Protein 3HHF (pdb70)

Nearest PDB structures (foldseek):
  3hhf-assembly1_B  TM=1.005E+00  e=2.236E-46  Neisseria meningitidis serogroup B
  3hhf-assembly1_A  TM=9.970E-01  e=1.229E-44  Neisseria meningitidis serogroup B
  3hhg-assembly1_D  TM=9.795E-01  e=3.801E-40  Neisseria meningitidis serogroup B
  5x0n-assembly2_C  TM=8.157E-01  e=1.587E-17  Vibrio vulnificus
  5x0n-assembly3_E  TM=8.221E-01  e=2.193E-17  Vibrio vulnificus

B-factor: mean 30.7, std 4.94, range [9.76, 59.21]

Sequence (402 aa):
PQGVLSVDSAPVLHLLAPLAAKFNERYPHIRLSLVSSEGYINLIERKVDIALRAGDDSGLRARHLFDSRFRVIASPEYLAKHGTPQSTEELAGHQCLGFTEPGSLNTWAVLDAQGNPYKISPHFTASSGEILRSLCLSGCGIVCLSDFLVDNDIAEGKLIPLLAEQTSDKTHPFNAVYYSDKAVNLRLRVFLDFLVEELGPQGVLSVDSAPVLHLLAPLAAKFNERYPHIRLSLVSSEGYINLIERKVDIALRAGELDDSGLRARHLFDSRFRVIASPEYLAKHGTPQSTEELAGHQCLGFTEPGSLNTWAVLDAQGNPYKISPHFTASSGEILRSLCLSGCGIVCLSDFLVDNDIAEGKLIPLLAEQTSDKTHPFNAVYYSDKAVNLRLRVFLDFLVEELG

Secondary structure (P-SEA, 3-state):
cccbbbbbccccccccccaaaaaaaaccccbbbbbbbccccccccccccccccccccccccbbbbbcbbbbbbbcccaaaaaacccccccccccccbbbbbcccccccccccccccbbbbbbccccccccaaaaaaaaaaccbbbbbcccccaaaaaacccccccccccccbbbbbbbcccccccccaaaaaaaaaaaaaac/cccbbbbbccccccccccaaaaaaaacccbbbbbbbbccccccccccccccccccccccbbbbbcbbbbbbbbbcaaaaaaccccccccccccbbbbbccccccccccccccccccccccccccccccaaaaaaaaaaccbbbbbcccccaaaaaacccccccccccccbbbbbbbcccccccccaaaaaaaaaaaaccc

InterPro domains:
  IPR000847 LysR, HTH, N-terminal domain [PF00126] (7-63)
  IPR000847 LysR, HTH, N-terminal domain [PR00039] (20-31)
  IPR000847 LysR, HTH, N-terminal domain [PR00039] (31-41)
  IPR000847 LysR, HTH, N-terminal domain [PR00039] (41-52)
  IPR000847 LysR, HTH, N-terminal domain [PS50931] (1-60)
  IPR005119 LysR, substrate-binding [PF03466] (91-293)
  IPR036388 Winged helix-like DNA-binding domain superfamily [G3DSA:1.10.10.10] (1-88)
  IPR036390 Winged helix DNA-binding domain superfamily [SSF46785] (6-85)
  IPR048071 Transcriptional regulator CrgA-like, substrate binding domain [cd08478] (91-289)
  IPR049755 DNA-binding transcriptional regulators YafC/CrgA [NF040888] (1-292)
  IPR058163 LysR-type transcriptional regulator, proteobacterial-type [PTHR30537] (5-294)

Organism: Neisseria meningitidis serogroup B (strain ATCC BAA-335 / MC58) (NCBI:txid122586)

Solvent-accessible surface area: 18351 Å² total

Foldseek 3Di:
DADEAEEEEALCVLAVVVCVVVVCVVPVRYHYHYYYDPPCPCQVVVVGAKYKFLDPPDLKDWAFQDKWFKFKKAFPVLCVVQNADPFPVCCQVWAEAEAPPDQVPQQAQFAHPVGGGDRDDHPHHDHGVLVVLVCRLVNNTMYIGICSSCVVVCVVRSMPTGNVVRGDPDIGTIIMMGGPVSCVDPVVVVVRVSSNVPRD/DADEAEEEEALCVLAVVVCVVVVCVVPVRYHYHYYYDDDCPCFVVVVGAKYKFQDDDPPPQKDKDFQDKWFKFKKAFPVLCVVQNADPFPVCCQSWAEAEAPPDQVPQQAQFAHPVGGGRRDDHPHHYHGPLVVLVCRLVNVTMYMDICSSCVVCVVVRSMPTGNVVRGHPDITTIIMIGHPVSCPDPVVVVVRVSSNVVRD

Structure (mmCIF, N/CA/C/O backbone):
data_3HHF
#
_entry.id   3HHF
#
_cell.length_a   51.600
_cell.length_b   65.600
_cell.length_c   63.500
_cell.angle_alpha   90.00
_cell.angle_beta   105.00
_cell.angle_gamma   90.00
#
_symmetry.space_group_name_H-M   'P 1 21 1'
#
loop_
_entity.id
_entity.type
_entity.pdbx_description
1 polymer 'Transcriptional regulator, LysR family'
2 non-polymer 'CHLORIDE ION'
3 water water
#
loop_
_atom_site.group_PDB
_atom_site.id
_atom_site.type_symbol
_atom_site.label_atom_id
_atom_site.label_alt_id
_atom_site.label_comp_id
_atom_site.label_asym_id
_atom_site.label_entity_id
_atom_site.label_seq_id
_atom_site.pdbx_PDB_ins_code
_atom_site.Cartn_x
_atom_site.Cartn_y
_atom_site.Cartn_z
_atom_site.occupancy
_atom_site.B_iso_or_equiv
_atom_site.auth_seq_id
_atom_site.auth_comp_id
_atom_site.auth_asym_id
_atom_site.auth_atom_id
_atom_site.pdbx_PDB_model_num
ATOM 1 N N . PRO A 1 5 ? -7.469 40.921 15.464 1.00 37.91 91 PRO B N 1
ATOM 2 C CA . PRO A 1 5 ? -6.768 41.408 16.657 1.00 37.73 91 PRO B CA 1
ATOM 3 C C . PRO A 1 5 ? -5.248 41.453 16.461 1.00 37.61 91 PRO B C 1
ATOM 4 O O . PRO A 1 5 ? -4.651 40.459 16.030 1.00 37.63 91 PRO B O 1
ATOM 8 N N . GLN A 1 6 ? -4.642 42.599 16.775 1.00 37.25 92 GLN B N 1
ATOM 9 C CA . GLN A 1 6 ? -3.243 42.866 16.416 1.00 36.80 92 GLN B CA 1
ATOM 10 C C . GLN A 1 6 ? -2.599 43.902 17.332 1.00 36.27 92 GLN B C 1
ATOM 11 O O . GLN A 1 6 ? -3.260 44.847 17.770 1.00 36.73 92 GLN B O 1
ATOM 17 N N . GLY A 1 7 ? -1.306 43.723 17.603 1.00 35.09 93 GLY B N 1
ATOM 18 C CA . GLY A 1 7 ? -0.557 44.618 18.486 1.00 33.97 93 GLY B CA 1
ATOM 19 C C . GLY A 1 7 ? -0.154 43.946 19.784 1.00 33.04 93 GLY B C 1
ATOM 20 O O . GLY A 1 7 ? -0.444 42.772 19.997 1.00 32.98 93 GLY B O 1
ATOM 21 N N . VAL A 1 8 ? 0.508 44.707 20.653 1.00 31.89 94 VAL B N 1
ATOM 22 C CA . VAL A 1 8 ? 1.026 44.199 21.924 1.00 30.89 94 VAL B CA 1
ATOM 23 C C . VAL A 1 8 ? -0.042 44.202 23.016 1.00 29.97 94 VAL B C 1
ATOM 24 O O . VAL A 1 8 ? -0.817 45.146 23.128 1.00 30.29 94 VAL B O 1
ATOM 28 N N . LEU A 1 9 ? -0.076 43.138 23.813 1.00 28.57 95 LEU B N 1
ATOM 29 C CA . LEU A 1 9 ? -0.918 43.074 25.004 1.00 27.86 95 LEU B CA 1
ATOM 30 C C . LEU A 1 9 ? -0.020 42.695 26.175 1.00 27.28 95 LEU B C 1
ATOM 31 O O . LEU A 1 9 ? 0.647 41.664 26.125 1.00 26.72 95 LEU B O 1
ATOM 36 N N . SER A 1 10 ? 0.008 43.537 27.210 1.00 26.65 96 SER B N 1
ATOM 37 C CA . SER A 1 10 ? 0.862 43.311 28.371 1.00 26.54 96 SER B CA 1
ATOM 38 C C . SER A 1 10 ? 0.059 42.756 29.544 1.00 26.14 96 SER B C 1
ATOM 39 O O . SER A 1 10 ? -0.925 43.359 29.975 1.00 25.19 96 SER B O 1
ATOM 42 N N . VAL A 1 11 ? 0.499 41.603 30.050 1.00 26.16 97 VAL B N 1
ATOM 43 C CA . VAL A 1 11 ? -0.172 40.898 31.135 1.00 26.38 97 VAL B CA 1
ATOM 44 C C . VAL A 1 11 ? 0.777 40.742 32.321 1.00 26.63 97 VAL B C 1
ATOM 45 O O . VAL A 1 11 ? 1.830 40.123 32.200 1.00 26.84 97 VAL B O 1
ATOM 49 N N . ASP A 1 12 ? 0.389 41.297 33.464 1.00 27.05 98 ASP B N 1
ATOM 50 C CA . ASP A 1 12 ? 1.187 41.221 34.683 1.00 26.93 98 ASP B CA 1
ATOM 51 C C . ASP A 1 12 ? 0.536 40.234 35.649 1.00 26.76 98 ASP B C 1
ATOM 52 O O . ASP A 1 12 ? -0.682 40.221 35.803 1.00 26.26 98 ASP B O 1
ATOM 57 N N . SER A 1 13 ? 1.348 39.397 36.284 1.00 26.75 99 SER B N 1
ATOM 58 C CA . SER A 1 13 ? 0.858 38.505 37.324 1.00 26.90 99 SER B CA 1
ATOM 59 C C . SER A 1 13 ? 2.004 37.998 38.165 1.00 26.90 99 SER B C 1
ATOM 60 O O . SER A 1 13 ? 3.161 38.142 37.792 1.00 26.84 99 SER B O 1
ATOM 63 N N . ALA A 1 14 ? 1.679 37.408 39.312 1.00 27.09 100 ALA B N 1
ATOM 64 C CA . ALA A 1 14 ? 2.689 36.754 40.142 1.00 26.93 100 ALA B CA 1
ATOM 65 C C . ALA A 1 14 ? 3.319 35.592 39.374 1.00 26.58 100 ALA B C 1
ATOM 66 O O . ALA A 1 14 ? 2.688 34.993 38.507 1.00 25.99 100 ALA B O 1
ATOM 76 N N . PRO A 1 16 ? 4.101 32.326 39.860 1.00 27.94 102 PRO B N 1
ATOM 77 C CA . PRO A 1 16 ? 3.446 31.031 39.652 1.00 28.86 102 PRO B CA 1
ATOM 78 C C . PRO A 1 16 ? 2.259 31.039 38.667 1.00 29.83 102 PRO B C 1
ATOM 79 O O . PRO A 1 16 ? 2.036 30.044 37.971 1.00 30.05 102 PRO B O 1
ATOM 91 N N . VAL A 1 18 ? 2.072 33.017 35.970 1.00 28.16 104 VAL B N 1
ATOM 92 C CA . VAL A 1 18 ? 2.665 33.164 34.633 1.00 27.59 104 VAL B CA 1
ATOM 93 C C . VAL A 1 18 ? 3.240 31.840 34.127 1.00 26.97 104 VAL B C 1
ATOM 94 O O . VAL A 1 18 ? 3.049 31.479 32.971 1.00 26.91 104 VAL B O 1
ATOM 98 N N . LEU A 1 19 ? 3.947 31.127 35.000 1.00 26.43 105 LEU B N 1
ATOM 99 C CA . LEU A 1 19 ? 4.665 29.910 34.610 1.00 26.34 105 LEU B CA 1
ATOM 100 C C . LEU A 1 19 ? 3.779 28.675 34.517 1.00 26.15 105 LEU B C 1
ATOM 101 O O . LEU A 1 19 ? 4.016 27.821 33.671 1.00 26.02 105 LEU B O 1
ATOM 106 N N . HIS A 1 20 ? 2.782 28.569 35.395 1.00 26.33 106 HIS B N 1
ATOM 107 C CA . HIS A 1 20 ? 1.954 27.368 35.478 1.00 26.67 106 HIS B CA 1
ATOM 108 C C . HIS A 1 20 ? 0.629 27.473 34.738 1.00 26.80 106 HIS B C 1
ATOM 109 O O . HIS A 1 20 ? 0.036 26.448 34.404 1.00 27.07 106 HIS B O 1
ATOM 116 N N . LEU A 1 21 ? 0.168 28.695 34.478 1.00 27.25 107 LEU B N 1
ATOM 117 C CA . LEU A 1 21 ? -1.124 28.912 33.821 1.00 27.57 107 LEU B CA 1
ATOM 118 C C . LEU A 1 21 ? -1.000 29.652 32.486 1.00 27.70 107 LEU B C 1
ATOM 119 O O . LEU A 1 21 ? -1.468 29.151 31.475 1.00 27.98 107 LEU B O 1
ATOM 124 N N . LEU A 1 22 ? -0.371 30.825 32.469 1.00 27.92 108 LEU B N 1
ATOM 125 C CA . LEU A 1 22 ? -0.322 31.634 31.242 1.00 28.34 108 LEU B CA 1
ATOM 126 C C . LEU A 1 22 ? 0.593 31.044 30.164 1.00 28.48 108 LEU B C 1
ATOM 127 O O . LEU A 1 22 ? 0.166 30.852 29.025 1.00 28.93 108 LEU B O 1
ATOM 132 N N . ALA A 1 23 ? 1.844 30.768 30.524 1.00 28.41 109 ALA B N 1
ATOM 133 C CA . ALA A 1 23 ? 2.828 30.254 29.577 1.00 28.34 109 ALA B CA 1
ATOM 134 C C . ALA A 1 23 ? 2.356 28.996 28.834 1.00 28.39 109 ALA B C 1
ATOM 135 O O . ALA A 1 23 ? 2.484 28.930 27.612 1.00 28.63 109 ALA B O 1
ATOM 137 N N . PRO A 1 24 ? 1.832 27.988 29.559 1.00 28.14 110 PRO B N 1
ATOM 138 C CA . PRO A 1 24 ? 1.269 26.804 28.891 1.00 28.16 110 PRO B CA 1
ATOM 139 C C . PRO A 1 24 ? 0.116 27.075 27.915 1.00 28.12 110 PRO B C 1
ATOM 140 O O . PRO A 1 24 ? -0.076 26.302 26.978 1.00 28.01 110 PRO B O 1
ATOM 144 N N . LEU A 1 25 ? -0.650 28.142 28.138 1.00 28.08 111 LEU B N 1
ATOM 145 C CA . LEU A 1 25 ? -1.754 28.498 27.237 1.00 27.77 111 LEU B CA 1
ATOM 146 C C . LEU A 1 25 ? -1.328 29.439 26.110 1.00 27.69 111 LEU B C 1
ATOM 147 O O . LEU A 1 25 ? -2.075 29.628 25.152 1.00 27.61 111 LEU B O 1
ATOM 152 N N . ALA A 1 26 ? -0.133 30.018 26.223 1.00 27.64 112 ALA B N 1
ATOM 153 C CA . ALA A 1 26 ? 0.320 31.059 25.308 1.00 27.43 112 ALA B CA 1
ATOM 154 C C . ALA A 1 26 ? 0.489 30.573 23.866 1.00 27.44 112 ALA B C 1
ATOM 155 O O . ALA A 1 26 ? 0.315 31.350 22.926 1.00 27.62 112 ALA B O 1
ATOM 157 N N . ALA A 1 27 ? 0.819 29.295 23.690 1.00 27.68 113 ALA B N 1
ATOM 158 C CA . ALA A 1 27 ? 0.992 28.715 22.354 1.00 27.50 113 ALA B CA 1
ATOM 159 C C . ALA A 1 27 ? -0.348 28.491 21.661 1.00 27.42 113 ALA B C 1
ATOM 160 O O . ALA A 1 27 ? -0.451 28.644 20.448 1.00 27.64 113 ALA B O 1
ATOM 162 N N . LYS A 1 28 ? -1.368 28.127 22.431 1.00 27.67 114 LYS B N 1
ATOM 163 C CA . LYS A 1 28 ? -2.716 27.925 21.892 1.00 27.84 114 LYS B CA 1
ATOM 164 C C . LYS A 1 28 ? -3.334 29.256 21.468 1.00 27.46 114 LYS B C 1
ATOM 165 O O . LYS A 1 28 ? -3.921 29.359 20.397 1.00 27.27 114 LYS B O 1
ATOM 171 N N . PHE A 1 29 ? -3.197 30.263 22.323 1.00 27.42 115 PHE B N 1
ATOM 172 C CA . PHE A 1 29 ? -3.596 31.631 22.001 1.00 27.84 115 PHE B CA 1
ATOM 173 C C . PHE A 1 29 ? -2.881 32.143 20.750 1.00 27.85 115 PHE B C 1
ATOM 174 O O . PHE A 1 29 ? -3.494 32.791 19.909 1.00 26.97 115 PHE B O 1
ATOM 182 N N . ASN A 1 30 ? -1.587 31.841 20.650 1.00 28.80 116 ASN B N 1
ATOM 183 C CA . ASN A 1 30 ? -0.757 32.213 19.501 1.00 29.58 116 ASN B CA 1
ATOM 184 C C . ASN A 1 30 ? -1.271 31.632 18.177 1.00 30.28 116 ASN B C 1
ATOM 185 O O . ASN A 1 30 ? -1.282 32.320 17.158 1.00 30.10 116 ASN B O 1
ATOM 190 N N . GLU A 1 31 ? -1.689 30.368 18.199 1.00 31.31 117 GLU B N 1
ATOM 191 C CA . GLU A 1 31 ? -2.282 29.717 17.024 1.00 32.15 117 GLU B CA 1
ATOM 192 C C . GLU A 1 31 ? -3.618 30.342 16.615 1.00 32.43 117 GLU B C 1
ATOM 193 O O . GLU A 1 31 ? -3.927 30.423 15.430 1.00 32.92 117 GLU B O 1
ATOM 199 N N . ARG A 1 32 ? -4.407 30.778 17.590 1.00 32.70 118 ARG B N 1
ATOM 200 C CA . ARG A 1 32 ? -5.702 31.398 17.311 1.00 32.73 118 ARG B CA 1
ATOM 201 C C . ARG A 1 32 ? -5.559 32.864 16.881 1.00 32.47 118 ARG B C 1
ATOM 202 O O . ARG A 1 32 ? -6.237 33.313 15.960 1.00 32.48 118 ARG B O 1
ATOM 210 N N . TYR A 1 33 ? -4.685 33.601 17.564 1.00 32.50 119 TYR B N 1
ATOM 211 C CA . TYR A 1 33 ? -4.446 35.016 17.281 1.00 32.04 119 TYR B CA 1
ATOM 212 C C . TYR A 1 33 ? -2.945 35.260 17.113 1.00 31.62 119 TYR B C 1
ATOM 213 O O . TYR A 1 33 ? -2.296 35.792 18.009 1.00 31.37 119 TYR B O 1
ATOM 222 N N . PRO A 1 34 ? -2.383 34.856 15.961 1.00 31.59 120 PRO B N 1
ATOM 223 C CA . PRO A 1 34 ? -0.937 35.013 15.720 1.00 31.63 120 PRO B CA 1
ATOM 224 C C . PRO A 1 34 ? -0.411 36.454 15.602 1.00 31.24 120 PRO B C 1
ATOM 225 O O . PRO A 1 34 ? 0.799 36.653 15.647 1.00 31.18 120 PRO B O 1
ATOM 229 N N . HIS A 1 35 ? -1.294 37.437 15.458 1.00 31.27 121 HIS B N 1
ATOM 230 C CA . HIS A 1 35 ? -0.870 38.830 15.285 1.00 31.27 121 HIS B CA 1
ATOM 231 C C . HIS A 1 35 ? -0.877 39.629 16.588 1.00 31.19 121 HIS B C 1
ATOM 232 O O . HIS A 1 35 ? -0.576 40.824 16.579 1.00 31.30 121 HIS B O 1
ATOM 239 N N . ILE A 1 36 ? -1.227 38.977 17.700 1.00 30.86 122 ILE B N 1
ATOM 240 C CA . ILE A 1 36 ? -1.164 39.606 19.017 1.00 30.35 122 ILE B CA 1
ATOM 241 C C . ILE A 1 36 ? 0.156 39.218 19.677 1.00 29.99 122 ILE B C 1
ATOM 242 O O . ILE A 1 36 ? 0.447 38.037 19.861 1.00 30.20 122 ILE B O 1
ATOM 247 N N . ARG A 1 37 ? 0.943 40.225 20.033 1.00 29.55 123 ARG B N 1
ATOM 248 C CA . ARG A 1 37 ? 2.270 40.027 20.594 1.00 29.27 123 ARG B CA 1
ATOM 249 C C . ARG A 1 37 ? 2.227 40.153 22.115 1.00 28.51 123 ARG B C 1
ATOM 250 O O . ARG A 1 37 ? 2.338 41.247 22.667 1.00 28.32 123 ARG B O 1
ATOM 258 N N . LEU A 1 38 ? 2.061 39.020 22.789 1.00 27.97 124 LEU B N 1
ATOM 259 C CA . LEU A 1 38 ? 1.964 39.006 24.243 1.00 27.14 124 LEU B CA 1
ATOM 260 C C . LEU A 1 38 ? 3.250 39.502 24.891 1.00 25.78 124 LEU B C 1
ATOM 261 O O . LEU A 1 38 ? 4.351 39.214 24.420 1.00 25.33 124 LEU B O 1
ATOM 266 N N . SER A 1 39 ? 3.085 40.270 25.960 1.00 24.73 125 SER B N 1
ATOM 267 C CA . SER A 1 39 ? 4.174 40.645 26.844 1.00 23.76 125 SER B CA 1
ATOM 268 C C . SER A 1 39 ? 3.743 40.228 28.242 1.00 23.60 125 SER B C 1
ATOM 269 O O . SER A 1 39 ? 2.808 40.794 28.798 1.00 23.18 125 SER B O 1
ATOM 272 N N . LEU A 1 40 ? 4.399 39.205 28.784 1.00 23.30 126 LEU B N 1
ATOM 273 C CA . LEU A 1 40 ? 4.056 38.660 30.093 1.00 23.43 126 LEU B CA 1
ATOM 274 C C . LEU A 1 40 ? 5.117 39.102 31.096 1.00 23.62 126 LEU B C 1
ATOM 275 O O . LEU A 1 40 ? 6.274 38.704 30.994 1.00 23.91 126 LEU B O 1
ATOM 280 N N . VAL A 1 41 ? 4.724 39.936 32.053 1.00 23.69 127 VAL B N 1
ATOM 281 C CA . VAL A 1 41 ? 5.644 40.418 33.066 1.00 24.33 127 VAL B CA 1
ATOM 282 C C . VAL A 1 41 ? 5.188 39.945 34.449 1.00 24.83 127 VAL B C 1
ATOM 283 O O . VAL A 1 41 ? 4.015 39.662 34.662 1.00 24.38 127 VAL B O 1
ATOM 287 N N . SER A 1 42 ? 6.132 39.818 35.371 1.00 26.12 128 SER B N 1
ATOM 288 C CA . SER A 1 42 ? 5.808 39.456 36.747 1.00 26.76 128 SER B CA 1
ATOM 289 C C . SER A 1 42 ? 6.369 40.482 37.709 1.00 28.59 128 SER B C 1
ATOM 290 O O . SER A 1 42 ? 7.536 40.854 37.619 1.00 27.96 128 SER B O 1
ATOM 293 N N . SER A 1 43 ? 5.520 40.925 38.633 1.00 31.50 129 SER B N 1
ATOM 294 C CA . SER A 1 43 ? 5.871 41.961 39.602 1.00 33.52 129 SER B CA 1
ATOM 295 C C . SER A 1 43 ? 5.204 41.672 40.941 1.00 35.37 129 SER B C 1
ATOM 296 O O . SER A 1 43 ? 4.592 40.613 41.128 1.00 35.66 129 SER B O 1
ATOM 299 N N . GLU A 1 44 ? 5.358 42.619 41.865 1.00 37.65 130 GLU B N 1
ATOM 300 C CA . GLU A 1 44 ? 4.648 42.629 43.136 1.00 38.88 130 GLU B CA 1
ATOM 301 C C . GLU A 1 44 ? 3.352 43.424 42.993 1.00 39.69 130 GLU B C 1
ATOM 302 O O . GLU A 1 44 ? 3.347 44.529 42.432 1.00 40.23 130 GLU B O 1
ATOM 308 N N . GLY A 1 45 ? 2.259 42.857 43.503 1.00 40.27 131 GLY B N 1
ATOM 309 C CA . GLY A 1 45 ? 0.996 43.577 43.651 1.00 40.28 131 GLY B CA 1
ATOM 310 C C . GLY A 1 45 ? 0.478 44.275 42.406 1.00 40.88 131 GLY B C 1
ATOM 311 O O . GLY A 1 45 ? 0.754 43.855 41.278 1.00 40.85 131 GLY B O 1
ATOM 312 N N . TYR A 1 46 ? -0.257 45.364 42.627 1.00 41.47 132 TYR B N 1
ATOM 313 C CA . TYR A 1 46 ? -1.044 46.019 41.578 1.00 41.66 132 TYR B CA 1
ATOM 314 C C . TYR A 1 46 ? -0.419 47.317 41.052 1.00 41.36 132 TYR B C 1
ATOM 315 O O . TYR A 1 46 ? -1.100 48.114 40.413 1.00 41.55 132 TYR B O 1
ATOM 324 N N . ILE A 1 47 ? 0.876 47.514 41.286 1.00 40.92 133 ILE B N 1
ATOM 325 C CA . ILE A 1 47 ? 1.526 48.802 40.990 1.00 40.58 133 ILE B CA 1
ATOM 326 C C . ILE A 1 47 ? 1.653 49.076 39.481 1.00 40.02 133 ILE B C 1
ATOM 327 O O . ILE A 1 47 ? 1.406 50.196 39.031 1.00 39.97 133 ILE B O 1
ATOM 332 N N . ASN A 1 48 ? 2.038 48.061 38.710 1.00 39.42 134 ASN B N 1
ATOM 333 C CA . ASN A 1 48 ? 2.107 48.180 37.248 1.00 39.00 134 ASN B CA 1
ATOM 334 C C . ASN A 1 48 ? 0.747 48.497 36.634 1.00 38.61 134 ASN B C 1
ATOM 335 O O . ASN A 1 48 ? 0.632 49.400 35.802 1.00 38.53 134 ASN B O 1
ATOM 340 N N . LEU A 1 49 ? -0.273 47.743 37.044 1.00 37.85 135 LEU B N 1
ATOM 341 C CA . LEU A 1 49 ? -1.642 47.952 36.566 1.00 37.52 135 LEU B CA 1
ATOM 342 C C . LEU A 1 49 ? -2.136 49.350 36.927 1.00 37.08 135 LEU B C 1
ATOM 343 O O . LEU A 1 49 ? -2.574 50.096 36.052 1.00 37.29 135 LEU B O 1
ATOM 348 N N . ILE A 1 50 ? -2.052 49.691 38.213 1.00 36.48 136 ILE B N 1
ATOM 349 C CA . ILE A 1 50 ? -2.496 50.991 38.723 1.00 36.33 136 ILE B CA 1
ATOM 350 C C . ILE A 1 50 ? -1.839 52.147 37.968 1.00 36.15 136 ILE B C 1
ATOM 351 O O . ILE A 1 50 ? -2.519 53.075 37.519 1.00 36.23 136 ILE B O 1
ATOM 356 N N . GLU A 1 51 ? -0.518 52.076 37.818 1.00 35.93 137 GLU B N 1
ATOM 357 C CA . GLU A 1 51 ? 0.245 53.106 37.105 1.00 35.58 137 GLU B CA 1
ATOM 358 C C . GLU A 1 51 ? 0.231 52.908 35.581 1.00 35.09 137 GLU B C 1
ATOM 359 O O . GLU A 1 51 ? 1.016 53.533 34.862 1.00 35.12 137 GLU B O 1
ATOM 365 N N . ARG A 1 52 ? -0.661 52.036 35.106 1.00 34.48 138 ARG B N 1
ATOM 366 C CA . ARG A 1 52 ? -0.947 51.854 33.679 1.00 34.12 138 ARG B CA 1
ATOM 367 C C . ARG A 1 52 ? 0.249 51.356 32.852 1.00 33.51 138 ARG B C 1
ATOM 368 O O . ARG A 1 52 ? 0.320 51.586 31.640 1.00 33.33 138 ARG B O 1
ATOM 376 N N . LYS A 1 53 ? 1.167 50.650 33.510 1.00 32.77 139 LYS B N 1
ATOM 377 C CA . LYS A 1 53 ? 2.320 50.046 32.842 1.00 32.15 139 LYS B CA 1
ATOM 378 C C . LYS A 1 53 ? 1.953 48.752 32.102 1.00 31.31 139 LYS B C 1
ATOM 379 O O . LYS A 1 53 ? 2.653 48.352 31.169 1.00 31.47 139 LYS B O 1
ATOM 385 N N . VAL A 1 54 ? 0.866 48.105 32.523 1.00 30.04 140 VAL B N 1
ATOM 386 C CA . VAL A 1 54 ? 0.339 46.927 31.839 1.00 29.16 140 VAL B CA 1
ATOM 387 C C . VAL A 1 54 ? -1.151 47.096 31.531 1.00 28.35 140 VAL B C 1
ATOM 388 O O . VAL A 1 54 ? -1.817 47.959 32.099 1.00 27.74 140 VAL B O 1
ATOM 392 N N . ASP A 1 55 ? -1.660 46.275 30.618 1.00 27.99 141 ASP B N 1
ATOM 393 C CA . ASP A 1 55 ? -3.067 46.328 30.214 1.00 28.26 141 ASP B CA 1
ATOM 394 C C . ASP A 1 55 ? -3.967 45.522 31.139 1.00 28.10 141 ASP B C 1
ATOM 395 O O . ASP A 1 55 ? -5.116 45.898 31.362 1.00 28.07 141 ASP B O 1
ATOM 400 N N . ILE A 1 56 ? -3.452 44.405 31.654 1.00 28.43 142 ILE B N 1
ATOM 401 C CA . ILE A 1 56 ? -4.241 43.500 32.480 1.00 29.04 142 ILE B CA 1
ATOM 402 C C . ILE A 1 56 ? -3.384 42.821 33.540 1.00 29.07 142 ILE B C 1
ATOM 403 O O . ILE A 1 56 ? -2.218 42.524 33.313 1.00 29.20 142 ILE B O 1
ATOM 408 N N . ALA A 1 57 ? -3.980 42.607 34.711 1.00 29.55 143 ALA B N 1
ATOM 409 C CA . ALA A 1 57 ? -3.337 41.913 35.819 1.00 30.04 143 ALA B CA 1
ATOM 410 C C . ALA A 1 57 ? -4.150 40.672 36.192 1.00 30.37 143 ALA B C 1
ATOM 411 O O . ALA A 1 57 ? -5.365 40.758 36.357 1.00 29.78 143 ALA B O 1
ATOM 413 N N . LEU A 1 58 ? -3.480 39.526 36.307 1.00 31.22 144 LEU B N 1
ATOM 414 C CA . LEU A 1 58 ? -4.103 38.295 36.809 1.00 32.08 144 LEU B CA 1
ATOM 415 C C . LEU A 1 58 ? -3.698 38.100 38.261 1.00 32.74 144 LEU B C 1
ATOM 416 O O . LEU A 1 58 ? -2.568 37.700 38.546 1.00 32.74 144 LEU B O 1
ATOM 421 N N . ARG A 1 59 ? -4.616 38.393 39.179 1.00 33.38 145 ARG B N 1
ATOM 422 C CA . ARG A 1 59 ? -4.302 38.358 40.603 1.00 34.18 145 ARG B CA 1
ATOM 423 C C . ARG A 1 59 ? -5.503 37.940 41.457 1.00 34.35 145 ARG B C 1
ATOM 424 O O . ARG A 1 59 ? -6.660 38.169 41.088 1.00 34.01 145 ARG B O 1
ATOM 432 N N . ALA A 1 60 ? -5.202 37.324 42.599 1.00 34.87 146 ALA B N 1
ATOM 433 C CA . ALA A 1 60 ? -6.215 36.818 43.527 1.00 35.46 146 ALA B CA 1
ATOM 434 C C . ALA A 1 60 ? -6.723 37.873 44.503 1.00 35.99 146 ALA B C 1
ATOM 435 O O . ALA A 1 60 ? -7.726 37.649 45.188 1.00 36.82 146 ALA B O 1
ATOM 437 N N . GLY A 1 61 ? -6.037 39.012 44.576 1.00 36.41 147 GLY B N 1
ATOM 438 C CA . GLY A 1 61 ? -6.363 40.058 45.551 1.00 36.55 147 GLY B CA 1
ATOM 439 C C . GLY A 1 61 ? -7.638 40.809 45.212 1.00 36.90 147 GLY B C 1
ATOM 440 O O . GLY A 1 61 ? -8.725 40.445 45.678 1.00 37.10 147 GLY B O 1
ATOM 441 N N . ASP A 1 64 ? -8.311 48.127 44.150 1.00 47.09 150 ASP B N 1
ATOM 442 C CA . ASP A 1 64 ? -9.619 48.760 43.995 1.00 47.03 150 ASP B CA 1
ATOM 443 C C . ASP A 1 64 ? -9.540 50.286 43.831 1.00 46.68 150 ASP B C 1
ATOM 444 O O . ASP A 1 64 ? -10.459 50.999 44.224 1.00 46.68 150 ASP B O 1
ATOM 449 N N . ASP A 1 65 ? -8.451 50.779 43.239 1.00 46.48 151 ASP B N 1
ATOM 450 C CA . ASP A 1 65 ? -8.326 52.205 42.899 1.00 46.17 151 ASP B CA 1
ATOM 451 C C . ASP A 1 65 ? -9.244 52.474 41.706 1.00 45.08 151 ASP B C 1
ATOM 452 O O . ASP A 1 65 ? -8.845 52.300 40.551 1.00 45.35 151 ASP B O 1
ATOM 457 N N . SER A 1 66 ? -10.467 52.910 42.000 1.00 43.48 152 SER B N 1
ATOM 458 C CA . SER A 1 66 ? -11.589 52.706 41.083 1.00 42.23 152 SER B CA 1
ATOM 459 C C . SER A 1 66 ? -11.683 53.086 39.597 1.00 40.84 152 SER B C 1
ATOM 460 O O . SER A 1 66 ? -11.022 54.025 39.140 1.00 41.06 152 SER B O 1
ATOM 463 N N . GLY A 1 67 ? -12.525 52.359 38.862 1.00 38.76 153 GLY B N 1
ATOM 464 C CA . GLY A 1 67 ? -12.436 52.267 37.406 1.00 36.54 153 GLY B CA 1
ATOM 465 C C . GLY A 1 67 ? -12.000 50.857 37.031 1.00 35.53 153 GLY B C 1
ATOM 466 O O . GLY A 1 67 ? -12.066 50.464 35.866 1.00 35.19 153 GLY B O 1
ATOM 467 N N . LEU A 1 68 ? -11.549 50.099 38.030 1.00 34.23 154 LEU B N 1
ATOM 468 C CA . LEU A 1 68 ? -11.150 48.709 37.848 1.00 33.59 154 LEU B CA 1
ATOM 469 C C . LEU A 1 68 ? -12.346 47.803 37.586 1.00 31.99 154 LEU B C 1
ATOM 470 O O . LEU A 1 68 ? -13.406 47.962 38.192 1.00 32.03 154 LEU B O 1
ATOM 475 N N . ARG A 1 69 ? -12.154 46.859 36.670 1.00 30.71 155 ARG B N 1
ATOM 476 C CA . ARG A 1 69 ? -13.073 45.750 36.455 1.00 29.44 155 ARG B CA 1
ATOM 477 C C . ARG A 1 69 ? -12.352 44.472 36.869 1.00 28.73 155 ARG B C 1
ATOM 478 O O . ARG A 1 69 ? -11.128 44.407 36.816 1.00 28.47 155 ARG B O 1
ATOM 486 N N . ALA A 1 70 ? -13.111 43.469 37.296 1.00 27.84 156 ALA B N 1
ATOM 487 C CA . ALA A 1 70 ? -12.554 42.179 37.671 1.00 27.14 156 ALA B CA 1
ATOM 488 C C . ALA A 1 70 ? -13.375 41.071 37.029 1.00 26.46 156 ALA B C 1
ATOM 489 O O . ALA A 1 70 ? -14.571 40.964 37.282 1.00 26.27 156 ALA B O 1
ATOM 491 N N . ARG A 1 71 ? -12.739 40.272 36.176 1.00 25.72 157 ARG B N 1
ATOM 492 C CA . ARG A 1 71 ? -13.396 39.129 35.561 1.00 25.44 157 ARG B CA 1
ATOM 493 C C . ARG A 1 71 ? -12.862 37.846 36.177 1.00 24.59 157 ARG B C 1
ATOM 494 O O . ARG A 1 71 ? -11.660 37.597 36.161 1.00 24.53 157 ARG B O 1
ATOM 502 N N . HIS A 1 72 ? -13.769 37.035 36.704 1.00 23.57 158 HIS B N 1
ATOM 503 C CA . HIS A 1 72 ? -13.429 35.764 37.309 1.00 23.17 158 HIS B CA 1
ATOM 504 C C . HIS A 1 72 ? -12.778 34.829 36.301 1.00 23.10 158 HIS B C 1
ATOM 505 O O . HIS A 1 72 ? -13.246 34.699 35.172 1.00 22.78 158 HIS B O 1
ATOM 512 N N . LEU A 1 73 ? -11.690 34.190 36.714 1.00 23.36 159 LEU B N 1
ATOM 513 C CA . LEU A 1 73 ? -11.016 33.190 35.885 1.00 23.73 159 LEU B CA 1
ATOM 514 C C . LEU A 1 73 ? -11.198 31.782 36.462 1.00 23.64 159 LEU B C 1
ATOM 515 O O . LEU A 1 73 ? -11.624 30.877 35.755 1.00 23.92 159 LEU B O 1
ATOM 520 N N . PHE A 1 74 ? -10.874 31.605 37.740 1.00 23.96 160 PHE B N 1
ATOM 521 C CA . PHE A 1 74 ? -10.990 30.296 38.392 1.00 24.39 160 PHE B CA 1
ATOM 522 C C . PHE A 1 74 ? -10.977 30.413 39.914 1.00 24.70 160 PHE B C 1
ATOM 523 O O . PHE A 1 74 ? -10.631 31.460 40.457 1.00 24.98 160 PHE B O 1
ATOM 531 N N . ASP A 1 75 ? -11.368 29.329 40.583 1.00 25.18 161 ASP B N 1
ATOM 532 C CA . ASP A 1 75 ? -11.273 29.202 42.044 1.00 25.46 161 ASP B CA 1
ATOM 533 C C . ASP A 1 75 ? -10.207 28.182 42.402 1.00 25.53 161 ASP B C 1
ATOM 534 O O . ASP A 1 75 ? -10.090 27.158 41.734 1.00 25.69 161 ASP B O 1
ATOM 539 N N . SER A 1 76 ? -9.447 28.435 43.464 1.00 25.74 162 SER B N 1
ATOM 540 C CA . SER A 1 76 ? -8.405 27.495 43.867 1.00 26.09 162 SER B CA 1
ATOM 541 C C . SER A 1 76 ? -8.330 27.245 45.372 1.00 26.53 162 SER B C 1
ATOM 542 O O . SER A 1 76 ? -8.500 28.157 46.184 1.00 26.01 162 SER B O 1
ATOM 545 N N . ARG A 1 77 ? -8.076 25.982 45.712 1.00 27.20 163 ARG B N 1
ATOM 546 C CA . ARG A 1 77 ? -7.831 25.547 47.081 1.00 28.03 163 ARG B CA 1
ATOM 547 C C . ARG A 1 77 ? -6.336 25.539 47.354 1.00 27.45 163 ARG B C 1
ATOM 548 O O . ARG A 1 77 ? -5.529 25.390 46.437 1.00 27.37 163 ARG B O 1
ATOM 556 N N . PHE A 1 78 ? -5.972 25.689 48.620 1.00 27.35 164 PHE B N 1
ATOM 557 C CA . PHE A 1 78 ? -4.589 25.497 49.048 1.00 27.39 164 PHE B CA 1
ATOM 558 C C . PHE A 1 78 ? -4.342 24.038 49.401 1.00 27.25 164 PHE B C 1
ATOM 559 O O . PHE A 1 78 ? -5.276 23.294 49.697 1.00 26.46 164 PHE B O 1
ATOM 567 N N . ARG A 1 79 ? -3.075 23.640 49.348 1.00 27.52 165 ARG B N 1
ATOM 568 C CA . ARG A 1 79 ? -2.651 22.292 49.718 1.00 27.77 165 A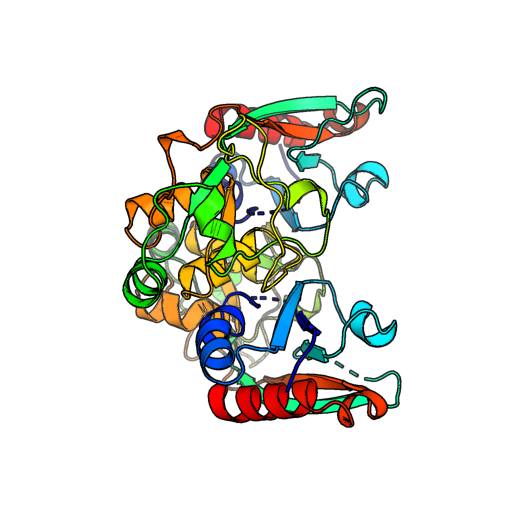RG B CA 1
ATOM 569 C C . ARG A 1 79 ? -1.383 22.406 50.539 1.00 27.25 165 ARG B C 1
ATOM 570 O O . ARG A 1 79 ? -0.548 23.263 50.259 1.00 27.17 165 ARG B O 1
ATOM 578 N N . VAL A 1 80 ? -1.256 21.564 51.562 1.00 27.12 166 VAL B N 1
ATOM 579 C CA . VAL A 1 80 ? -0.012 21.450 52.326 1.00 27.13 166 VAL B CA 1
ATOM 580 C C . VAL A 1 80 ? 0.764 20.271 51.745 1.00 27.34 166 VAL B C 1
ATOM 581 O O . VAL A 1 80 ? 0.191 19.202 51.515 1.00 27.20 166 VAL B O 1
ATOM 585 N N . ILE A 1 81 ? 2.053 20.481 51.469 1.00 27.33 167 ILE B N 1
ATOM 586 C CA . ILE A 1 81 ? 2.867 19.468 50.797 1.00 27.11 167 ILE B CA 1
ATOM 587 C C . ILE A 1 81 ? 4.300 19.409 51.309 1.00 27.01 167 ILE B C 1
ATOM 588 O O . ILE A 1 81 ? 4.803 20.360 51.903 1.00 26.95 167 ILE B O 1
ATOM 593 N N . ALA A 1 82 ? 4.930 18.260 51.080 1.00 26.86 168 ALA B N 1
ATOM 594 C CA . ALA A 1 82 ? 6.364 18.078 51.272 1.00 26.87 168 ALA B CA 1
ATOM 595 C C . ALA A 1 82 ? 6.854 17.087 50.214 1.00 26.83 168 ALA B C 1
ATOM 596 O O . ALA A 1 82 ? 6.045 16.365 49.626 1.00 26.77 168 ALA B O 1
ATOM 598 N N . SER A 1 83 ? 8.162 17.063 49.955 1.00 26.83 169 SER B N 1
ATOM 599 C CA . SER A 1 83 ? 8.733 16.079 49.026 1.00 26.76 169 SER B CA 1
ATOM 600 C C . SER A 1 83 ? 8.814 14.717 49.720 1.00 26.72 169 SER B C 1
ATOM 601 O O . SER A 1 83 ? 8.913 14.657 50.948 1.00 26.37 169 SER B O 1
ATOM 604 N N . PRO A 1 84 ? 8.749 13.621 48.942 1.00 26.98 170 PRO B N 1
ATOM 605 C CA . PRO A 1 84 ? 8.969 12.272 49.478 1.00 27.35 170 PRO B CA 1
ATOM 606 C C . PRO A 1 84 ? 10.289 12.129 50.247 1.00 27.53 170 PRO B C 1
ATOM 607 O O . PRO A 1 84 ? 10.348 11.413 51.249 1.00 27.66 170 PRO B O 1
ATOM 611 N N . GLU A 1 85 ? 11.325 12.821 49.777 1.00 27.58 171 GLU B N 1
ATOM 612 C CA . GLU A 1 85 ? 12.638 12.818 50.425 1.00 27.63 171 GLU B CA 1
ATOM 613 C C . GLU A 1 85 ? 12.631 13.465 51.810 1.00 27.27 171 GLU B C 1
ATOM 614 O O . GLU A 1 85 ? 13.357 13.025 52.694 1.00 27.51 171 GLU B O 1
ATOM 620 N N . TYR A 1 86 ? 11.830 14.512 51.995 1.00 26.84 172 TYR B N 1
ATOM 621 C CA . TYR A 1 86 ? 11.718 15.171 53.296 1.00 27.14 172 TYR B CA 1
ATOM 622 C C . TYR A 1 86 ? 10.983 14.277 54.286 1.00 27.75 172 TYR B C 1
ATOM 623 O O . TYR A 1 86 ? 11.397 14.131 55.438 1.00 27.62 172 TYR B O 1
ATOM 632 N N . LEU A 1 87 ? 9.882 13.697 53.824 1.00 28.60 173 LEU B N 1
ATOM 633 C CA . LEU A 1 87 ? 9.017 12.884 54.671 1.00 29.66 173 LEU B CA 1
ATOM 634 C C . LEU A 1 87 ? 9.721 11.604 55.152 1.00 30.39 173 LEU B C 1
ATOM 635 O O . LEU A 1 87 ? 9.473 11.134 56.266 1.00 30.59 173 LEU B O 1
ATOM 640 N N . ALA A 1 88 ? 10.603 11.057 54.316 1.00 30.82 174 ALA B N 1
ATOM 641 C CA . ALA A 1 88 ? 11.390 9.884 54.684 1.00 31.01 174 ALA B CA 1
ATOM 642 C C . ALA A 1 88 ? 12.422 10.219 55.758 1.00 31.47 174 ALA B C 1
ATOM 643 O O . ALA A 1 88 ? 12.738 9.372 56.595 1.00 31.88 174 ALA B O 1
ATOM 645 N N . LYS A 1 89 ? 12.941 11.447 55.738 1.00 32.07 175 LYS B N 1
ATOM 646 C CA . LYS A 1 89 ? 13.942 11.885 56.726 1.00 32.47 175 LYS B CA 1
ATOM 647 C C . LYS A 1 89 ? 13.347 12.453 58.013 1.00 32.58 175 LYS B C 1
ATOM 648 O O . LYS A 1 89 ? 13.995 12.390 59.058 1.00 32.84 175 LYS B O 1
ATOM 654 N N . HIS A 1 90 ? 12.140 13.014 57.940 1.00 32.63 176 HIS B N 1
ATOM 655 C CA . HIS A 1 90 ? 11.522 13.678 59.097 1.00 33.05 176 HIS B CA 1
ATOM 656 C C . HIS A 1 90 ? 10.161 13.112 59.512 1.00 33.03 176 HIS B C 1
ATOM 657 O O . HIS A 1 90 ? 9.534 13.635 60.436 1.00 33.05 176 HIS B O 1
ATOM 664 N N . GLY A 1 91 ? 9.700 12.059 58.838 1.00 32.98 177 GLY B N 1
ATOM 665 C CA . GLY A 1 91 ? 8.364 11.519 59.070 1.00 33.07 177 GLY B CA 1
ATOM 666 C C . GLY A 1 91 ? 7.286 12.434 58.502 1.00 33.39 177 GLY B C 1
ATOM 667 O O . GLY A 1 91 ? 7.561 13.583 58.131 1.00 33.92 177 GLY B O 1
ATOM 668 N N . THR A 1 92 ? 6.057 11.922 58.443 1.00 33.13 178 THR B N 1
ATOM 669 C CA . THR A 1 92 ? 4.915 12.676 57.932 1.00 33.13 178 THR B CA 1
ATOM 670 C C . THR A 1 92 ? 4.010 13.099 59.103 1.00 33.09 178 THR B C 1
ATOM 671 O O . THR A 1 92 ? 3.698 12.279 59.969 1.00 32.83 178 THR B O 1
ATOM 675 N N . PRO A 1 93 ? 3.598 14.385 59.145 1.00 33.43 179 PRO B N 1
ATOM 676 C CA . PRO A 1 93 ? 2.733 14.831 60.247 1.00 33.44 179 PRO B CA 1
ATOM 677 C C . PRO A 1 93 ? 1.336 14.220 60.165 1.00 33.47 179 PRO B C 1
ATOM 678 O O . PRO A 1 93 ? 0.761 14.141 59.079 1.00 33.46 179 PRO B O 1
ATOM 682 N N . GLN A 1 94 ? 0.819 13.782 61.309 1.00 33.66 180 GLN B N 1
ATOM 683 C CA . GLN A 1 94 ? -0.480 13.110 61.398 1.00 33.87 180 GLN B CA 1
ATOM 684 C C . GLN A 1 94 ? -1.582 14.042 61.906 1.00 33.83 180 GLN B C 1
ATOM 685 O O . GLN A 1 94 ? -2.766 13.702 61.853 1.00 33.81 180 GLN B O 1
ATOM 691 N N . SER A 1 95 ? -1.182 15.196 62.430 1.00 33.67 181 SER B N 1
ATOM 692 C CA . SER A 1 95 ? -2.119 16.223 62.855 1.00 33.72 181 SER B CA 1
ATOM 693 C C . SER A 1 95 ? -1.509 17.575 62.537 1.00 33.55 181 SER B C 1
ATOM 694 O O . SER A 1 95 ? -0.306 17.678 62.297 1.00 33.68 181 SER B O 1
ATOM 697 N N . THR A 1 96 ? -2.344 18.607 62.534 1.00 33.48 182 THR B N 1
ATOM 698 C CA . THR A 1 96 ? -1.887 19.974 62.306 1.00 33.62 182 THR B CA 1
ATOM 699 C C . THR A 1 96 ? -0.903 20.423 63.385 1.00 33.83 182 THR B C 1
ATOM 700 O O . THR A 1 96 ? 0.047 21.145 63.100 1.00 34.43 182 THR B O 1
ATOM 704 N N . GLU A 1 97 ? -1.117 19.965 64.613 1.00 34.04 183 GLU B N 1
ATOM 705 C CA . GLU A 1 97 ? -0.312 20.390 65.757 1.00 34.10 183 GLU B CA 1
ATOM 706 C C . GLU A 1 97 ? 1.144 19.923 65.659 1.00 34.19 183 GLU B C 1
ATOM 707 O O . GLU A 1 97 ? 2.042 20.576 66.201 1.00 34.44 183 GLU B O 1
ATOM 713 N N . GLU A 1 98 ? 1.369 18.802 64.968 1.00 34.07 184 GLU B N 1
ATOM 714 C CA . GLU A 1 98 ? 2.719 18.259 64.755 1.00 34.02 184 GLU B CA 1
ATOM 715 C C . GLU A 1 98 ? 3.589 19.107 63.818 1.00 33.65 184 GLU B C 1
ATOM 716 O O . GLU A 1 98 ? 4.806 18.925 63.771 1.00 33.70 184 GLU B O 1
ATOM 722 N N . LEU A 1 99 ? 2.971 20.016 63.067 1.00 33.43 185 LEU B N 1
ATOM 723 C CA . LEU A 1 99 ? 3.715 20.941 62.208 1.00 33.26 185 LEU B CA 1
ATOM 724 C C . LEU A 1 99 ? 4.730 21.784 62.995 1.00 33.15 185 LEU B C 1
ATOM 725 O O . LEU A 1 99 ? 5.724 22.244 62.431 1.00 32.97 185 LEU B O 1
ATOM 730 N N . ALA A 1 100 ? 4.480 21.977 64.292 1.00 33.09 186 ALA B N 1
ATOM 731 C CA . ALA A 1 100 ? 5.432 22.645 65.190 1.00 32.70 186 ALA B CA 1
ATOM 732 C C . ALA A 1 100 ? 6.799 21.935 65.258 1.00 32.34 186 ALA B C 1
ATOM 733 O O . ALA A 1 100 ? 7.837 22.583 65.430 1.00 32.36 186 ALA B O 1
ATOM 735 N N . GLY A 1 101 ? 6.795 20.613 65.126 1.00 31.72 187 GLY B N 1
ATOM 736 C CA . GLY A 1 101 ? 8.033 19.833 65.114 1.00 31.66 187 GLY B CA 1
ATOM 737 C C . GLY A 1 101 ? 8.746 19.769 63.768 1.00 31.44 187 GLY B C 1
ATOM 738 O O . GLY A 1 101 ? 9.903 19.352 63.703 1.00 31.37 187 GLY B O 1
ATOM 739 N N . HIS A 1 102 ? 8.061 20.181 62.700 1.00 31.14 188 HIS B N 1
ATOM 740 C CA . HIS A 1 102 ? 8.594 20.109 61.336 1.00 30.85 188 HIS B CA 1
ATOM 741 C C . HIS A 1 102 ? 9.112 21.463 60.845 1.00 30.61 188 HIS B C 1
ATOM 742 O O . HIS A 1 102 ? 8.918 22.484 61.504 1.00 30.79 188 HIS B O 1
ATOM 749 N N . GLN A 1 103 ? 9.784 21.454 59.692 1.00 30.24 189 GLN B N 1
ATOM 750 C CA . GLN A 1 103 ? 10.272 22.683 59.051 1.00 30.31 189 GLN B CA 1
ATOM 751 C C . GLN A 1 103 ? 9.229 23.218 58.068 1.00 29.40 189 GLN B C 1
ATOM 752 O O . GLN A 1 103 ? 8.960 22.595 57.039 1.00 29.04 189 GLN B O 1
ATOM 758 N N . CYS A 1 104 ? 8.647 24.369 58.398 1.00 28.62 190 CYS B N 1
ATOM 759 C CA . CYS A 1 104 ? 7.632 25.004 57.564 1.00 28.18 190 CYS B CA 1
ATOM 760 C C . CYS A 1 104 ? 8.206 26.259 56.934 1.00 27.85 190 CYS B C 1
ATOM 761 O O . CYS A 1 104 ? 8.721 27.125 57.637 1.00 27.82 190 CYS B O 1
ATOM 764 N N . LEU A 1 105 ? 8.128 26.345 55.609 1.00 27.37 191 LEU B N 1
ATOM 765 C CA . LEU A 1 105 ? 8.677 27.480 54.871 1.00 27.14 191 LEU B CA 1
ATOM 766 C C . LEU A 1 105 ? 7.545 28.449 54.575 1.00 26.81 191 LEU B C 1
ATOM 767 O O . LEU A 1 105 ? 6.423 28.024 54.308 1.00 26.77 191 LEU B O 1
ATOM 772 N N . GLY A 1 106 ? 7.831 29.746 54.629 1.00 26.71 192 GLY B N 1
ATOM 773 C CA . GLY A 1 106 ? 6.798 30.763 54.417 1.00 26.97 192 GLY B CA 1
ATOM 774 C C . GLY A 1 106 ? 7.203 31.933 53.540 1.00 26.70 192 GLY B C 1
ATOM 775 O O . GLY A 1 106 ? 8.281 31.952 52.969 1.00 25.72 192 GLY B O 1
ATOM 776 N N . PHE A 1 107 ? 6.305 32.906 53.434 1.00 27.70 193 PHE B N 1
ATOM 777 C CA . PHE A 1 107 ? 6.558 34.142 52.702 1.00 28.35 193 PHE B CA 1
ATOM 778 C C . PHE A 1 107 ? 7.219 35.165 53.614 1.00 29.34 193 PHE B C 1
ATOM 779 O O . PHE A 1 107 ? 6.897 35.247 54.802 1.00 28.72 193 PHE B O 1
ATOM 787 N N . THR A 1 108 ? 8.150 35.932 53.050 1.00 30.86 194 THR B N 1
ATOM 788 C CA . THR A 1 108 ? 8.684 37.125 53.703 1.00 32.42 194 THR B CA 1
ATOM 789 C C . THR A 1 108 ? 7.541 38.116 53.924 1.00 33.16 194 THR B C 1
ATOM 790 O O . THR A 1 108 ? 7.406 38.713 54.990 1.00 32.75 194 THR B O 1
ATOM 794 N N . GLU A 1 109 ? 6.725 38.269 52.886 1.00 34.73 195 GLU B N 1
ATOM 795 C CA . GLU A 1 109 ? 5.545 39.121 52.910 1.00 35.52 195 GLU B CA 1
ATOM 796 C C . GLU A 1 109 ? 4.629 38.722 51.740 1.00 36.52 195 GLU B C 1
ATOM 797 O O . GLU A 1 109 ? 5.120 38.263 50.697 1.00 37.00 195 GLU B O 1
ATOM 803 N N . PRO A 1 110 ? 3.300 38.877 51.900 1.00 37.13 196 PRO B N 1
ATOM 804 C CA . PRO A 1 110 ? 2.587 39.339 53.098 1.00 37.22 196 PRO B CA 1
ATOM 805 C C . PRO A 1 110 ? 2.528 38.258 54.181 1.00 37.14 196 PRO B C 1
ATOM 806 O O . PRO A 1 110 ? 2.427 37.073 53.870 1.00 37.46 196 PRO B O 1
ATOM 810 N N . GLY A 1 111 ? 2.600 38.677 55.442 1.00 37.03 197 GLY B N 1
ATOM 811 C CA . GLY A 1 111 ? 2.629 37.755 56.580 1.00 36.59 197 GLY B CA 1
ATOM 812 C C . GLY A 1 111 ? 1.334 36.987 56.795 1.00 36.45 197 GLY B C 1
ATOM 813 O O . GLY A 1 111 ? 1.337 35.911 57.407 1.00 36.54 197 GLY B O 1
ATOM 814 N N . SER A 1 112 ? 0.228 37.542 56.295 1.00 35.85 198 SER B N 1
ATOM 815 C CA . SER A 1 112 ? -1.085 36.886 56.350 1.00 35.10 198 SER B CA 1
ATOM 816 C C . SER A 1 112 ? -1.097 35.535 55.626 1.00 34.57 198 SER B C 1
ATOM 817 O O . SER A 1 112 ? -1.877 34.653 55.975 1.00 34.54 198 SER B O 1
ATOM 820 N N . LEU A 1 113 ? -0.235 35.393 54.619 1.00 33.99 199 LEU B N 1
ATOM 821 C CA . LEU A 1 113 ? -0.114 34.157 53.846 1.00 33.61 199 LEU B CA 1
ATOM 822 C C . LEU A 1 113 ? 0.544 33.029 54.641 1.00 32.92 199 LEU B C 1
ATOM 823 O O . LEU A 1 113 ? 0.421 31.858 54.269 1.00 32.87 199 LEU B O 1
ATOM 828 N N . ASN A 1 114 ? 1.240 33.380 55.722 1.00 32.10 200 ASN B N 1
ATOM 829 C CA . ASN A 1 114 ? 1.806 32.382 56.642 1.00 31.67 200 ASN B CA 1
ATOM 830 C C . ASN A 1 114 ? 0.798 31.872 57.688 1.00 31.14 200 ASN B C 1
ATOM 831 O O . ASN A 1 114 ? 1.143 31.054 58.546 1.00 30.78 200 ASN B O 1
ATOM 836 N N . THR A 1 115 ? -0.437 32.371 57.616 1.00 30.53 201 THR B N 1
ATOM 837 C CA . THR A 1 115 ? -1.576 31.697 58.223 1.00 30.38 201 THR B CA 1
ATOM 838 C C . THR A 1 115 ? -2.033 30.651 57.213 1.00 30.17 201 THR B C 1
ATOM 839 O O . THR A 1 115 ? -2.631 30.987 56.192 1.00 30.67 201 THR B O 1
ATOM 843 N N . TRP A 1 116 ? -1.724 29.388 57.483 1.00 29.53 202 TRP B N 1
ATOM 844 C CA . TRP A 1 116 ? -2.004 28.325 56.530 1.00 29.16 202 TRP B CA 1
ATOM 845 C C . TRP A 1 116 ? -3.479 27.945 56.493 1.00 29.56 202 TRP B C 1
ATOM 846 O O . TRP A 1 116 ? -4.246 28.245 57.412 1.00 29.66 202 TRP B O 1
ATOM 857 N N . ALA A 1 117 ? -3.861 27.279 55.409 1.00 30.09 203 ALA B N 1
ATOM 858 C CA . ALA A 1 117 ? -5.231 26.822 55.209 1.00 30.55 203 ALA B CA 1
ATOM 859 C C . ALA A 1 117 ? -5.469 25.452 55.847 1.00 31.03 203 ALA B C 1
ATOM 860 O O . ALA A 1 117 ? -6.414 24.753 55.484 1.00 32.03 203 ALA B O 1
ATOM 862 N N . VAL A 1 118 ? -4.623 25.073 56.804 1.00 31.03 204 VAL B N 1
ATOM 863 C CA . VAL A 1 118 ? -4.769 23.810 57.514 1.00 30.68 204 VAL B CA 1
ATOM 864 C C . VAL A 1 118 ? -5.281 24.096 58.930 1.00 30.58 204 VAL B C 1
ATOM 865 O O . VAL A 1 118 ? -4.687 24.885 59.667 1.00 30.61 204 VAL B O 1
ATOM 869 N N . LEU A 1 119 ? -6.404 23.474 59.285 1.00 30.52 205 LEU B N 1
ATOM 870 C CA . LEU A 1 119 ? -7.095 23.757 60.543 1.00 30.50 205 LEU B CA 1
ATOM 871 C C . LEU A 1 119 ? -6.600 22.849 61.673 1.00 30.49 205 LEU B C 1
ATOM 872 O O . LEU A 1 119 ? -6.412 21.647 61.473 1.00 30.10 205 LEU B O 1
ATOM 877 N N . ASP A 1 120 ? -6.397 23.430 62.857 1.00 30.63 206 ASP B N 1
ATOM 878 C CA . ASP A 1 120 ? -5.998 22.660 64.047 1.00 30.56 206 ASP B CA 1
ATOM 879 C C . ASP A 1 120 ? -7.209 21.947 64.670 1.00 30.62 206 ASP B C 1
ATOM 880 O O . ASP A 1 120 ? -8.284 21.899 64.068 1.00 30.03 206 ASP B O 1
ATOM 885 N N . ALA A 1 121 ? -7.034 21.392 65.867 1.00 30.96 207 ALA B N 1
ATOM 886 C CA . ALA A 1 121 ? -8.096 20.635 66.534 1.00 31.09 207 ALA B CA 1
ATOM 887 C C . ALA A 1 121 ? -9.339 21.475 66.841 1.00 31.25 207 ALA B C 1
ATOM 888 O O . ALA A 1 121 ? -10.457 20.950 66.859 1.00 31.00 207 ALA B O 1
ATOM 890 N N . GLN A 1 122 ? -9.138 22.773 67.074 1.00 31.37 208 GLN B N 1
ATOM 891 C CA . GLN A 1 122 ? -10.235 23.688 67.402 1.00 31.35 208 GLN B CA 1
ATOM 892 C C . GLN A 1 122 ? -10.893 24.260 66.144 1.00 31.44 208 GLN B C 1
ATOM 893 O O . GLN A 1 122 ? -11.916 24.940 66.232 1.00 31.32 208 GLN B O 1
ATOM 899 N N . GLY A 1 123 ? -10.309 23.987 64.977 1.00 31.21 209 GLY B N 1
ATOM 900 C CA . GLY A 1 123 ? -10.817 24.510 63.712 1.00 31.23 209 GLY B CA 1
ATOM 901 C C . GLY A 1 123 ? -10.266 25.891 63.383 1.00 31.20 209 GLY B C 1
ATOM 902 O O . GLY A 1 123 ? -10.917 26.682 62.706 1.00 30.99 209 GLY B O 1
ATOM 903 N N . ASN A 1 124 ? -9.058 26.173 63.862 1.00 31.18 210 ASN B N 1
ATOM 904 C CA . ASN A 1 124 ? -8.388 27.436 63.597 1.00 31.22 210 ASN B CA 1
ATOM 905 C C . ASN A 1 124 ? -7.276 27.238 62.576 1.00 31.40 210 ASN B C 1
ATOM 906 O O . ASN A 1 124 ? -6.538 26.257 62.654 1.00 31.03 210 ASN B O 1
ATOM 911 N N . PRO A 1 125 ? -7.141 28.175 61.620 1.00 32.07 211 PRO B N 1
ATOM 912 C CA . PRO A 1 125 ? -6.054 28.056 60.649 1.00 32.20 211 PRO B CA 1
ATOM 913 C C . PRO A 1 125 ? -4.699 28.163 61.338 1.00 32.45 211 PRO B C 1
ATOM 914 O O . PRO A 1 125 ? -4.503 29.034 62.184 1.00 33.14 211 PRO B O 1
ATOM 918 N N . TYR A 1 126 ? -3.786 27.273 60.977 1.00 32.88 212 TYR B N 1
ATOM 919 C CA . TYR A 1 126 ? -2.488 27.159 61.637 1.00 32.92 212 TYR B CA 1
ATOM 920 C C . TYR A 1 126 ? -1.520 28.258 61.185 1.00 32.89 212 TYR B C 1
ATOM 921 O O . TYR A 1 126 ? -1.197 28.355 59.999 1.00 32.77 212 TYR B O 1
ATOM 930 N N . LYS A 1 127 ? -1.068 29.085 62.129 1.00 32.80 213 LYS B N 1
ATOM 931 C CA . LYS A 1 127 ? -0.036 30.094 61.846 1.00 33.03 213 LYS B CA 1
ATOM 932 C C . LYS A 1 127 ? 1.360 29.524 62.117 1.00 32.76 213 LYS B C 1
ATOM 933 O O . LYS A 1 127 ? 1.633 29.012 63.205 1.00 32.42 213 LYS B O 1
ATOM 939 N N . ILE A 1 128 ? 2.239 29.621 61.121 1.00 32.60 214 ILE B N 1
ATOM 940 C CA . ILE A 1 128 ? 3.566 29.015 61.206 1.00 32.32 214 ILE B CA 1
ATOM 941 C C . ILE A 1 128 ? 4.670 30.013 61.558 1.00 32.47 214 ILE B C 1
ATOM 942 O O . ILE A 1 128 ? 4.540 31.222 61.333 1.00 32.24 214 ILE B O 1
ATOM 947 N N . SER A 1 129 ? 5.748 29.477 62.126 1.00 32.53 215 SER B N 1
ATOM 948 C CA . SER A 1 129 ? 7.007 30.190 62.259 1.00 32.88 215 SER B CA 1
ATOM 949 C C . SER A 1 129 ? 7.915 29.704 61.132 1.00 32.48 215 SER B C 1
ATOM 950 O O . SER A 1 129 ? 8.505 28.623 61.240 1.00 32.20 215 SER B O 1
ATOM 953 N N . PRO A 1 130 ? 8.014 30.485 60.035 1.00 32.45 216 PRO B N 1
ATOM 954 C CA . PRO A 1 130 ? 8.777 30.034 58.870 1.00 32.18 216 PRO B CA 1
ATOM 955 C C . PRO A 1 130 ? 10.271 29.874 59.151 1.00 31.99 216 PRO B C 1
ATOM 956 O O . PRO A 1 130 ? 10.927 30.834 59.562 1.00 32.07 216 PRO B O 1
ATOM 960 N N . HIS A 1 131 ? 10.800 28.670 58.946 1.00 31.95 217 HIS B N 1
ATOM 961 C CA . HIS A 1 131 ? 12.239 28.459 59.064 1.00 31.61 217 HIS B CA 1
ATOM 962 C C . HIS A 1 131 ? 12.938 29.264 57.965 1.00 31.15 217 HIS B C 1
ATOM 963 O O . HIS A 1 131 ? 13.761 30.134 58.252 1.00 31.07 217 HIS B O 1
ATOM 970 N N . PHE A 1 132 ? 12.581 28.982 56.713 1.00 30.18 218 PHE B N 1
ATOM 971 C CA . PHE A 1 132 ? 13.025 29.775 55.564 1.00 29.40 218 PHE B CA 1
ATOM 972 C C . PHE A 1 132 ? 11.864 30.636 55.074 1.00 28.42 218 PHE B C 1
ATOM 973 O O . PHE A 1 132 ? 10.700 30.273 55.241 1.00 28.01 218 PHE B O 1
ATOM 981 N N . THR A 1 133 ? 12.189 31.782 54.477 1.00 27.54 219 THR B N 1
ATOM 982 C CA . THR A 1 133 ? 11.191 32.635 53.826 1.00 26.64 219 THR B CA 1
ATOM 983 C C . THR A 1 133 ? 11.571 32.928 52.372 1.00 25.95 219 THR B C 1
ATOM 984 O O . THR A 1 133 ? 12.721 32.743 51.970 1.00 25.83 219 THR B O 1
ATOM 988 N N . ALA A 1 134 ? 10.586 33.372 51.592 1.00 25.09 220 ALA B N 1
ATOM 989 C CA . ALA A 1 134 ? 10.803 33.745 50.200 1.00 24.35 220 ALA B CA 1
ATOM 990 C C . ALA A 1 134 ? 9.791 34.785 49.733 1.00 23.38 220 ALA B C 1
ATOM 991 O O . ALA A 1 134 ? 8.726 34.937 50.314 1.00 22.63 220 ALA B O 1
ATOM 993 N N . SER A 1 135 ? 10.145 35.497 48.673 1.00 22.93 221 SER B N 1
ATOM 994 C CA . SER A 1 135 ? 9.310 36.561 48.129 1.00 22.32 221 S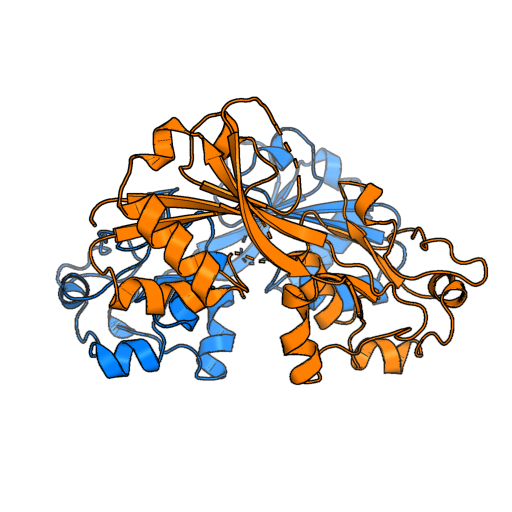ER B CA 1
ATOM 995 C C . SER A 1 135 ? 8.181 36.039 47.226 1.00 22.08 221 SER B C 1
ATOM 996 O O . SER A 1 135 ? 7.229 36.764 46.948 1.00 22.06 221 SER B O 1
ATOM 999 N N . SER A 1 136 ? 8.287 34.788 46.778 1.00 21.69 222 SER B N 1
ATOM 1000 C CA . SER A 1 136 ? 7.371 34.231 45.788 1.00 21.17 222 SER B CA 1
ATOM 1001 C C . SER A 1 136 ? 7.001 32.799 46.142 1.00 20.97 222 SER B C 1
ATOM 1002 O O . SER A 1 136 ? 7.810 32.067 46.717 1.00 20.56 222 SER B O 1
ATOM 1005 N N . GLY A 1 137 ? 5.775 32.414 45.791 1.00 21.00 223 GLY B N 1
ATOM 1006 C CA . GLY A 1 137 ? 5.301 31.038 45.955 1.00 21.12 223 GLY B CA 1
ATOM 1007 C C . GLY A 1 137 ? 6.019 30.052 45.044 1.00 20.92 223 GLY B C 1
ATOM 1008 O O . GLY A 1 137 ? 6.087 28.854 45.340 1.00 20.19 223 GLY B O 1
ATOM 1009 N N . GLU A 1 138 ? 6.559 30.556 43.936 1.00 21.02 224 GLU B N 1
ATOM 1010 C CA . GLU A 1 138 ? 7.377 29.740 43.042 1.00 21.29 224 GLU B CA 1
ATOM 1011 C C . GLU A 1 138 ? 8.690 29.331 43.712 1.00 21.32 224 GLU B C 1
ATOM 1012 O O . GLU A 1 138 ? 9.144 28.202 43.552 1.00 20.99 224 GLU B O 1
ATOM 1018 N N . ILE A 1 139 ? 9.296 30.250 44.460 1.00 21.83 225 ILE B N 1
ATOM 1019 C CA . ILE A 1 139 ? 10.509 29.938 45.224 1.00 22.25 225 ILE B CA 1
ATOM 1020 C C . ILE A 1 139 ? 10.200 28.877 46.286 1.00 22.62 225 ILE B C 1
ATOM 1021 O O . ILE A 1 139 ? 10.986 27.956 46.501 1.00 22.57 225 ILE B O 1
ATOM 1026 N N . LEU A 1 140 ? 9.042 28.999 46.931 1.00 23.39 226 LEU B N 1
ATOM 1027 C CA . LEU A 1 140 ? 8.611 28.031 47.941 1.00 23.80 226 LEU B CA 1
ATOM 1028 C C . LEU A 1 140 ? 8.386 26.645 47.328 1.00 24.69 226 LEU B C 1
ATOM 1029 O O . LEU A 1 140 ? 8.715 25.629 47.950 1.00 25.80 226 LEU B O 1
ATOM 1034 N N . ARG A 1 141 ? 7.832 26.599 46.119 1.00 25.02 227 ARG B N 1
ATOM 1035 C CA . ARG A 1 141 ? 7.662 25.332 45.402 1.00 25.31 227 ARG B CA 1
ATOM 1036 C C . ARG A 1 141 ? 8.998 24.615 45.173 1.00 25.65 227 ARG B C 1
ATOM 1037 O O . ARG A 1 141 ? 9.097 23.408 45.371 1.00 26.28 227 ARG B O 1
ATOM 1045 N N . SER A 1 142 ? 10.016 25.361 44.753 1.00 25.87 228 SER B N 1
ATOM 1046 C CA . SER A 1 142 ? 11.346 24.803 44.518 1.00 25.59 228 SER B CA 1
ATOM 1047 C C . SER A 1 142 ? 12.005 24.321 45.802 1.00 25.49 228 SER B C 1
ATOM 1048 O O . SER A 1 142 ? 12.581 23.234 45.833 1.00 25.60 228 SER B O 1
ATOM 1051 N N . LEU A 1 143 ? 11.935 25.128 46.855 1.00 25.69 229 LEU B N 1
ATOM 1052 C CA . LEU A 1 143 ? 12.474 24.721 48.157 1.00 26.03 229 LEU B CA 1
ATOM 1053 C C . LEU A 1 143 ? 11.821 23.414 48.620 1.00 26.65 229 LEU B C 1
ATOM 1054 O O . LEU A 1 143 ? 12.505 22.482 49.039 1.00 27.28 229 LEU B O 1
ATOM 1059 N N . CYS A 1 144 ? 10.498 23.353 48.508 1.00 27.41 230 CYS B N 1
ATOM 1060 C CA . CYS A 1 144 ? 9.720 22.164 48.848 1.00 27.35 230 CYS B CA 1
ATOM 1061 C C . CYS A 1 144 ? 10.182 20.937 48.054 1.00 27.65 230 CYS B C 1
ATOM 1062 O O . CYS A 1 144 ? 10.492 19.887 48.630 1.00 27.51 230 CYS B O 1
ATOM 1065 N N . LEU A 1 145 ? 10.234 21.083 46.731 1.00 27.51 231 LEU B N 1
ATOM 1066 C CA . LEU A 1 145 ? 10.712 20.023 45.839 1.00 27.24 231 LEU B CA 1
ATOM 1067 C C . LEU A 1 145 ? 12.108 19.518 46.220 1.00 27.56 231 LEU B C 1
ATOM 1068 O O . LEU A 1 145 ? 12.393 18.320 46.120 1.00 27.37 231 LEU B O 1
ATOM 1073 N N . SER A 1 146 ? 12.964 20.440 46.662 1.00 27.93 232 SER B N 1
ATOM 1074 C CA . SER A 1 146 ? 14.351 20.131 47.048 1.00 27.71 232 SER B CA 1
ATOM 1075 C C . SER A 1 146 ? 14.508 19.547 48.466 1.00 27.64 232 SER B C 1
ATOM 1076 O O . SER A 1 146 ? 15.623 19.229 48.880 1.00 27.47 232 SER B O 1
ATOM 1079 N N . GLY A 1 147 ? 13.401 19.416 49.199 1.00 27.56 233 GLY B N 1
ATOM 1080 C CA . GLY A 1 147 ? 13.384 18.733 50.494 1.00 27.55 233 GLY B CA 1
ATOM 1081 C C . GLY A 1 147 ? 13.603 19.621 51.705 1.00 27.38 233 GLY B C 1
ATOM 1082 O O . GLY A 1 147 ? 13.942 19.125 52.774 1.00 27.13 233 GLY B O 1
ATOM 1083 N N . CYS A 1 148 ? 13.387 20.926 51.555 1.00 27.54 234 CYS B N 1
ATOM 1084 C CA . CYS A 1 148 ? 13.713 21.892 52.613 1.00 27.98 234 CYS B CA 1
ATOM 1085 C C . CYS A 1 148 ? 12.642 22.014 53.677 1.00 27.42 234 CYS B C 1
ATOM 1086 O O . CYS A 1 148 ? 12.907 22.527 54.766 1.00 27.24 234 CYS B O 1
ATOM 1089 N N . GLY A 1 149 ? 11.427 21.577 53.362 1.00 27.15 235 GLY B N 1
ATOM 1090 C CA . GLY A 1 149 ? 10.354 21.609 54.340 1.00 26.80 235 GLY B CA 1
ATOM 1091 C C . GLY A 1 149 ? 8.963 21.485 53.772 1.00 26.26 235 GLY B C 1
ATOM 1092 O O . GLY A 1 149 ? 8.770 21.020 52.654 1.00 25.90 235 GLY B O 1
ATOM 1093 N N . ILE A 1 150 ? 7.999 21.905 54.584 1.00 26.21 236 ILE B N 1
ATOM 1094 C CA . ILE A 1 150 ? 6.580 21.831 54.270 1.00 26.08 236 ILE B CA 1
ATOM 1095 C C . ILE A 1 150 ? 6.105 23.222 53.860 1.00 26.08 236 ILE B C 1
ATOM 1096 O O . ILE A 1 150 ? 6.506 24.229 54.454 1.00 25.75 236 ILE B O 1
ATOM 1101 N N . VAL A 1 151 ? 5.254 23.280 52.841 1.00 25.92 237 VAL B N 1
ATOM 1102 C CA . VAL A 1 151 ? 4.710 24.557 52.381 1.00 26.21 237 VAL B CA 1
ATOM 1103 C C . VAL A 1 151 ? 3.214 24.450 52.149 1.00 26.05 237 VAL B C 1
ATOM 1104 O O . VAL A 1 151 ? 2.682 23.362 51.990 1.00 26.59 237 VAL B O 1
ATOM 1108 N N . CYS A 1 152 ? 2.545 25.593 52.145 1.00 26.43 238 CYS B N 1
ATOM 1109 C CA . CYS A 1 152 ? 1.136 25.671 51.806 1.00 26.23 238 CYS B CA 1
ATOM 1110 C C . CYS A 1 152 ? 1.006 26.566 50.583 1.00 26.22 238 CYS B C 1
ATOM 1111 O O . CYS A 1 152 ? 1.288 27.762 50.657 1.00 26.56 238 CYS B O 1
ATOM 1114 N N . LEU A 1 153 ? 0.604 25.986 49.456 1.00 26.31 239 LEU B N 1
ATOM 1115 C CA . LEU A 1 153 ? 0.546 26.719 48.190 1.00 26.29 239 LEU B CA 1
ATOM 1116 C C . LEU A 1 153 ? -0.724 26.385 47.422 1.00 26.76 239 LEU B C 1
ATOM 1117 O O . LEU A 1 153 ? -1.381 25.383 47.693 1.00 26.94 239 LEU B O 1
ATOM 1122 N N . SER A 1 154 ? -1.044 27.234 46.447 1.00 27.09 240 SER B N 1
ATOM 1123 C CA . SER A 1 154 ? -2.248 27.086 45.637 1.00 26.55 240 SER B CA 1
ATOM 1124 C C . SER A 1 154 ? -2.177 25.826 44.786 1.00 26.52 240 SER B C 1
ATOM 1125 O O . SER A 1 154 ? -1.127 25.476 44.263 1.00 26.41 240 SER B O 1
ATOM 1128 N N . ASP A 1 155 ? -3.316 25.159 44.653 1.00 26.61 241 ASP B N 1
ATOM 1129 C CA . ASP A 1 155 ? -3.409 23.891 43.944 1.00 26.14 241 ASP B CA 1
ATOM 1130 C C . ASP A 1 155 ? -2.755 23.904 42.551 1.00 26.39 241 ASP B C 1
ATOM 1131 O O . ASP A 1 155 ? -2.077 22.948 42.186 1.00 26.18 241 ASP B O 1
ATOM 1136 N N . PHE A 1 156 ? -2.933 24.986 41.792 1.00 26.29 242 PHE B N 1
ATOM 1137 C CA . PHE A 1 156 ? -2.411 25.055 40.415 1.00 26.26 242 PHE B CA 1
ATOM 1138 C C . PHE A 1 156 ? -0.881 25.113 40.337 1.00 26.61 242 PHE B C 1
ATOM 1139 O O . PHE A 1 156 ? -0.294 24.854 39.285 1.00 26.43 242 PHE B O 1
ATOM 1147 N N . LEU A 1 157 ? -0.251 25.487 41.446 1.00 26.82 243 LEU B N 1
ATOM 1148 C CA . LEU A 1 157 ? 1.198 25.528 41.553 1.00 26.69 243 LEU B CA 1
ATOM 1149 C C . LEU A 1 157 ? 1.766 24.113 41.739 1.00 26.52 243 LEU B C 1
ATOM 1150 O O . LEU A 1 157 ? 2.789 23.775 41.161 1.00 26.38 243 LEU B O 1
ATOM 1155 N N . VAL A 1 158 ? 1.076 23.280 42.510 1.00 26.81 244 VAL B N 1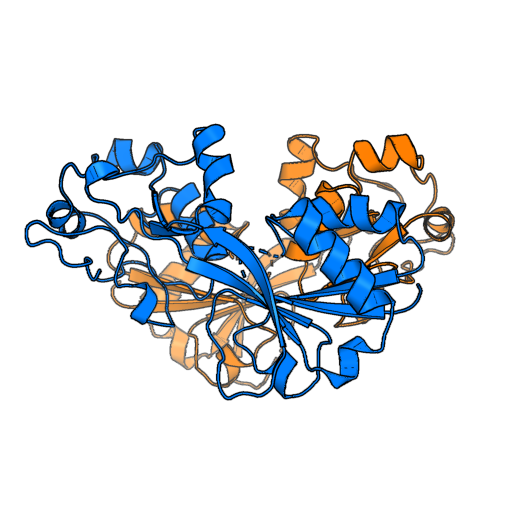
ATOM 1156 C CA . VAL A 1 158 ? 1.621 21.983 42.925 1.00 27.04 244 VAL B CA 1
ATOM 1157 C C . VAL A 1 158 ? 0.852 20.740 42.450 1.00 27.38 244 VAL B C 1
ATOM 1158 O O . VAL A 1 158 ? 1.367 19.627 42.566 1.00 27.58 244 VAL B O 1
ATOM 1162 N N . ASP A 1 159 ? -0.352 20.917 41.909 1.00 27.81 245 ASP B N 1
ATOM 1163 C CA . ASP A 1 159 ? -1.213 19.779 41.548 1.00 28.52 245 ASP B CA 1
ATOM 1164 C C . ASP A 1 159 ? -0.533 18.786 40.606 1.00 28.92 245 ASP B C 1
ATOM 1165 O O . ASP A 1 159 ? -0.698 17.577 40.749 1.00 28.90 245 ASP B O 1
ATOM 1170 N N . ASN A 1 160 ? 0.212 19.308 39.638 1.00 29.61 246 ASN B N 1
ATOM 1171 C CA . ASN A 1 160 ? 0.912 18.475 38.669 1.00 29.95 246 ASN B CA 1
ATOM 1172 C C . ASN A 1 160 ? 2.067 17.709 39.309 1.00 30.11 246 ASN B C 1
ATOM 1173 O O . ASN A 1 160 ? 2.301 16.548 38.978 1.00 30.60 246 ASN B O 1
ATOM 1178 N N . ASP A 1 161 ? 2.781 18.356 40.231 1.00 30.08 247 ASP B N 1
ATOM 1179 C CA . ASP A 1 161 ? 3.825 17.687 41.009 1.00 30.09 247 ASP B CA 1
ATOM 1180 C C . ASP A 1 161 ? 3.257 16.545 41.848 1.00 29.86 247 ASP B C 1
ATOM 1181 O O . ASP A 1 161 ? 3.874 15.485 41.963 1.00 29.42 247 ASP B O 1
ATOM 1186 N N . ILE A 1 162 ? 2.091 16.783 42.443 1.00 29.65 248 ILE B N 1
ATOM 1187 C CA . ILE A 1 162 ? 1.388 15.763 43.218 1.00 29.59 248 ILE B CA 1
ATOM 1188 C C . ILE A 1 162 ? 0.970 14.607 42.316 1.00 29.48 248 ILE B C 1
ATOM 1189 O O . ILE A 1 162 ? 1.051 13.445 42.712 1.00 29.22 248 ILE B O 1
ATOM 1194 N N . ALA A 1 163 ? 0.540 14.939 41.102 1.00 29.72 249 ALA B N 1
ATOM 1195 C CA . ALA A 1 163 ? 0.220 13.945 40.083 1.00 30.10 249 ALA B CA 1
ATOM 1196 C C . ALA A 1 163 ? 1.440 13.102 39.716 1.00 30.28 249 ALA B C 1
ATOM 1197 O O . ALA A 1 163 ? 1.365 11.876 39.665 1.00 30.58 249 ALA B O 1
ATOM 1199 N N . GLU A 1 164 ? 2.559 13.775 39.475 1.00 30.65 250 GLU B N 1
ATOM 1200 C CA . GLU A 1 164 ? 3.817 13.122 39.118 1.00 30.86 250 GLU B CA 1
ATOM 1201 C C . GLU A 1 164 ? 4.510 12.432 40.302 1.00 30.40 250 GLU B C 1
ATOM 1202 O O . GLU A 1 164 ? 5.510 11.743 40.106 1.00 30.70 250 GLU B O 1
ATOM 1208 N N . GLY A 1 165 ? 4.002 12.632 41.517 1.00 30.07 251 GLY B N 1
ATOM 1209 C CA . GLY A 1 165 ? 4.593 12.042 42.721 1.00 30.10 251 GLY B CA 1
ATOM 1210 C C . GLY A 1 165 ? 5.822 12.765 43.255 1.00 30.02 251 GLY B C 1
ATOM 1211 O O . GLY A 1 165 ? 6.510 12.245 44.132 1.00 30.20 251 GLY B O 1
ATOM 1212 N N . LYS A 1 166 ? 6.102 13.963 42.741 1.00 30.09 252 LYS B N 1
ATOM 1213 C CA . LYS A 1 166 ? 7.237 14.770 43.217 1.00 30.19 252 LYS B CA 1
ATOM 1214 C C . LYS A 1 166 ? 6.957 15.462 44.551 1.00 29.66 252 LYS B C 1
ATOM 1215 O O . LYS A 1 166 ? 7.882 15.712 45.318 1.00 29.93 252 LYS B O 1
ATOM 1221 N N . LEU A 1 167 ? 5.694 15.795 44.808 1.00 29.41 253 LEU B N 1
ATOM 1222 C CA . LEU A 1 167 ? 5.278 16.386 46.087 1.00 29.13 253 LEU B CA 1
ATOM 1223 C C . LEU A 1 167 ? 4.126 15.581 46.675 1.00 28.90 253 LEU B C 1
ATOM 1224 O O . LEU A 1 167 ? 3.288 15.066 45.939 1.00 29.14 253 LEU B O 1
ATOM 1229 N N . ILE A 1 168 ? 4.090 15.474 48.001 1.00 28.53 254 ILE B N 1
ATOM 1230 C CA . ILE A 1 168 ? 3.091 14.658 48.689 1.00 28.34 254 ILE B CA 1
ATOM 1231 C C . ILE A 1 168 ? 2.121 15.560 49.456 1.00 28.45 254 ILE B C 1
ATOM 1232 O O . ILE A 1 168 ? 2.555 16.375 50.264 1.00 28.13 254 ILE B O 1
ATOM 1237 N N . PRO A 1 169 ? 0.805 15.415 49.211 1.00 28.79 255 PRO B N 1
ATOM 1238 C CA . PRO A 1 169 ? -0.161 16.145 50.037 1.00 29.14 255 PRO B CA 1
ATOM 1239 C C . PRO A 1 169 ? -0.176 15.655 51.491 1.00 29.30 255 PRO B C 1
ATOM 1240 O O . PRO A 1 169 ? -0.183 14.447 51.743 1.00 29.24 255 PRO B O 1
ATOM 1244 N N . LEU A 1 170 ? -0.176 16.598 52.425 1.00 29.35 256 LEU B N 1
ATOM 1245 C CA . LEU A 1 170 ? -0.191 16.301 53.851 1.00 29.56 256 LEU B CA 1
ATOM 1246 C C . LEU A 1 170 ? -1.506 16.755 54.461 1.00 29.93 256 LEU B C 1
ATOM 1247 O O . LEU A 1 170 ? -2.170 17.649 53.922 1.00 29.87 256 LEU B O 1
ATOM 1252 N N . LEU A 1 171 ? -1.878 16.129 55.580 1.00 30.25 257 LEU B N 1
ATOM 1253 C CA . LEU A 1 171 ? -3.006 16.569 56.401 1.00 30.30 257 LEU B CA 1
ATOM 1254 C C . LEU A 1 171 ? -4.218 16.945 55.539 1.00 30.43 257 LEU B C 1
ATOM 1255 O O . LEU A 1 171 ? -4.761 18.038 55.654 1.00 30.28 257 LEU B O 1
ATOM 1260 N N . ALA A 1 172 ? -4.627 16.010 54.683 1.00 30.96 258 ALA B N 1
ATOM 1261 C CA . ALA A 1 172 ? -5.717 16.215 53.728 1.00 31.37 258 ALA B CA 1
ATOM 1262 C C . ALA A 1 172 ? -7.061 16.528 54.389 1.00 31.65 258 ALA B C 1
ATOM 1263 O O . ALA A 1 172 ? -7.783 17.402 53.922 1.00 31.41 258 ALA B O 1
ATOM 1265 N N . GLU A 1 173 ? -7.394 15.812 55.463 1.00 32.45 259 GLU B N 1
ATOM 1266 C CA . GLU A 1 173 ? -8.651 16.043 56.195 1.00 33.08 259 GLU B CA 1
ATOM 1267 C C . GLU A 1 173 ? -8.684 17.368 56.973 1.00 32.98 259 GLU B C 1
ATOM 1268 O O . GLU A 1 173 ? -9.738 18.003 57.085 1.00 33.16 259 GLU B O 1
ATOM 1274 N N . GLN A 1 174 ? -7.531 17.778 57.500 1.00 32.86 260 GLN B N 1
ATOM 1275 C CA . GLN A 1 174 ? -7.420 19.025 58.261 1.00 32.68 260 GLN B CA 1
ATOM 1276 C C . GLN A 1 174 ? -7.332 20.265 57.361 1.00 32.57 260 GLN B C 1
ATOM 1277 O O . GLN A 1 174 ? -7.580 21.381 57.821 1.00 32.64 260 GLN B O 1
ATOM 1283 N N . THR A 1 175 ? -6.974 20.079 56.092 1.00 32.32 261 THR B N 1
ATOM 1284 C CA . THR A 1 175 ? -6.784 21.217 55.183 1.00 32.73 261 THR B CA 1
ATOM 1285 C C . THR A 1 175 ? -8.125 21.749 54.647 1.00 32.55 261 THR B C 1
ATOM 1286 O O . THR A 1 175 ? -8.966 20.984 54.184 1.00 32.50 261 THR B O 1
ATOM 1290 N N . SER A 1 176 ? -8.308 23.067 54.723 1.00 32.70 262 SER B N 1
ATOM 1291 C CA . SER A 1 176 ? -9.562 23.714 54.344 1.00 33.11 262 SER B CA 1
ATOM 1292 C C . SER A 1 176 ? -9.996 23.408 52.914 1.00 33.27 262 SER B C 1
ATOM 1293 O O . SER A 1 176 ? -9.177 23.357 51.996 1.00 32.84 262 SER B O 1
ATOM 1296 N N . ASP A 1 177 ? -11.304 23.219 52.752 1.00 33.84 263 ASP B N 1
ATOM 1297 C CA . ASP A 1 177 ? -11.932 22.974 51.451 1.00 34.18 263 ASP B CA 1
ATOM 1298 C C . ASP A 1 177 ? -12.259 24.287 50.727 1.00 34.24 263 ASP B C 1
ATOM 1299 O O . ASP A 1 177 ? -12.477 24.292 49.510 1.00 34.34 263 ASP B O 1
ATOM 1304 N N . LYS A 1 178 ? -12.284 25.388 51.481 1.00 34.08 264 LYS B N 1
ATOM 1305 C CA . LYS A 1 178 ? -12.603 26.716 50.947 1.00 33.95 264 LYS B CA 1
ATOM 1306 C C . LYS A 1 178 ? -11.673 27.117 49.801 1.00 33.06 264 LYS B C 1
ATOM 1307 O O . LYS A 1 178 ? -10.463 26.866 49.842 1.00 32.90 264 LYS B O 1
ATOM 1313 N N . THR A 1 179 ? -12.258 27.759 48.793 1.00 31.94 265 THR B N 1
ATOM 1314 C CA . THR A 1 179 ? -11.527 28.227 47.631 1.00 30.97 265 THR B CA 1
ATOM 1315 C C . THR A 1 179 ? -11.433 29.748 47.645 1.00 30.71 265 THR B C 1
ATOM 1316 O O . THR A 1 179 ? -12.259 30.431 48.260 1.00 30.32 265 THR B O 1
ATOM 1320 N N . HIS A 1 180 ? -10.414 30.269 46.966 1.00 30.40 266 HIS B N 1
ATOM 1321 C CA . HIS A 1 180 ? -10.288 31.702 46.739 1.00 30.17 266 HIS B CA 1
ATOM 1322 C C . HIS A 1 180 ? -10.288 31.964 45.230 1.00 29.22 266 HIS B C 1
ATOM 1323 O O . HIS A 1 180 ? -9.725 31.188 44.471 1.00 28.38 266 HIS B O 1
ATOM 1330 N N . PRO A 1 181 ? -10.969 33.036 44.792 1.00 28.87 267 PRO B N 1
ATOM 1331 C CA . PRO A 1 181 ? -11.074 33.346 43.363 1.00 28.34 267 PRO B CA 1
ATOM 1332 C C . PRO A 1 181 ? -9.837 34.025 42.796 1.00 27.56 267 PRO B C 1
ATOM 1333 O O . PRO A 1 181 ? -9.170 34.771 43.499 1.00 27.94 267 PRO B O 1
ATOM 1337 N N . PHE A 1 182 ? -9.535 33.756 41.531 1.00 27.00 268 PHE B N 1
ATOM 1338 C CA . PHE A 1 182 ? -8.522 34.512 40.793 1.00 26.81 268 PHE B CA 1
ATOM 1339 C C . PHE A 1 182 ? -9.209 35.218 39.644 1.00 26.09 268 PHE B C 1
ATOM 1340 O O . PHE A 1 182 ? -10.019 34.617 38.939 1.00 26.14 268 PHE B O 1
ATOM 1348 N N . ASN A 1 183 ? -8.880 36.494 39.468 1.00 25.75 269 ASN B N 1
ATOM 1349 C CA . ASN A 1 183 ? -9.533 37.348 38.494 1.00 25.28 269 ASN B CA 1
ATOM 1350 C C . ASN A 1 183 ? -8.533 37.957 37.532 1.00 25.51 269 ASN B C 1
ATOM 1351 O O . ASN A 1 183 ? -7.346 38.059 37.831 1.00 25.63 269 ASN B O 1
ATOM 1356 N N . ALA A 1 184 ? -9.034 38.362 36.370 1.00 25.69 270 ALA B N 1
ATOM 1357 C CA . ALA A 1 184 ? -8.317 39.259 35.489 1.00 25.25 270 ALA B CA 1
ATOM 1358 C C . ALA A 1 184 ? -8.811 40.650 35.851 1.00 25.17 270 ALA B C 1
ATOM 1359 O O . ALA A 1 184 ? -10.016 40.893 35.885 1.00 25.32 270 ALA B O 1
ATOM 1361 N N . VAL A 1 185 ? -7.875 41.546 36.146 1.00 25.19 271 VAL B N 1
ATOM 1362 C CA . VAL A 1 185 ? -8.187 42.892 36.611 1.00 25.28 271 VAL B CA 1
ATOM 1363 C C . VAL A 1 185 ? -7.662 43.916 35.603 1.00 25.29 271 VAL B C 1
ATOM 1364 O O . VAL A 1 185 ? -6.558 43.786 35.092 1.00 25.19 271 VAL B O 1
ATOM 1368 N N . TYR A 1 186 ? -8.460 44.935 35.318 1.00 25.90 272 TYR B N 1
ATOM 1369 C CA . TYR A 1 186 ? -8.125 45.902 34.273 1.00 25.97 272 TYR B CA 1
ATOM 1370 C C . TYR A 1 186 ? -9.023 47.119 34.403 1.00 26.78 272 TYR B C 1
ATOM 1371 O O . TYR A 1 186 ? -10.093 47.044 35.002 1.00 26.64 272 TYR B O 1
ATOM 1380 N N . TYR A 1 187 ? -8.587 48.236 33.833 1.00 28.03 273 TYR B N 1
ATOM 1381 C CA . TYR A 1 187 ? -9.386 49.456 33.825 1.00 29.01 273 TYR B CA 1
ATOM 1382 C C . TYR A 1 187 ? -10.424 49.442 32.705 1.00 29.46 273 TYR B C 1
ATOM 1383 O O . TYR A 1 187 ? -10.170 48.946 31.606 1.00 29.43 273 TYR B O 1
ATOM 1392 N N . SER A 1 188 ? -11.600 49.987 33.011 1.00 30.42 274 SER B N 1
ATOM 1393 C CA . SER A 1 188 ? -12.741 50.017 32.095 1.00 30.94 274 SER B CA 1
ATOM 1394 C C . SER A 1 188 ? -12.376 50.477 30.689 1.00 31.58 274 SER B C 1
ATOM 1395 O O . SER A 1 188 ? -12.766 49.848 29.705 1.00 32.10 274 SER B O 1
ATOM 1398 N N . ASP A 1 189 ? -11.629 51.576 30.607 1.00 32.24 275 ASP B N 1
ATOM 1399 C CA . ASP A 1 189 ? -11.228 52.167 29.323 1.00 32.66 275 ASP B CA 1
ATOM 1400 C C . ASP A 1 189 ? -10.415 51.221 28.419 1.00 32.92 275 ASP B C 1
ATOM 1401 O O . ASP A 1 189 ? -10.488 51.327 27.192 1.00 32.74 275 ASP B O 1
ATOM 1406 N N . LYS A 1 190 ? -9.651 50.311 29.030 1.00 33.18 276 LYS B N 1
ATOM 1407 C CA . LYS A 1 190 ? -8.848 49.322 28.292 1.00 33.51 276 LYS B CA 1
ATOM 1408 C C . LYS A 1 190 ? -9.700 48.177 27.712 1.00 33.84 276 LYS B C 1
ATOM 1409 O O . LYS A 1 190 ? -9.226 47.409 26.872 1.00 34.00 276 LYS B O 1
ATOM 1415 N N . ALA A 1 191 ? -10.947 48.061 28.168 1.00 34.06 277 ALA B N 1
ATOM 1416 C CA . ALA A 1 191 ? -11.874 47.038 27.676 1.00 34.22 277 ALA B CA 1
ATOM 1417 C C . ALA A 1 191 ? -12.293 47.267 26.225 1.00 34.46 277 ALA B C 1
ATOM 1418 O O . ALA A 1 191 ? -12.782 46.349 25.568 1.00 34.85 277 ALA B O 1
ATOM 1420 N N . VAL A 1 192 ? -12.115 48.492 25.738 1.00 34.30 278 VAL B N 1
ATOM 1421 C CA . VAL A 1 192 ? -12.437 48.838 24.358 1.00 34.20 278 VAL B CA 1
ATOM 1422 C C . VAL A 1 192 ? -11.509 48.136 23.361 1.00 34.27 278 VAL B C 1
ATOM 1423 O O . VAL A 1 192 ? -11.890 47.918 22.207 1.00 34.41 278 VAL B O 1
ATOM 1427 N N . ASN A 1 193 ? -10.301 47.787 23.812 1.00 34.36 279 ASN B N 1
ATOM 1428 C CA . ASN A 1 193 ? -9.301 47.136 22.962 1.00 34.06 279 ASN B CA 1
ATOM 1429 C C . ASN A 1 193 ? -9.684 45.689 22.671 1.00 33.48 279 ASN B C 1
ATOM 1430 O O . ASN A 1 193 ? -9.928 44.906 23.590 1.00 32.88 279 ASN B O 1
ATOM 1435 N N . LEU A 1 194 ? -9.722 45.355 21.384 1.00 33.01 280 LEU B N 1
ATOM 1436 C CA . LEU A 1 194 ? -10.147 44.039 20.902 1.00 32.71 280 LEU B CA 1
ATOM 1437 C C . LEU A 1 194 ? -9.273 42.914 21.448 1.00 32.31 280 LEU B C 1
ATOM 1438 O O . LEU A 1 194 ? -9.784 41.894 21.906 1.00 32.33 280 LEU B O 1
ATOM 1443 N N . ARG A 1 195 ? -7.959 43.104 21.393 1.00 31.85 281 ARG B N 1
ATOM 1444 C CA . ARG A 1 195 ? -7.011 42.065 21.809 1.00 31.87 281 ARG B CA 1
ATOM 1445 C C . ARG A 1 195 ? -7.085 41.732 23.307 1.00 31.35 281 ARG B C 1
ATOM 1446 O O . ARG A 1 195 ? -6.866 40.585 23.701 1.00 31.60 281 ARG B O 1
ATOM 1454 N N . LEU A 1 196 ? -7.397 42.727 24.134 1.00 30.75 282 LEU B N 1
ATOM 1455 C CA . LEU A 1 196 ? -7.674 42.490 25.551 1.00 30.46 282 LEU B CA 1
ATOM 1456 C C . LEU A 1 196 ? -8.966 41.682 25.705 1.00 30.04 282 LEU B C 1
ATOM 1457 O O . LEU A 1 196 ? -9.047 40.780 26.539 1.00 30.02 282 LEU B O 1
ATOM 1462 N N . ARG A 1 197 ? -9.967 42.005 24.891 1.00 29.62 283 ARG B N 1
ATOM 1463 C CA . ARG A 1 197 ? -11.252 41.306 24.929 1.00 29.69 283 ARG B CA 1
ATOM 1464 C C . ARG A 1 197 ? -11.141 39.836 24.518 1.00 29.00 283 ARG B C 1
ATOM 1465 O O . ARG A 1 197 ? -11.707 38.969 25.179 1.00 28.59 283 ARG B O 1
ATOM 1473 N N . VAL A 1 198 ? -10.429 39.561 23.427 1.00 28.46 284 VAL B N 1
ATOM 1474 C CA . VAL A 1 198 ? -10.257 38.183 22.966 1.00 28.54 284 VAL B CA 1
ATOM 1475 C C . VAL A 1 198 ? -9.348 37.392 23.903 1.00 28.40 284 VAL B C 1
ATOM 1476 O O . VAL A 1 198 ? -9.520 36.185 24.056 1.00 28.52 284 VAL B O 1
ATOM 1480 N N . PHE A 1 199 ? -8.391 38.071 24.530 1.00 28.79 285 PHE B N 1
ATOM 1481 C CA . PHE A 1 199 ? -7.524 37.436 25.523 1.00 28.92 285 PHE B CA 1
ATOM 1482 C C . PHE A 1 199 ? -8.308 37.060 26.781 1.00 28.86 285 PHE B C 1
ATOM 1483 O O . PHE A 1 199 ? -8.209 35.935 27.271 1.00 28.65 285 PHE B O 1
ATOM 1491 N N . LEU A 1 200 ? -9.092 38.003 27.295 1.00 29.07 286 LEU B N 1
ATOM 1492 C CA . LEU A 1 200 ? -9.995 37.728 28.418 1.00 29.15 286 LEU B CA 1
ATOM 1493 C C . LEU A 1 200 ? -10.962 36.581 28.115 1.00 28.85 286 LEU B C 1
ATOM 1494 O O . LEU A 1 200 ? -11.131 35.679 28.932 1.00 28.34 286 LEU B O 1
ATOM 1499 N N . ASP A 1 201 ? -11.592 36.620 26.945 1.00 28.77 287 ASP B N 1
ATOM 1500 C CA . ASP A 1 201 ? -12.520 35.560 26.551 1.00 28.99 287 ASP B CA 1
ATOM 1501 C C . ASP A 1 201 ? -11.813 34.213 26.554 1.00 28.76 287 ASP B C 1
ATOM 1502 O O . ASP A 1 201 ? -12.316 33.246 27.115 1.00 29.26 287 ASP B O 1
ATOM 1507 N N . PHE A 1 202 ? -10.635 34.172 25.944 1.00 28.65 288 PHE B N 1
ATOM 1508 C CA . PHE A 1 202 ? -9.813 32.966 25.897 1.00 28.89 288 PHE B CA 1
ATOM 1509 C C . PHE A 1 202 ? -9.478 32.440 27.299 1.00 29.07 288 PHE B C 1
ATOM 1510 O O . PHE A 1 202 ? -9.617 31.245 27.566 1.00 28.92 288 PHE B O 1
ATOM 1518 N N . LEU A 1 203 ? -9.043 33.336 28.185 1.00 29.38 289 LEU B N 1
ATOM 1519 C CA . LEU A 1 203 ? -8.666 32.962 29.556 1.00 29.68 289 LEU B CA 1
ATOM 1520 C C . LEU A 1 203 ? -9.839 32.416 30.366 1.00 29.61 289 LEU B C 1
ATOM 1521 O O . LEU A 1 203 ? -9.675 31.478 31.142 1.00 29.07 289 LEU B O 1
ATOM 1526 N N . VAL A 1 204 ? -11.012 33.021 30.195 1.00 29.68 290 VAL B N 1
ATOM 1527 C CA . VAL A 1 204 ? -12.220 32.560 30.871 1.00 29.75 290 VAL B CA 1
ATOM 1528 C C . VAL A 1 204 ? -12.613 31.156 30.375 1.00 29.85 290 VAL B C 1
ATOM 1529 O O . VAL A 1 204 ? -12.928 30.279 31.171 1.00 29.33 290 VAL B O 1
ATOM 1533 N N . GLU A 1 205 ? -12.574 30.950 29.063 1.00 30.43 291 GLU B N 1
ATOM 1534 C CA . GLU A 1 205 ? -12.852 29.644 28.471 1.00 30.49 291 GLU B CA 1
ATOM 1535 C C . GLU A 1 205 ? -11.845 28.602 28.953 1.00 30.44 291 GLU B C 1
ATOM 1536 O O . GLU A 1 205 ? -12.228 27.542 29.437 1.00 30.19 291 GLU B O 1
ATOM 1542 N N . GLU A 1 206 ? -10.559 28.912 28.831 1.00 30.77 292 GLU B N 1
ATOM 1543 C CA . GLU A 1 206 ? -9.509 27.937 29.122 1.00 30.98 292 GLU B CA 1
ATOM 1544 C C . GLU A 1 206 ? -9.356 27.617 30.611 1.00 31.27 292 GLU B C 1
ATOM 1545 O O . GLU A 1 206 ? -9.202 26.449 30.975 1.00 31.82 292 GLU B O 1
ATOM 1551 N N . LEU A 1 207 ? -9.419 28.633 31.470 1.00 31.38 293 LEU B N 1
ATOM 1552 C CA . LEU A 1 207 ? -9.122 28.447 32.901 1.00 31.28 293 LEU B CA 1
ATOM 1553 C C . LEU A 1 207 ? -10.284 27.911 33.761 1.00 31.37 293 LEU B C 1
ATOM 1554 O O . LEU A 1 207 ? -10.129 27.746 34.968 1.00 31.13 293 LEU B O 1
ATOM 1559 N N . GLY A 1 208 ? -11.430 27.616 33.154 1.00 31.89 294 GLY B N 1
ATOM 1560 C CA . GLY A 1 208 ? -12.499 26.898 33.864 1.00 32.05 294 GLY B CA 1
ATOM 1561 C C . GLY A 1 208 ? -13.878 27.090 33.254 1.00 32.43 294 GLY B C 1
ATOM 1562 N N . PRO B 1 5 ? 27.212 29.728 63.531 1.00 34.06 91 PRO A N 1
ATOM 1563 C CA . PRO B 1 5 ? 26.473 30.617 62.640 1.00 33.54 91 PRO A CA 1
ATOM 1564 C C . PRO B 1 5 ? 24.963 30.498 62.836 1.00 33.32 91 PRO A C 1
ATOM 1565 O O . PRO B 1 5 ? 24.418 29.395 62.750 1.00 33.20 91 PRO A O 1
ATOM 1569 N N . GLN B 1 6 ? 24.304 31.623 63.105 1.00 33.16 92 GLN A N 1
ATOM 1570 C CA . GLN B 1 6 ? 22.857 31.639 63.328 1.00 33.09 92 GLN A CA 1
ATOM 1571 C C . GLN B 1 6 ? 22.218 32.962 62.917 1.00 32.52 92 GLN A C 1
ATOM 1572 O O . GLN B 1 6 ? 22.888 33.990 62.848 1.00 32.49 92 GLN A O 1
ATOM 1578 N N . GLY B 1 7 ? 20.913 32.925 62.666 1.00 31.99 93 GLY A N 1
ATOM 1579 C CA . GLY B 1 7 ? 20.152 34.125 62.336 1.00 31.69 93 GLY A CA 1
ATOM 1580 C C . GLY B 1 7 ? 19.769 34.204 60.870 1.00 30.97 93 GLY A C 1
ATOM 1581 O O . GLY B 1 7 ? 20.029 33.277 60.092 1.00 31.25 93 GLY A O 1
ATOM 1582 N N . VAL B 1 8 ? 19.161 35.329 60.496 1.00 29.82 94 VAL A N 1
ATOM 1583 C CA . VAL B 1 8 ? 18.584 35.495 59.164 1.00 28.69 94 VAL A CA 1
ATOM 1584 C C . VAL B 1 8 ? 19.572 36.068 58.161 1.00 27.83 94 VAL A C 1
ATOM 1585 O O . VAL B 1 8 ? 20.197 37.094 58.414 1.00 27.58 94 VAL A O 1
ATOM 1589 N N . LEU B 1 9 ? 19.688 35.397 57.016 1.00 26.69 95 LEU A N 1
ATOM 1590 C CA . LEU B 1 9 ? 20.495 35.870 55.903 1.00 25.90 95 LEU A CA 1
ATOM 1591 C C . LEU B 1 9 ? 19.593 36.051 54.692 1.00 25.69 95 LEU A C 1
ATOM 1592 O O . LEU B 1 9 ? 18.979 35.089 54.227 1.00 26.08 95 LEU A O 1
ATOM 1597 N N . SER B 1 10 ? 19.510 37.281 54.187 1.00 25.30 96 SER A N 1
ATOM 1598 C CA . SER B 1 10 ? 18.657 37.592 53.036 1.00 25.13 96 SER A CA 1
ATOM 1599 C C . SER B 1 10 ? 19.451 37.594 51.739 1.00 24.54 96 SER A C 1
ATOM 1600 O O . SER B 1 10 ? 20.357 38.398 51.568 1.00 23.59 96 SER A O 1
ATOM 1603 N N . VAL B 1 11 ? 19.092 36.681 50.837 1.00 25.16 97 VAL A N 1
ATOM 1604 C CA . VAL B 1 11 ? 19.775 36.511 49.553 1.00 25.37 97 VAL A CA 1
ATOM 1605 C C . VAL B 1 11 ? 18.852 36.883 48.393 1.00 25.67 97 VAL A C 1
ATOM 1606 O O . VAL B 1 11 ? 17.751 36.354 48.258 1.00 25.67 97 VAL A O 1
ATOM 1610 N N . ASP B 1 12 ? 19.332 37.781 47.543 1.00 26.15 98 ASP A N 1
ATOM 1611 C CA . ASP B 1 12 ? 18.550 38.327 46.446 1.00 26.40 98 ASP A CA 1
ATOM 1612 C C . ASP B 1 12 ? 19.136 37.865 45.109 1.00 26.25 98 ASP A C 1
ATOM 1613 O O . ASP B 1 12 ? 20.355 37.763 44.952 1.00 25.18 98 ASP A O 1
ATOM 1618 N N . SER B 1 13 ? 18.266 37.564 44.152 1.00 26.40 99 SER A N 1
ATOM 1619 C CA . SER B 1 13 ? 18.713 37.201 42.809 1.00 26.78 99 SER A CA 1
ATOM 1620 C C . SER B 1 13 ? 17.570 37.207 41.805 1.00 26.27 99 SER A C 1
ATOM 1621 O O . SER B 1 13 ? 16.413 37.391 42.166 1.00 25.99 99 SER A O 1
ATOM 1624 N N . ALA B 1 14 ? 17.902 37.022 40.534 1.00 26.24 100 ALA A N 1
ATOM 1625 C CA . ALA B 1 14 ? 16.883 36.872 39.508 1.00 26.36 100 ALA A CA 1
ATOM 1626 C C . ALA B 1 14 ? 16.220 35.510 39.700 1.00 26.42 100 ALA A C 1
ATOM 1627 O O . ALA B 1 14 ? 16.806 34.614 40.305 1.00 26.63 100 ALA A O 1
ATOM 1637 N N . PRO B 1 16 ? 15.620 32.824 37.798 1.00 27.00 102 PRO A N 1
ATOM 1638 C CA . PRO B 1 16 ? 16.295 31.594 37.370 1.00 27.52 102 PRO A CA 1
ATOM 1639 C C . PRO B 1 16 ? 17.410 31.124 38.311 1.00 28.01 102 PRO A C 1
ATOM 1640 O O . PRO B 1 16 ? 17.584 29.925 38.509 1.00 27.77 102 PRO A O 1
ATOM 1652 N N . VAL B 1 18 ? 17.541 31.662 41.609 1.00 28.56 104 VAL A N 1
ATOM 1653 C CA . VAL B 1 18 ? 16.901 31.150 42.825 1.00 27.98 104 VAL A CA 1
ATOM 1654 C C . VAL B 1 18 ? 16.335 29.740 42.609 1.00 27.58 104 VAL A C 1
ATOM 1655 O O . VAL B 1 18 ? 16.555 28.845 43.424 1.00 27.62 104 VAL A O 1
ATOM 1659 N N . LEU B 1 19 ? 15.614 29.549 41.507 1.00 27.03 105 LEU A N 1
ATOM 1660 C CA . LEU B 1 19 ? 14.900 28.292 41.258 1.00 26.79 105 LEU A CA 1
ATOM 1661 C C . LEU B 1 19 ? 15.790 27.122 40.846 1.00 26.57 105 LEU A C 1
ATOM 1662 O O . LEU B 1 19 ? 15.563 25.995 41.269 1.00 26.84 105 LEU A O 1
ATOM 1667 N N . HIS B 1 20 ? 16.794 27.380 40.018 1.00 27.13 106 HIS A N 1
ATOM 1668 C CA . HIS B 1 20 ? 17.603 26.300 39.446 1.00 27.60 106 HIS A CA 1
ATOM 1669 C C . HIS B 1 20 ? 18.908 26.036 40.191 1.00 27.85 106 HIS A C 1
ATOM 1670 O O . HIS B 1 20 ? 19.494 24.965 40.040 1.00 27.83 106 HIS A O 1
ATOM 1677 N N . LEU B 1 21 ? 19.349 27.000 40.996 1.00 28.47 107 LEU A N 1
ATOM 1678 C CA . LEU B 1 21 ? 20.678 26.959 41.620 1.00 28.83 107 LEU A CA 1
ATOM 1679 C C . LEU B 1 21 ? 20.610 27.040 43.146 1.00 28.91 107 LEU A C 1
ATOM 1680 O O . LEU B 1 21 ? 21.140 26.169 43.831 1.00 29.24 107 LEU A O 1
ATOM 1685 N N . LEU B 1 22 ? 19.965 28.070 43.681 1.00 29.21 108 LEU A N 1
ATOM 1686 C CA . LEU B 1 22 ? 19.864 28.225 45.135 1.00 29.53 108 LEU A CA 1
ATOM 1687 C C . LEU B 1 22 ? 18.940 27.181 45.757 1.00 29.67 108 LEU A C 1
ATOM 1688 O O . LEU B 1 22 ? 19.384 26.373 46.577 1.00 29.84 108 LEU A O 1
ATOM 1693 N N . ALA B 1 23 ? 17.669 27.184 45.356 1.00 29.42 109 ALA A N 1
ATOM 1694 C CA . ALA B 1 23 ? 16.670 26.266 45.925 1.00 29.72 109 ALA A CA 1
ATOM 1695 C C . ALA B 1 23 ? 17.149 24.802 46.059 1.00 29.97 109 ALA A C 1
ATOM 1696 O O . ALA B 1 23 ? 16.986 24.198 47.126 1.00 30.20 109 ALA A O 1
ATOM 1698 N N . PRO B 1 24 ? 17.717 24.217 44.982 1.00 30.09 110 PRO A N 1
ATOM 1699 C CA . PRO B 1 24 ? 18.279 22.860 45.074 1.00 30.35 110 PRO A CA 1
ATOM 1700 C C . PRO B 1 24 ? 19.355 22.665 46.153 1.00 30.54 110 PRO A C 1
ATOM 1701 O O . PRO B 1 24 ? 19.422 21.595 46.754 1.00 30.66 110 PRO A O 1
ATOM 1705 N N . LEU B 1 25 ? 20.171 23.692 46.392 1.00 30.85 111 LEU A N 1
ATOM 1706 C CA . LEU B 1 25 ? 21.255 23.628 47.373 1.00 30.94 111 LEU A CA 1
ATOM 1707 C C . LEU B 1 25 ? 20.837 24.035 48.790 1.00 31.26 111 LEU A C 1
ATOM 1708 O O . LEU B 1 25 ? 21.599 23.838 49.740 1.00 31.33 111 LEU A O 1
ATOM 1713 N N . ALA B 1 26 ? 19.638 24.595 48.940 1.00 31.32 112 ALA A N 1
ATO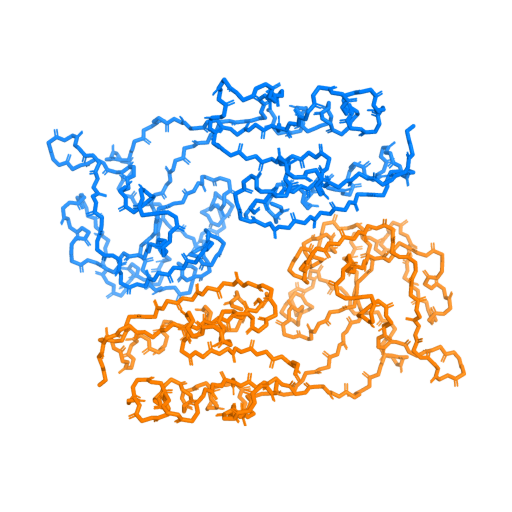M 1714 C CA . ALA B 1 26 ? 19.196 25.122 50.232 1.00 31.32 112 ALA A CA 1
ATOM 1715 C C . ALA B 1 26 ? 18.999 24.033 51.292 1.00 31.55 112 ALA A C 1
ATOM 1716 O O . ALA B 1 26 ? 19.167 24.296 52.483 1.00 31.59 112 ALA A O 1
ATOM 1718 N N . ALA B 1 27 ? 18.646 22.821 50.854 1.00 31.76 113 ALA A N 1
ATOM 1719 C CA . ALA B 1 27 ? 18.439 21.673 51.750 1.00 31.61 113 ALA A CA 1
ATOM 1720 C C . ALA B 1 27 ? 19.759 21.136 52.301 1.00 31.62 113 ALA A C 1
ATOM 1721 O O . ALA B 1 27 ? 19.839 20.742 53.468 1.00 31.24 113 ALA A O 1
ATOM 1723 N N . LYS B 1 28 ? 20.786 21.113 51.453 1.00 31.74 114 LYS A N 1
ATOM 1724 C CA . LYS B 1 28 ? 22.136 20.742 51.877 1.00 31.76 114 LYS A CA 1
ATOM 1725 C C . LYS B 1 28 ? 22.733 21.803 52.806 1.00 31.58 114 LYS A C 1
ATOM 1726 O O . LYS B 1 28 ? 23.372 21.467 53.798 1.00 31.60 114 LYS A O 1
ATOM 1732 N N . PHE B 1 29 ? 22.525 23.079 52.476 1.00 31.68 115 PHE A N 1
ATOM 1733 C CA . PHE B 1 29 ? 22.971 24.188 53.323 1.00 31.92 115 PHE A CA 1
ATOM 1734 C C . PHE B 1 29 ? 22.295 24.157 54.693 1.00 32.29 115 PHE A C 1
ATOM 1735 O O . PHE B 1 29 ? 22.900 24.506 55.707 1.00 32.11 115 PHE A O 1
ATOM 1743 N N . ASN B 1 30 ? 21.032 23.744 54.703 1.00 33.12 116 ASN A N 1
ATOM 1744 C CA . ASN B 1 30 ? 20.235 23.653 55.920 1.00 33.59 116 ASN A CA 1
ATOM 1745 C C . ASN B 1 30 ? 20.738 22.564 56.873 1.00 34.01 116 ASN A C 1
ATOM 1746 O O . ASN B 1 30 ? 20.734 22.746 58.090 1.00 33.73 116 ASN A O 1
ATOM 1751 N N . GLU B 1 31 ? 21.167 21.434 56.318 1.00 34.65 117 GLU A N 1
ATOM 1752 C CA . GLU B 1 31 ? 21.713 20.342 57.126 1.00 35.05 117 GLU A CA 1
ATOM 1753 C C . GLU B 1 31 ? 23.043 20.718 57.780 1.00 35.15 117 GLU A C 1
ATOM 1754 O O . GLU B 1 31 ? 23.286 20.354 58.931 1.00 35.37 117 GLU A O 1
ATOM 1760 N N . ARG B 1 32 ? 23.890 21.450 57.053 1.00 35.29 118 ARG A N 1
ATOM 1761 C CA . ARG B 1 32 ? 25.188 21.879 57.578 1.00 35.33 118 ARG A CA 1
ATOM 1762 C C . ARG B 1 32 ? 25.050 23.037 58.569 1.00 35.22 118 ARG A C 1
ATOM 1763 O O . ARG B 1 32 ? 25.718 23.051 59.600 1.00 35.36 118 ARG A O 1
ATOM 1771 N N . TYR B 1 33 ? 24.193 24.005 58.248 1.00 35.13 119 TYR A N 1
ATOM 1772 C CA . TYR B 1 33 ? 23.953 25.165 59.113 1.00 34.82 119 TYR A CA 1
ATOM 1773 C C . TYR B 1 33 ? 22.461 25.313 59.422 1.00 34.95 119 TYR A C 1
ATOM 1774 O O . TYR B 1 33 ? 21.808 26.223 58.901 1.00 35.32 119 TYR A O 1
ATOM 1783 N N . PRO B 1 34 ? 21.916 24.428 60.281 1.00 34.74 120 PRO A N 1
ATOM 1784 C CA . PRO B 1 34 ? 20.477 24.443 60.586 1.00 34.58 120 PRO A CA 1
ATOM 1785 C C . PRO B 1 34 ? 19.981 25.659 61.391 1.00 34.62 120 PRO A C 1
ATOM 1786 O O . PRO B 1 34 ? 18.767 25.850 61.520 1.00 34.49 120 PRO A O 1
ATOM 1790 N N . HIS B 1 35 ? 20.897 26.466 61.924 1.00 34.43 121 HIS A N 1
ATOM 1791 C CA . HIS B 1 35 ? 20.517 27.648 62.696 1.00 34.28 121 HIS A CA 1
ATOM 1792 C C . HIS B 1 35 ? 20.475 28.933 61.863 1.00 34.26 121 HIS A C 1
ATOM 1793 O O . HIS B 1 35 ? 20.156 30.000 62.395 1.00 34.10 121 HIS A O 1
ATOM 1800 N N . ILE B 1 36 ? 20.794 28.839 60.570 1.00 34.01 122 ILE A N 1
ATOM 1801 C CA . ILE B 1 36 ? 20.715 29.998 59.681 1.00 33.81 122 ILE A CA 1
ATOM 1802 C C . ILE B 1 36 ? 19.386 29.974 58.930 1.00 33.59 122 ILE A C 1
ATOM 1803 O O . ILE B 1 36 ? 19.112 29.043 58.173 1.00 33.59 122 ILE A O 1
ATOM 1808 N N . ARG B 1 37 ? 18.570 31.003 59.147 1.00 33.18 123 ARG A N 1
ATOM 1809 C CA . ARG B 1 37 ? 17.289 31.142 58.460 1.00 32.92 123 ARG A CA 1
ATOM 1810 C C . ARG B 1 37 ? 17.447 31.928 57.152 1.00 32.08 123 ARG A C 1
ATOM 1811 O O . ARG B 1 37 ? 17.394 33.158 57.149 1.00 31.91 123 ARG A O 1
ATOM 1819 N N . LEU B 1 38 ? 17.636 31.217 56.044 1.00 31.13 124 LEU A N 1
ATOM 1820 C CA . LEU B 1 38 ? 17.749 31.859 54.732 1.00 30.83 124 LEU A CA 1
ATOM 1821 C C . LEU B 1 38 ? 16.455 32.561 54.353 1.00 29.69 124 LEU A C 1
ATOM 1822 O O . LEU B 1 38 ? 15.371 32.033 54.580 1.00 29.06 124 LEU A O 1
ATOM 1827 N N . SER B 1 39 ? 16.585 33.756 53.784 1.00 29.30 125 SER A N 1
ATOM 1828 C CA . SER B 1 39 ? 15.462 34.459 53.170 1.00 28.97 125 SER A CA 1
ATOM 1829 C C . SER B 1 39 ? 15.794 34.697 51.689 1.00 28.94 125 SER A C 1
ATOM 1830 O O . SER B 1 39 ? 16.667 35.501 51.357 1.00 28.79 125 SER A O 1
ATOM 1833 N N . LEU B 1 40 ? 15.112 33.967 50.808 1.00 28.98 126 LEU A N 1
ATOM 1834 C CA . LEU B 1 40 ? 15.419 33.980 49.377 1.00 29.02 126 LEU A CA 1
ATOM 1835 C C . LEU B 1 40 ? 14.414 34.830 48.605 1.00 29.11 126 LEU A C 1
ATOM 1836 O O . LEU B 1 40 ? 13.297 34.392 48.335 1.00 29.53 126 LEU A O 1
ATOM 1841 N N . VAL B 1 41 ? 14.823 36.044 48.245 1.00 29.20 127 VAL A N 1
ATOM 1842 C CA . VAL B 1 41 ? 13.960 36.966 47.513 1.00 29.25 127 VAL A CA 1
ATOM 1843 C C . VAL B 1 41 ? 14.398 37.099 46.055 1.00 29.78 127 VAL A C 1
ATOM 1844 O O . VAL B 1 41 ? 15.557 36.866 45.712 1.00 29.31 127 VAL A O 1
ATOM 1848 N N . SER B 1 42 ? 13.444 37.435 45.198 1.00 30.91 128 SER A N 1
ATOM 1849 C CA . SER B 1 42 ? 13.724 37.673 43.793 1.00 32.14 128 SER A CA 1
ATOM 1850 C C . SER B 1 42 ? 13.263 39.072 43.418 1.00 33.48 128 SER A C 1
ATOM 1851 O O . SER B 1 42 ? 12.074 39.390 43.490 1.00 33.30 128 SER A O 1
ATOM 1854 N N . SER B 1 43 ? 14.216 39.908 43.024 1.00 35.19 129 SER A N 1
ATOM 1855 C CA . SER B 1 43 ? 13.905 41.247 42.560 1.00 36.95 129 SER A CA 1
ATOM 1856 C C . SER B 1 43 ? 14.688 41.551 41.280 1.00 37.82 129 SER A C 1
ATOM 1857 O O . SER B 1 43 ? 15.357 40.673 40.716 1.00 37.95 129 SER A O 1
ATOM 1860 N N . GLU B 1 44 ? 14.587 42.797 40.826 1.00 39.09 130 GLU A N 1
ATOM 1861 C CA . GLU B 1 44 ? 15.120 43.219 39.535 1.00 39.73 130 GLU A CA 1
ATOM 1862 C C . GLU B 1 44 ? 16.239 44.243 39.727 1.00 40.15 130 GLU A C 1
ATOM 1863 O O . GLU B 1 44 ? 16.014 45.330 40.271 1.00 40.83 130 GLU A O 1
ATOM 1869 N N . GLY B 1 45 ? 17.448 43.881 39.298 1.00 39.93 131 GLY A N 1
ATOM 1870 C CA . GLY B 1 45 ? 18.606 44.768 39.412 1.00 39.76 131 GLY A CA 1
ATOM 1871 C C . GLY B 1 45 ? 19.146 44.860 40.829 1.00 39.37 131 GLY A C 1
ATOM 1872 O O . GLY B 1 45 ? 18.701 44.135 41.725 1.00 39.91 131 GLY A O 1
ATOM 1873 N N . TYR B 1 46 ? 20.090 45.776 41.029 1.00 38.46 132 TYR A N 1
ATOM 1874 C CA . TYR B 1 46 ? 20.830 45.887 42.282 1.00 37.65 132 TYR A CA 1
ATOM 1875 C C . TYR B 1 46 ? 20.262 46.935 43.233 1.00 37.02 132 TYR A C 1
ATOM 1876 O O . TYR B 1 46 ? 21.006 47.523 44.015 1.00 37.27 132 TYR A O 1
ATOM 1885 N N . ILE B 1 47 ? 18.952 47.159 43.195 1.00 36.15 133 ILE A N 1
ATOM 1886 C CA . ILE B 1 47 ? 18.340 48.205 44.019 1.00 35.54 133 ILE A CA 1
ATOM 1887 C C . ILE B 1 47 ? 18.253 47.762 45.483 1.00 34.81 133 ILE A C 1
ATOM 1888 O O . ILE B 1 47 ? 18.734 48.461 46.374 1.00 34.65 133 ILE A O 1
ATOM 1893 N N . ASN B 1 48 ? 17.656 46.596 45.725 1.00 34.25 134 ASN A N 1
ATOM 1894 C CA . ASN B 1 48 ? 17.593 46.019 47.076 1.00 33.74 134 ASN A CA 1
ATOM 1895 C C . ASN B 1 48 ? 18.962 45.932 47.750 1.00 32.79 134 ASN A C 1
ATOM 1896 O O . ASN B 1 48 ? 19.098 46.271 48.922 1.00 32.92 134 ASN A O 1
ATOM 1901 N N . LEU B 1 49 ? 19.962 45.464 47.008 1.00 31.64 135 LEU A N 1
ATOM 1902 C CA . LEU B 1 49 ? 21.313 45.292 47.543 1.00 31.38 135 LEU A CA 1
ATOM 1903 C C . LEU B 1 49 ? 21.945 46.631 47.934 1.00 30.81 135 LEU A C 1
ATOM 1904 O O . LEU B 1 49 ? 22.410 46.800 49.062 1.00 30.35 135 LEU A O 1
ATOM 1909 N N . ILE B 1 50 ? 21.950 47.571 46.993 1.00 30.55 136 ILE A N 1
ATOM 1910 C CA . ILE B 1 50 ? 22.552 48.893 47.200 1.00 30.51 136 ILE A CA 1
ATOM 1911 C C . ILE B 1 50 ? 21.831 49.718 48.263 1.00 30.14 136 ILE A C 1
ATOM 1912 O O . ILE B 1 50 ? 22.483 50.414 49.040 1.00 30.12 136 ILE A O 1
ATOM 1917 N N . GLU B 1 51 ? 20.501 49.633 48.302 1.00 30.02 137 GLU A N 1
ATOM 1918 C CA . GLU B 1 51 ? 19.711 50.324 49.329 1.00 29.86 137 GLU A CA 1
ATOM 1919 C C . GLU B 1 51 ? 19.678 49.551 50.646 1.00 29.42 137 GLU A C 1
ATOM 1920 O O . GLU B 1 51 ? 19.009 49.966 51.590 1.00 29.81 137 GLU A O 1
ATOM 1926 N N . ARG B 1 52 ? 20.411 48.438 50.699 1.00 28.88 138 ARG A N 1
ATOM 1927 C CA . ARG B 1 52 ? 20.625 47.655 51.919 1.00 28.67 138 ARG A CA 1
ATOM 1928 C C . ARG B 1 52 ? 19.341 47.014 52.452 1.00 28.37 138 ARG A C 1
ATOM 1929 O O . ARG B 1 52 ? 19.069 47.032 53.653 1.00 28.65 138 ARG A O 1
ATOM 1937 N N . LYS B 1 53 ? 18.571 46.429 51.539 1.00 28.11 139 LYS A N 1
ATOM 1938 C CA . LYS B 1 53 ? 17.370 45.679 51.890 1.00 27.97 139 LYS A CA 1
ATOM 1939 C C . LYS B 1 53 ? 17.643 44.174 51.924 1.00 27.62 139 LYS A C 1
ATOM 1940 O O . LYS B 1 53 ? 16.870 43.411 52.501 1.00 27.95 139 LYS A O 1
ATOM 1946 N N . VAL B 1 54 ? 18.747 43.754 51.315 1.00 27.04 140 VAL A N 1
ATOM 1947 C CA . VAL B 1 54 ? 19.219 42.376 51.413 1.00 26.59 140 VAL A CA 1
ATOM 1948 C C . VAL B 1 54 ? 20.709 42.378 51.748 1.00 26.22 140 VAL A C 1
ATOM 1949 O O . VAL B 1 54 ? 21.386 43.394 51.575 1.00 25.76 140 VAL A O 1
ATOM 1953 N N . ASP B 1 55 ? 21.206 41.236 52.222 1.00 26.34 141 ASP A N 1
ATOM 1954 C CA . ASP B 1 55 ? 22.601 41.092 52.666 1.00 26.34 141 ASP A CA 1
ATOM 1955 C C . ASP B 1 55 ? 23.560 40.767 51.523 1.00 26.21 141 ASP A C 1
ATOM 1956 O O . ASP B 1 55 ? 24.727 41.157 51.552 1.00 25.50 141 ASP A O 1
ATOM 1961 N N . ILE B 1 56 ? 23.068 40.022 50.536 1.00 26.74 142 ILE A N 1
ATOM 1962 C CA . ILE B 1 56 ? 23.902 39.541 49.444 1.00 27.38 142 ILE A CA 1
ATOM 1963 C C . ILE B 1 56 ? 23.062 39.296 48.190 1.00 27.71 142 ILE A C 1
ATOM 1964 O O . ILE B 1 56 ? 21.917 38.866 48.280 1.00 28.76 142 ILE A O 1
ATOM 1969 N N . ALA B 1 57 ? 23.623 39.617 47.031 1.00 28.04 143 ALA A N 1
ATOM 1970 C CA . ALA B 1 57 ? 22.963 39.402 45.744 1.00 28.72 143 ALA A CA 1
ATOM 1971 C C . ALA B 1 57 ? 23.811 38.478 44.882 1.00 29.11 143 ALA A C 1
ATOM 1972 O O . ALA B 1 57 ? 25.032 38.590 44.865 1.00 28.54 143 ALA A O 1
ATOM 1974 N N . LEU B 1 58 ? 23.153 37.557 44.185 1.00 30.60 144 LEU A N 1
ATOM 1975 C CA . LEU B 1 58 ? 23.810 36.644 43.257 1.00 31.69 144 LEU A CA 1
ATOM 1976 C C . LEU B 1 58 ? 23.422 37.068 41.845 1.00 32.91 144 LEU A C 1
ATOM 1977 O O . LEU B 1 58 ? 22.294 36.822 41.409 1.00 32.98 144 LEU A O 1
ATOM 1982 N N . ARG B 1 59 ? 24.343 37.720 41.135 1.00 34.24 145 ARG A N 1
ATOM 1983 C CA . ARG B 1 59 ? 24.012 38.353 39.858 1.00 35.35 145 ARG A CA 1
ATOM 1984 C C . ARG B 1 59 ? 25.129 38.262 38.817 1.00 35.84 145 ARG A C 1
ATOM 1985 O O . ARG B 1 59 ? 26.294 38.108 39.165 1.00 35.25 145 ARG A O 1
ATOM 1993 N N . ALA B 1 60 ? 24.752 38.376 37.542 1.00 36.92 146 ALA A N 1
ATOM 1994 C CA . ALA B 1 60 ? 25.682 38.183 36.422 1.00 38.01 146 ALA A CA 1
ATOM 1995 C C . ALA B 1 60 ? 26.369 39.461 35.954 1.00 39.06 146 ALA A C 1
ATOM 1996 O O . ALA B 1 60 ? 27.307 39.404 35.150 1.00 39.49 146 ALA A O 1
ATOM 1998 N N . GLY B 1 61 ? 25.909 40.608 36.446 1.00 40.22 147 GLY A N 1
ATOM 1999 C CA . GLY B 1 61 ? 26.446 41.897 36.014 1.00 40.97 147 GLY A CA 1
ATOM 2000 C C . GLY B 1 61 ? 27.881 42.134 36.450 1.00 42.66 147 GLY A C 1
ATOM 2001 O O . GLY B 1 61 ? 28.474 41.312 37.163 1.00 42.93 147 GLY A O 1
ATOM 2002 N N . GLU B 1 62 ? 28.438 43.261 36.011 1.00 44.28 148 GLU A N 1
ATOM 2003 C CA . GLU B 1 62 ? 29.783 43.673 36.404 1.00 45.36 148 GLU A CA 1
ATOM 2004 C C . GLU B 1 62 ? 29.716 45.072 37.017 1.00 45.80 148 GLU A C 1
ATOM 2005 O O . GLU B 1 62 ? 29.693 46.082 36.305 1.00 45.78 148 GLU A O 1
ATOM 2011 N N . LEU B 1 63 ? 29.659 45.116 38.345 1.00 46.27 149 LEU A N 1
ATOM 2012 C CA . LEU B 1 63 ? 29.691 46.375 39.074 1.00 46.60 149 LEU A CA 1
ATOM 2013 C C . LEU B 1 63 ? 31.113 46.628 39.541 1.00 46.54 149 LEU A C 1
ATOM 2014 O O . LEU B 1 63 ? 31.521 46.132 40.596 1.00 47.01 149 LEU A O 1
ATOM 2019 N N . ASP B 1 64 ? 31.884 47.375 38.758 1.00 45.98 150 ASP A N 1
ATOM 2020 C CA . ASP B 1 64 ? 33.157 47.874 39.266 1.00 45.58 150 ASP A CA 1
ATOM 2021 C C . ASP B 1 64 ? 33.134 49.390 39.403 1.00 44.50 150 ASP A C 1
ATOM 2022 O O . ASP B 1 64 ? 32.340 50.081 38.758 1.00 44.64 150 ASP A O 1
ATOM 2027 N N . ASP B 1 65 ? 34.006 49.874 40.285 1.00 43.17 151 ASP A N 1
ATOM 2028 C CA . ASP B 1 65 ? 33.978 51.247 40.801 1.00 41.89 151 ASP A CA 1
ATOM 2029 C C . ASP B 1 65 ? 32.699 51.548 41.604 1.00 41.26 151 ASP A C 1
ATOM 2030 O O . ASP B 1 65 ? 32.273 52.699 41.691 1.00 41.31 151 ASP A O 1
ATOM 2035 N N . SER B 1 66 ? 32.111 50.508 42.200 1.00 40.24 152 SER A N 1
ATOM 2036 C CA . SER B 1 66 ? 30.967 50.658 43.106 1.00 39.29 152 SER A CA 1
ATOM 2037 C C . SER B 1 66 ? 31.396 50.587 44.570 1.00 38.55 152 SER A C 1
ATOM 2038 O O . SER B 1 66 ? 30.757 51.190 45.435 1.00 38.60 152 SER A O 1
ATOM 2041 N N . GLY B 1 67 ? 32.468 49.843 44.843 1.00 37.53 153 GLY A N 1
ATOM 2042 C CA . GLY B 1 67 ? 32.944 49.630 46.210 1.00 36.76 153 GLY A CA 1
ATOM 2043 C C . GLY B 1 67 ? 32.449 48.325 46.809 1.00 35.85 153 GLY A C 1
ATOM 2044 O O . GLY B 1 67 ? 32.997 47.855 47.802 1.00 36.11 153 GLY A O 1
ATOM 2045 N N . LEU B 1 68 ? 31.407 47.750 46.207 1.00 34.77 154 LEU A N 1
ATOM 2046 C CA . LEU B 1 68 ? 30.865 46.452 46.617 1.00 33.73 154 LEU A CA 1
ATOM 2047 C C . LEU B 1 68 ? 31.846 45.317 46.329 1.00 32.87 154 LEU A C 1
ATOM 2048 O O . LEU B 1 68 ? 32.572 45.347 45.335 1.00 33.10 154 LEU A O 1
ATOM 2053 N N . ARG B 1 69 ? 31.851 44.313 47.198 1.00 31.80 155 ARG A N 1
ATOM 2054 C CA . ARG B 1 69 ? 32.675 43.128 46.999 1.00 30.87 155 ARG A CA 1
ATOM 2055 C C . ARG B 1 69 ? 31.984 42.207 46.002 1.00 29.70 155 ARG A C 1
ATOM 2056 O O . ARG B 1 69 ? 30.766 42.074 46.032 1.00 29.51 155 ARG A O 1
ATOM 2064 N N . ALA B 1 70 ? 32.763 41.584 45.121 1.00 28.57 156 ALA A N 1
ATOM 2065 C CA . ALA B 1 70 ? 32.253 40.562 44.205 1.00 28.13 156 ALA A CA 1
ATOM 2066 C C . ALA B 1 70 ? 33.050 39.276 44.380 1.00 27.42 156 ALA A C 1
ATOM 2067 O O . ALA B 1 70 ? 34.277 39.294 44.301 1.00 27.70 156 ALA A O 1
ATOM 2069 N N . ARG B 1 71 ? 32.364 38.165 44.630 1.00 26.35 157 ARG A N 1
ATOM 2070 C CA . ARG B 1 71 ? 33.019 36.868 44.661 1.00 25.96 157 ARG A CA 1
ATOM 2071 C C . ARG B 1 71 ? 32.478 36.004 43.527 1.00 25.25 157 ARG A C 1
ATOM 2072 O O . ARG B 1 71 ? 31.272 35.809 43.401 1.00 25.46 157 ARG A O 1
ATOM 2080 N N . HIS B 1 72 ? 33.382 35.482 42.711 1.00 24.54 158 HIS A N 1
ATOM 2081 C CA . HIS B 1 72 ? 33.006 34.664 41.565 1.00 24.01 158 HIS A CA 1
ATOM 2082 C C . HIS B 1 72 ? 32.367 33.337 41.983 1.00 23.69 158 HIS A C 1
ATOM 2083 O O . HIS B 1 72 ? 32.869 32.651 42.883 1.00 24.00 158 HIS A O 1
ATOM 2090 N N . LEU B 1 73 ? 31.268 32.984 41.315 1.00 23.04 159 LEU A N 1
ATOM 2091 C CA . LEU B 1 73 ? 30.530 31.746 41.586 1.00 23.00 159 LEU A CA 1
ATOM 2092 C C . LEU B 1 73 ? 30.683 30.719 40.457 1.00 22.79 159 LEU A C 1
ATOM 2093 O O . LEU B 1 73 ? 31.047 29.569 40.703 1.00 22.33 159 LEU A O 1
ATOM 2098 N N . PHE B 1 74 ? 30.382 31.138 39.229 1.00 22.84 160 PHE A N 1
ATOM 2099 C CA . PHE B 1 74 ? 30.498 30.267 38.051 1.00 22.91 160 PHE A CA 1
ATOM 2100 C C . PHE B 1 74 ? 30.393 31.050 36.736 1.00 22.72 160 PHE A C 1
ATOM 2101 O O . PHE B 1 74 ? 29.951 32.197 36.709 1.00 22.43 160 PHE A O 1
ATOM 2109 N N . ASP B 1 75 ? 30.801 30.403 35.652 1.00 23.01 161 ASP A N 1
ATOM 2110 C CA . ASP B 1 75 ? 30.727 30.966 34.314 1.00 23.36 161 ASP A CA 1
ATOM 2111 C C . ASP B 1 75 ? 29.675 30.203 33.547 1.00 24.05 161 ASP A C 1
ATOM 2112 O O . ASP B 1 75 ? 29.539 28.998 33.721 1.00 24.22 161 ASP A O 1
ATOM 2117 N N . SER B 1 76 ? 28.924 30.897 32.700 1.00 25.28 162 SER A N 1
ATOM 2118 C CA . SER B 1 76 ? 27.897 30.242 31.900 1.00 26.40 162 SER A CA 1
ATOM 2119 C C . SER B 1 76 ? 27.895 30.737 30.463 1.00 26.72 162 SER A C 1
ATOM 2120 O O . SER B 1 76 ? 28.151 31.908 30.208 1.00 26.99 162 SER A O 1
ATOM 2123 N N . ARG B 1 77 ? 27.596 29.828 29.538 1.00 27.23 163 ARG A N 1
ATOM 2124 C CA . ARG B 1 77 ? 27.384 30.159 28.134 1.00 27.63 163 ARG A CA 1
ATOM 2125 C C . ARG B 1 77 ? 25.891 30.272 27.862 1.00 27.47 163 ARG A C 1
ATOM 2126 O O . ARG B 1 77 ? 25.069 29.714 28.594 1.00 27.19 163 ARG A O 1
ATOM 2134 N N . PHE B 1 78 ? 25.546 30.975 26.790 1.00 27.54 164 PHE A N 1
ATOM 2135 C CA . PHE B 1 78 ? 24.165 31.028 26.323 1.00 27.61 164 PHE A CA 1
ATOM 2136 C C . PHE B 1 78 ? 23.895 29.888 25.352 1.00 27.77 164 PHE A C 1
ATOM 2137 O O . PHE B 1 78 ? 24.811 29.394 24.687 1.00 28.34 164 PHE A O 1
ATOM 2145 N N . ARG B 1 79 ? 22.634 29.467 25.290 1.00 27.49 165 ARG A N 1
ATOM 2146 C CA . ARG B 1 79 ? 22.186 28.473 24.321 1.00 27.84 165 ARG A CA 1
ATOM 2147 C C . ARG B 1 79 ? 20.911 28.956 23.646 1.00 27.70 165 ARG A C 1
ATOM 2148 O O . ARG B 1 79 ? 20.075 29.596 24.278 1.00 28.86 165 ARG A O 1
ATOM 2156 N N . VAL B 1 80 ? 20.785 28.675 22.356 1.00 27.43 166 VAL A N 1
ATOM 2157 C CA . VAL B 1 80 ? 19.561 28.949 21.613 1.00 27.17 166 VAL A CA 1
ATOM 2158 C C . VAL B 1 80 ? 18.752 27.662 21.597 1.00 26.78 166 VAL A C 1
ATOM 2159 O O . VAL B 1 80 ? 19.261 26.631 21.176 1.00 27.13 166 VAL A O 1
ATOM 2163 N N . ILE B 1 81 ? 17.505 27.720 22.059 1.00 26.73 167 ILE A N 1
ATOM 2164 C CA . ILE B 1 81 ? 16.687 26.508 22.247 1.00 26.81 167 ILE A CA 1
ATOM 2165 C C . ILE B 1 81 ? 15.249 26.668 21.757 1.00 26.58 167 ILE A C 1
ATOM 2166 O O . ILE B 1 81 ? 14.734 27.772 21.674 1.00 27.16 167 ILE A O 1
ATOM 2171 N N . ALA B 1 82 ? 14.625 25.542 21.425 1.00 26.94 168 ALA A N 1
ATOM 2172 C CA . ALA B 1 82 ? 13.193 25.466 21.129 1.00 26.68 168 ALA A CA 1
ATOM 2173 C C . ALA B 1 82 ? 12.662 24.089 21.539 1.00 26.70 168 ALA A C 1
ATOM 2174 O O . ALA B 1 82 ? 13.426 23.133 21.669 1.00 26.43 168 ALA A O 1
ATOM 2176 N N . SER B 1 83 ? 11.354 23.995 21.757 1.00 26.86 169 SER A N 1
ATOM 2177 C CA . SER B 1 83 ? 10.737 22.726 22.114 1.00 26.59 169 SER A CA 1
ATOM 2178 C C . SER B 1 83 ? 10.673 21.850 20.876 1.00 26.58 169 SER A C 1
ATOM 2179 O O . SER B 1 83 ? 10.539 22.378 19.773 1.00 26.39 169 SER A O 1
ATOM 2182 N N . PRO B 1 84 ? 10.757 20.513 21.048 1.00 26.68 170 PRO A N 1
ATOM 2183 C CA . PRO B 1 84 ? 10.579 19.584 19.940 1.00 27.06 170 PRO A CA 1
ATOM 2184 C C . PRO B 1 84 ? 9.281 19.833 19.171 1.00 27.30 170 PRO A C 1
ATOM 2185 O O . PRO B 1 84 ? 9.228 19.636 17.958 1.00 27.24 170 PRO A O 1
ATOM 2189 N N . GLU B 1 85 ? 8.250 20.260 19.896 1.00 27.74 171 GLU A N 1
ATOM 2190 C CA . GLU B 1 85 ? 6.939 20.542 19.325 1.00 27.75 171 GLU A CA 1
ATOM 2191 C C . GLU B 1 85 ? 6.960 21.754 18.397 1.00 27.40 171 GLU A C 1
ATOM 2192 O O . GLU B 1 85 ? 6.340 21.727 17.333 1.00 27.41 171 GLU A O 1
ATOM 2198 N N . TYR B 1 86 ? 7.671 22.810 18.795 1.00 26.95 172 TYR A N 1
ATOM 2199 C CA . TYR B 1 86 ? 7.807 23.995 17.953 1.00 26.52 172 TYR A CA 1
ATOM 2200 C C . TYR B 1 86 ? 8.568 23.655 16.678 1.00 26.34 172 TYR A C 1
ATOM 2201 O O . TYR B 1 86 ? 8.189 24.071 15.592 1.00 25.98 172 TYR A O 1
ATOM 2210 N N . LEU B 1 87 ? 9.658 22.910 16.824 1.00 26.48 173 LEU A N 1
ATOM 2211 C CA . LEU B 1 87 ? 10.503 22.547 15.691 1.00 26.59 173 LEU A CA 1
ATOM 2212 C C . LEU B 1 87 ? 9.790 21.587 14.731 1.00 27.10 173 LEU A C 1
ATOM 2213 O O . LEU B 1 87 ? 10.013 21.630 13.521 1.00 27.05 173 LEU A O 1
ATOM 2218 N N . ALA B 1 88 ? 8.928 20.732 15.276 1.00 27.85 174 ALA A N 1
ATOM 2219 C CA . ALA B 1 88 ? 8.133 19.802 14.471 1.00 28.19 174 ALA A CA 1
ATOM 2220 C C . ALA B 1 88 ? 7.122 20.535 13.579 1.00 28.50 174 ALA A C 1
ATOM 2221 O O . ALA B 1 88 ? 6.862 20.113 12.453 1.00 28.65 174 ALA A O 1
ATOM 2223 N N . LYS B 1 89 ? 6.571 21.636 14.084 1.00 29.15 175 LYS A N 1
ATOM 2224 C CA . LYS B 1 89 ? 5.552 22.407 13.370 1.00 29.31 175 LYS A CA 1
ATOM 2225 C C . LYS B 1 89 ? 6.111 23.540 12.514 1.00 29.33 175 LYS A C 1
ATOM 2226 O O . LYS B 1 89 ? 5.478 23.939 11.543 1.00 29.14 175 LYS A O 1
ATOM 2232 N N . HIS B 1 90 ? 7.285 24.054 12.872 1.00 29.80 176 HIS A N 1
ATOM 2233 C CA . HIS B 1 90 ? 7.851 25.229 12.206 1.00 30.09 176 HIS A CA 1
ATOM 2234 C C . HIS B 1 90 ? 9.146 24.975 11.443 1.00 30.40 176 HIS A C 1
ATOM 2235 O O . HIS B 1 90 ? 9.558 25.811 10.634 1.00 30.81 176 HIS A O 1
ATOM 2242 N N . GLY B 1 91 ? 9.768 23.822 11.673 1.00 30.36 177 GLY A N 1
ATOM 2243 C CA . GLY B 1 91 ? 11.051 23.507 11.063 1.00 30.25 177 GLY A CA 1
ATOM 2244 C C . GLY B 1 91 ? 12.192 23.989 11.932 1.00 30.44 177 GLY A C 1
ATOM 2245 O O . GLY B 1 91 ? 11.998 24.804 12.839 1.00 29.47 177 GLY A O 1
ATOM 2246 N N . THR B 1 92 ? 13.385 23.473 11.652 1.00 31.16 178 THR A N 1
ATOM 2247 C CA . THR B 1 92 ? 14.576 23.792 12.430 1.00 31.54 178 THR A CA 1
ATOM 2248 C C . THR B 1 92 ? 15.438 24.771 11.646 1.00 31.96 178 THR A C 1
ATOM 2249 O O . THR B 1 92 ? 15.739 24.531 10.482 1.00 32.00 178 THR A O 1
ATOM 2253 N N . PRO B 1 93 ? 15.833 25.886 12.276 1.00 32.77 179 PRO A N 1
ATOM 2254 C CA . PRO B 1 93 ? 16.708 26.811 11.562 1.00 33.50 179 PRO A CA 1
ATOM 2255 C C . PRO B 1 93 ? 18.110 26.222 11.389 1.00 33.61 179 PRO A C 1
ATOM 2256 O O . PRO B 1 93 ? 18.689 25.716 12.354 1.00 33.33 179 PRO A O 1
ATOM 2260 N N . GLN B 1 94 ? 18.624 26.270 10.160 1.00 34.24 180 GLN A N 1
ATOM 2261 C CA . GLN B 1 94 ? 19.945 25.728 9.824 1.00 34.64 180 GLN A CA 1
ATOM 2262 C C . GLN B 1 94 ? 21.002 26.824 9.720 1.00 34.72 180 GLN A C 1
ATOM 2263 O O . GLN B 1 94 ? 22.191 26.528 9.686 1.00 34.94 180 GLN A O 1
ATOM 2269 N N . SER B 1 95 ? 20.568 28.082 9.644 1.00 34.84 181 SER A N 1
ATOM 2270 C CA . SER B 1 95 ? 21.466 29.229 9.742 1.00 34.72 181 SER A CA 1
ATOM 2271 C C . SER B 1 95 ? 20.849 30.268 10.670 1.00 34.66 181 SER A C 1
ATOM 2272 O O . SER B 1 95 ? 19.665 30.183 10.993 1.00 34.96 181 SER A O 1
ATOM 2275 N N . THR B 1 96 ? 21.643 31.247 11.098 1.00 34.24 182 THR A N 1
ATOM 2276 C CA . THR B 1 96 ? 21.147 32.265 12.028 1.00 34.10 182 THR A CA 1
ATOM 2277 C C . THR B 1 96 ? 20.228 33.258 11.316 1.00 33.84 182 THR A C 1
ATOM 2278 O O . THR B 1 96 ? 19.296 33.797 11.914 1.00 33.89 182 THR A O 1
ATOM 2282 N N . GLU B 1 97 ? 20.486 33.487 10.033 1.00 34.00 183 GLU A N 1
ATOM 2283 C CA . GLU B 1 97 ? 19.637 34.362 9.214 1.00 33.81 183 GLU A CA 1
ATOM 2284 C C . GLU B 1 97 ? 18.214 33.805 9.058 1.00 33.51 183 GLU A C 1
ATOM 2285 O O . GLU B 1 97 ? 17.280 34.574 8.842 1.00 33.28 183 GLU A O 1
ATOM 2291 N N . GLU B 1 98 ? 18.060 32.481 9.181 1.00 33.23 184 GLU A N 1
ATOM 2292 C CA . GLU B 1 98 ? 16.737 31.828 9.169 1.00 33.00 184 GLU A CA 1
ATOM 2293 C C . GLU B 1 98 ? 15.860 32.122 10.397 1.00 32.67 184 GLU A C 1
ATOM 2294 O O . GLU B 1 98 ? 14.668 31.832 10.375 1.00 32.83 184 GLU A O 1
ATOM 2300 N N . LEU B 1 99 ? 16.437 32.681 11.461 1.00 32.33 185 LEU A N 1
ATOM 2301 C CA . LEU B 1 99 ? 15.659 33.063 12.647 1.00 31.81 185 LEU A CA 1
ATOM 2302 C C . LEU B 1 99 ? 14.625 34.150 12.336 1.00 31.70 185 LEU A C 1
ATOM 2303 O O . LEU B 1 99 ? 13.610 34.265 13.031 1.00 31.78 185 LEU A O 1
ATOM 2308 N N . ALA B 1 100 ? 14.884 34.943 11.297 1.00 31.36 186 ALA A N 1
ATOM 2309 C CA . ALA B 1 100 ? 13.915 35.924 10.798 1.00 31.04 186 ALA A CA 1
ATOM 2310 C C . ALA B 1 100 ? 12.588 35.277 10.384 1.00 30.79 186 ALA A C 1
ATOM 2311 O O . ALA B 1 100 ? 11.534 35.898 10.497 1.00 31.25 186 ALA A O 1
ATOM 2313 N N . GLY B 1 101 ? 12.641 34.037 9.903 1.00 30.33 187 GLY A N 1
ATOM 2314 C CA . GLY B 1 101 ? 11.435 33.271 9.597 1.00 30.32 187 GLY A CA 1
ATOM 2315 C C . GLY B 1 101 ? 10.765 32.599 10.794 1.00 30.30 187 GLY A C 1
ATOM 2316 O O . GLY B 1 101 ? 9.676 32.045 10.659 1.00 30.49 187 GLY A O 1
ATOM 2317 N N . HIS B 1 102 ? 11.402 32.636 11.964 1.00 30.22 188 HIS A N 1
ATOM 2318 C CA . HIS B 1 102 ? 10.863 31.971 13.159 1.00 30.03 188 HIS A CA 1
ATOM 2319 C C . HIS B 1 102 ? 10.368 32.939 14.218 1.00 29.75 188 HIS A C 1
ATOM 2320 O O . HIS B 1 102 ? 10.646 34.134 14.169 1.00 29.46 188 HIS A O 1
ATOM 2327 N N . GLN B 1 103 ? 9.612 32.405 15.169 1.00 29.84 189 GLN A N 1
ATOM 2328 C CA . GLN B 1 103 ? 9.154 33.182 16.309 1.00 30.10 189 GLN A CA 1
ATOM 2329 C C . GLN B 1 103 ? 10.234 33.187 17.369 1.00 28.82 189 GLN A C 1
ATOM 2330 O O . GLN B 1 103 ? 10.480 32.174 17.999 1.00 28.41 189 GLN A O 1
ATOM 2336 N N . CYS B 1 104 ? 10.884 34.334 17.540 1.00 28.31 190 CYS A N 1
ATOM 2337 C CA . CYS B 1 104 ? 11.899 34.520 18.572 1.00 27.98 190 CYS A CA 1
ATOM 2338 C C . CYS B 1 104 ? 11.330 35.366 19.699 1.00 27.74 190 CYS A C 1
ATOM 2339 O O . CYS B 1 104 ? 10.801 36.447 19.457 1.00 27.45 190 CYS A O 1
ATOM 2342 N N . LEU B 1 105 ? 11.438 34.849 20.923 1.00 28.11 191 LEU A N 1
ATOM 2343 C CA . LEU B 1 105 ? 10.892 35.488 22.117 1.00 27.80 191 LEU A CA 1
ATOM 2344 C C . LEU B 1 105 ? 12.031 36.153 22.868 1.00 27.69 191 LEU A C 1
ATOM 2345 O O . LEU B 1 105 ? 13.141 35.635 22.902 1.00 27.61 191 LEU A O 1
ATOM 2350 N N . GLY B 1 106 ? 11.755 37.295 23.482 1.00 28.13 192 GLY A N 1
ATOM 2351 C CA . GLY B 1 106 ? 12.804 38.092 24.114 1.00 28.37 192 GLY A CA 1
ATOM 2352 C C . GLY B 1 106 ? 12.374 38.771 25.394 1.00 28.76 192 GLY A C 1
ATOM 2353 O O . GLY B 1 106 ? 11.260 38.567 25.881 1.00 28.77 192 GLY A O 1
ATOM 2354 N N . PHE B 1 107 ? 13.274 39.582 25.937 1.00 29.26 193 PHE A N 1
ATOM 2355 C CA . PHE B 1 107 ? 12.989 40.356 27.133 1.00 29.71 193 PHE A CA 1
ATOM 2356 C C . PHE B 1 107 ? 12.249 41.649 26.802 1.00 30.31 193 PHE A C 1
ATOM 2357 O O . PHE B 1 107 ? 12.459 42.244 25.745 1.00 30.93 193 PHE A O 1
ATOM 2365 N N . THR B 1 108 ? 11.366 42.064 27.706 1.00 30.88 194 THR A N 1
ATOM 2366 C CA . THR B 1 108 ? 10.801 43.411 27.676 1.00 31.36 194 THR A CA 1
ATOM 2367 C C . THR B 1 108 ? 11.928 44.394 27.969 1.00 31.93 194 THR A C 1
ATOM 2368 O O . THR B 1 108 ? 12.079 45.422 27.301 1.00 31.79 194 THR A O 1
ATOM 2372 N N . GLU B 1 109 ? 12.712 44.052 28.985 1.00 32.44 195 GLU A N 1
ATOM 2373 C CA . GLU B 1 109 ? 13.906 44.795 29.357 1.00 33.29 195 GLU A CA 1
ATOM 2374 C C . GLU B 1 109 ? 14.784 43.871 30.227 1.00 33.02 195 GLU A C 1
ATOM 2375 O O . GLU B 1 109 ? 14.263 43.007 30.943 1.00 32.48 195 GLU A O 1
ATOM 2381 N N . PRO B 1 110 ? 16.117 44.033 30.159 1.00 33.00 196 PRO A N 1
ATOM 2382 C CA . PRO B 1 110 ? 16.850 44.977 29.317 1.00 32.69 196 PRO A CA 1
ATOM 2383 C C . PRO B 1 110 ? 16.895 44.506 27.857 1.00 32.52 196 PRO A C 1
ATOM 2384 O O . PRO B 1 110 ? 17.009 43.302 27.585 1.00 32.14 196 PRO A O 1
ATOM 2388 N N . GLY B 1 111 ? 16.796 45.458 26.933 1.00 32.31 197 GLY A N 1
ATOM 2389 C CA . GLY B 1 111 ? 16.770 45.160 25.502 1.00 31.95 197 GLY A CA 1
ATOM 2390 C C . GLY B 1 111 ? 18.094 44.664 24.955 1.00 31.47 197 GLY A C 1
ATOM 2391 O O . GLY B 1 111 ? 18.137 44.035 23.901 1.00 31.57 197 GLY A O 1
ATOM 2392 N N . SER B 1 112 ? 19.179 44.956 25.666 1.00 31.28 198 SER A N 1
ATOM 2393 C CA . SER B 1 112 ? 20.502 44.468 25.294 1.00 31.17 198 SER A CA 1
ATOM 2394 C C . SER B 1 112 ? 20.560 42.936 25.251 1.00 31.13 198 SER A C 1
ATOM 2395 O O . SER B 1 112 ? 21.379 42.367 24.534 1.00 31.29 198 SER A O 1
ATOM 2398 N N . LEU B 1 113 ? 19.695 42.275 26.017 1.00 31.02 199 LEU A N 1
ATOM 2399 C CA . LEU B 1 113 ? 19.622 40.815 25.997 1.00 30.74 199 LEU A CA 1
ATOM 2400 C C . LEU B 1 113 ? 18.951 40.257 24.736 1.00 30.46 199 LEU A C 1
ATOM 2401 O O . LEU B 1 113 ? 19.092 39.078 24.442 1.00 30.86 199 LEU A O 1
ATOM 2406 N N . ASN B 1 114 ? 18.231 41.095 23.995 1.00 30.35 200 ASN A N 1
ATOM 2407 C CA . ASN B 1 114 ? 17.609 40.674 22.738 1.00 29.91 200 ASN A CA 1
ATOM 2408 C C . ASN B 1 114 ? 18.570 40.693 21.547 1.00 29.68 200 ASN A C 1
ATOM 2409 O O . ASN B 1 114 ? 18.166 40.425 20.422 1.00 29.98 200 ASN A O 1
ATOM 2414 N N . THR B 1 115 ? 19.832 41.034 21.796 1.00 29.63 201 THR A N 1
ATOM 2415 C CA . THR B 1 115 ? 20.915 40.760 20.859 1.00 29.58 201 THR A CA 1
ATOM 2416 C C . THR B 1 115 ? 21.528 39.438 21.289 1.00 29.87 201 THR A C 1
ATOM 2417 O O . THR B 1 115 ? 22.267 39.379 22.271 1.00 30.57 201 THR A O 1
ATOM 2421 N N . TRP B 1 116 ? 21.199 38.379 20.551 1.00 29.79 202 TRP A N 1
ATOM 2422 C CA . TRP B 1 116 ? 21.520 37.010 20.951 1.00 29.40 202 TRP A CA 1
ATOM 2423 C C . TRP B 1 116 ? 22.990 36.649 20.745 1.00 29.99 202 TRP A C 1
ATOM 2424 O O . TRP B 1 116 ? 23.683 37.257 19.930 1.00 30.40 202 TRP A O 1
ATOM 2435 N N . ALA B 1 117 ? 23.443 35.635 21.481 1.00 30.49 203 ALA A N 1
ATOM 2436 C CA . ALA B 1 117 ? 24.817 35.144 21.407 1.00 30.52 203 ALA A CA 1
ATOM 2437 C C . ALA B 1 117 ? 24.973 34.092 20.318 1.00 31.23 203 ALA A C 1
ATOM 2438 O O . ALA B 1 117 ? 25.693 33.114 20.499 1.00 32.29 203 ALA A O 1
ATOM 2440 N N . VAL B 1 118 ? 24.278 34.286 19.201 1.00 31.51 204 VAL A N 1
ATOM 2441 C CA . VAL B 1 118 ? 24.400 33.439 18.018 1.00 31.00 204 VAL A CA 1
ATOM 2442 C C . VAL B 1 118 ? 24.844 34.364 16.886 1.00 31.07 204 VAL A C 1
ATOM 2443 O O . VAL B 1 118 ? 24.205 35.387 16.630 1.00 30.51 204 VAL A O 1
ATOM 2447 N N . LEU B 1 119 ? 25.961 34.024 16.245 1.00 30.92 205 LEU A N 1
ATOM 2448 C CA . LEU B 1 119 ? 26.604 34.923 15.295 1.00 31.08 205 LEU A CA 1
ATOM 2449 C C . LEU B 1 119 ? 26.047 34.715 13.901 1.00 31.28 205 LEU A C 1
ATOM 2450 O O . LEU B 1 119 ? 25.832 33.578 13.478 1.00 31.68 205 LEU A O 1
ATOM 2455 N N . ASP B 1 120 ? 25.824 35.816 13.187 1.00 31.17 206 ASP A N 1
ATOM 2456 C CA . ASP B 1 120 ? 25.351 35.754 11.804 1.00 31.03 206 ASP A CA 1
ATOM 2457 C C . ASP B 1 120 ? 26.506 35.455 10.848 1.00 30.94 206 ASP A C 1
ATOM 2458 O O . ASP B 1 120 ? 27.636 35.251 11.287 1.00 31.37 206 ASP A O 1
ATOM 2463 N N . ALA B 1 121 ? 26.215 35.439 9.549 1.00 30.98 207 ALA A N 1
ATOM 2464 C CA . ALA B 1 121 ? 27.200 35.087 8.514 1.00 31.19 207 ALA A CA 1
ATOM 2465 C C . ALA B 1 121 ? 28.469 35.945 8.540 1.00 31.28 207 ALA A C 1
ATOM 2466 O O . ALA B 1 121 ? 29.528 35.489 8.109 1.00 31.51 207 ALA A O 1
ATOM 2468 N N . GLN B 1 122 ? 28.355 37.179 9.036 1.00 31.31 208 GLN A N 1
ATOM 2469 C CA . GLN B 1 122 ? 29.487 38.107 9.125 1.00 31.12 208 GLN A CA 1
ATOM 2470 C C . GLN B 1 122 ? 30.222 38.018 10.471 1.00 30.87 208 GLN A C 1
ATOM 2471 O O . GLN B 1 122 ? 31.252 38.664 10.662 1.00 31.21 208 GLN A O 1
ATOM 2477 N N . GLY B 1 123 ? 29.699 37.217 11.395 1.00 30.61 209 GLY A N 1
ATOM 2478 C CA . GLY B 1 123 ? 30.316 37.034 12.705 1.00 30.47 209 GLY A CA 1
ATOM 2479 C C . GLY B 1 123 ? 29.829 38.033 13.738 1.00 30.36 209 GLY A C 1
ATOM 2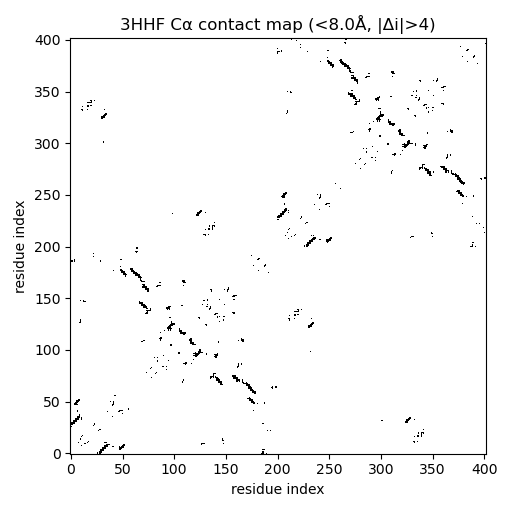480 O O . GLY B 1 123 ? 30.523 38.304 14.717 1.00 30.21 209 GLY A O 1
ATOM 2481 N N . ASN B 1 124 ? 28.627 38.566 13.533 1.00 30.27 210 ASN A N 1
ATOM 2482 C CA . ASN B 1 124 ? 28.049 39.553 14.436 1.00 30.33 210 ASN A CA 1
ATOM 2483 C C . ASN B 1 124 ? 26.849 38.965 15.185 1.00 30.33 210 ASN A C 1
ATOM 2484 O O . ASN B 1 124 ? 26.029 38.265 14.584 1.00 30.02 210 ASN A O 1
ATOM 2489 N N . PRO B 1 125 ? 26.752 39.224 16.504 1.00 30.69 211 PRO A N 1
ATOM 2490 C CA . PRO B 1 125 ? 25.587 38.774 17.279 1.00 31.08 211 PRO A CA 1
ATOM 2491 C C . PRO B 1 125 ? 24.250 39.224 16.681 1.00 31.46 211 PRO A C 1
ATOM 2492 O O . PRO B 1 125 ? 24.102 40.378 16.283 1.00 31.44 211 PRO A O 1
ATOM 2496 N N . TYR B 1 126 ? 23.292 38.304 16.636 1.00 32.12 212 TYR A N 1
ATOM 2497 C CA . TYR B 1 126 ? 22.028 38.517 15.944 1.00 31.96 212 TYR A CA 1
ATOM 2498 C C . TYR B 1 126 ? 20.989 39.192 16.837 1.00 31.80 212 TYR A C 1
ATOM 2499 O O . TYR B 1 126 ? 20.581 38.643 17.868 1.00 31.99 212 TYR A O 1
ATOM 2508 N N . LYS B 1 127 ? 20.554 40.377 16.424 1.00 31.26 213 LYS A N 1
ATOM 2509 C CA . LYS B 1 127 ? 19.518 41.109 17.133 1.00 30.93 213 LYS A CA 1
ATOM 2510 C C . LYS B 1 127 ? 18.146 40.671 16.637 1.00 30.29 213 LYS A C 1
ATOM 2511 O O . LYS B 1 127 ? 17.864 40.743 15.447 1.00 29.95 213 LYS A O 1
ATOM 2517 N N . ILE B 1 128 ? 17.295 40.217 17.554 1.00 30.12 214 ILE A N 1
ATOM 2518 C CA . ILE B 1 128 ? 15.989 39.692 17.179 1.00 29.93 214 ILE A CA 1
ATOM 2519 C C . ILE B 1 128 ? 14.907 40.756 17.269 1.00 30.23 214 ILE A C 1
ATOM 2520 O O . ILE B 1 128 ? 15.095 41.793 17.896 1.00 30.06 214 ILE A O 1
ATOM 2525 N N . SER B 1 129 ? 13.786 40.490 16.608 1.00 30.94 215 SER A N 1
ATOM 2526 C CA . SER B 1 129 ? 12.560 41.256 16.792 1.00 31.54 215 SER A CA 1
ATOM 2527 C C . SER B 1 129 ? 11.614 40.360 17.582 1.00 31.52 215 SER A C 1
ATOM 2528 O O . SER B 1 129 ? 11.001 39.467 17.007 1.00 31.84 215 SER A O 1
ATOM 2531 N N . PRO B 1 130 ? 11.516 40.566 18.908 1.00 31.56 216 PRO A N 1
ATOM 2532 C CA . PRO B 1 130 ? 10.756 39.608 19.709 1.00 31.60 216 PRO A CA 1
ATOM 2533 C C . PRO B 1 130 ? 9.288 39.510 19.309 1.00 31.79 216 PRO A C 1
ATOM 2534 O O . PRO B 1 130 ? 8.639 40.527 19.088 1.00 32.18 216 PRO A O 1
ATOM 2538 N N . HIS B 1 131 ? 8.783 38.284 19.200 1.00 32.32 217 HIS A N 1
ATOM 2539 C CA . HIS B 1 131 ? 7.359 38.069 18.981 1.00 31.97 217 HIS A CA 1
ATOM 2540 C C . HIS B 1 131 ? 6.618 38.209 20.307 1.00 31.52 217 HIS A C 1
ATOM 2541 O O . HIS B 1 131 ? 5.695 39.021 20.423 1.00 31.40 217 HIS A O 1
ATOM 2548 N N . PHE B 1 132 ? 7.019 37.399 21.287 1.00 30.45 218 PHE A N 1
ATOM 2549 C CA . PHE B 1 132 ? 6.589 37.573 22.672 1.00 30.06 218 PHE A CA 1
ATOM 2550 C C . PHE B 1 132 ? 7.737 38.186 23.459 1.00 28.93 218 PHE A C 1
ATOM 2551 O O . PHE B 1 132 ? 8.906 37.984 23.120 1.00 28.15 218 PHE A O 1
ATOM 2559 N N . THR B 1 133 ? 7.396 38.949 24.495 1.00 28.11 219 THR A N 1
ATOM 2560 C CA . THR B 1 133 ? 8.389 39.472 25.422 1.00 27.66 219 THR A CA 1
ATOM 2561 C C . THR B 1 133 ? 8.027 39.030 26.831 1.00 27.45 219 THR A C 1
ATOM 2562 O O . THR B 1 133 ? 6.897 38.616 27.086 1.00 27.30 219 THR A O 1
ATOM 2566 N N . ALA B 1 134 ? 9.007 39.066 27.728 1.00 27.27 220 ALA A N 1
ATOM 2567 C CA . ALA B 1 134 ? 8.788 38.738 29.133 1.00 27.05 220 ALA A CA 1
ATOM 2568 C C . ALA B 1 134 ? 9.807 39.454 30.015 1.00 27.04 220 ALA A C 1
ATOM 2569 O O . ALA B 1 134 ? 10.871 39.859 29.539 1.00 27.08 220 ALA A O 1
ATOM 2571 N N . SER B 1 135 ? 9.472 39.623 31.295 1.00 26.55 221 SER A N 1
ATOM 2572 C CA . SER B 1 135 ? 10.335 40.353 32.228 1.00 26.53 221 SER A CA 1
ATOM 2573 C C . SER B 1 135 ? 11.373 39.455 32.911 1.00 26.88 221 SER A C 1
ATOM 2574 O O . SER B 1 135 ? 12.259 39.946 33.621 1.00 26.84 221 SER A O 1
ATOM 2577 N N . SER B 1 136 ? 11.265 38.146 32.702 1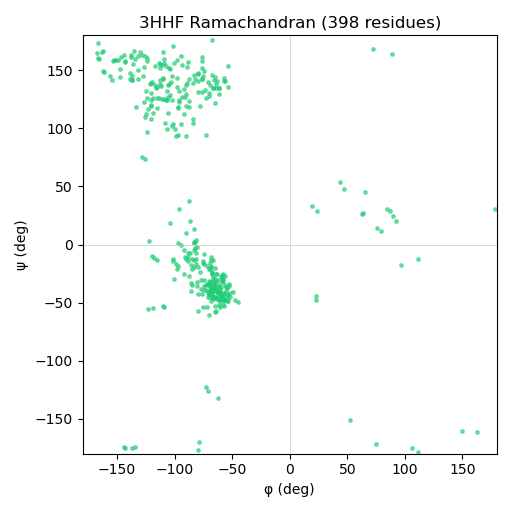.00 26.96 222 SER A N 1
ATOM 2578 C CA . SER B 1 136 ? 12.158 37.194 33.344 1.00 27.15 222 SER A CA 1
ATOM 2579 C C . SER B 1 136 ? 12.576 36.092 32.381 1.00 27.50 222 SER A C 1
ATOM 2580 O O . SER B 1 136 ? 11.777 35.642 31.551 1.00 28.13 222 SER A O 1
ATOM 2583 N N . GLY B 1 137 ? 13.833 35.666 32.492 1.00 26.91 223 GLY A N 1
ATOM 2584 C CA . GLY B 1 137 ? 14.314 34.496 31.766 1.00 26.79 223 GLY A CA 1
ATOM 2585 C C . GLY B 1 137 ? 13.530 33.242 32.106 1.00 26.45 223 GLY A C 1
ATOM 2586 O O . GLY B 1 137 ? 13.430 32.331 31.296 1.00 25.36 223 GLY A O 1
ATOM 2587 N N . GLU B 1 138 ? 12.965 33.202 33.312 1.00 27.17 224 GLU A N 1
ATOM 2588 C CA . GLU B 1 138 ? 12.198 32.045 33.768 1.00 27.39 224 GLU A CA 1
ATOM 2589 C C . GLU B 1 138 ? 10.884 31.923 32.998 1.00 27.64 224 GLU A C 1
ATOM 2590 O O . GLU B 1 138 ? 10.447 30.820 32.696 1.00 27.73 224 GLU A O 1
ATOM 2596 N N . ILE B 1 139 ? 10.277 33.065 32.670 1.00 27.92 225 ILE A N 1
ATOM 2597 C CA . ILE B 1 139 ? 9.054 33.115 31.856 1.00 27.36 225 ILE A CA 1
ATOM 2598 C C . ILE B 1 139 ? 9.355 32.731 30.414 1.00 27.60 225 ILE A C 1
ATOM 2599 O O . ILE B 1 139 ? 8.579 32.015 29.784 1.00 28.27 225 ILE A O 1
ATOM 2604 N N . LEU B 1 140 ? 10.480 33.205 29.891 1.00 27.57 226 LEU A N 1
ATOM 2605 C CA . LEU B 1 140 ? 10.917 32.830 28.548 1.00 27.74 226 LEU A CA 1
ATOM 2606 C C . LEU B 1 140 ? 11.142 31.323 28.422 1.00 27.94 226 LEU A C 1
ATOM 2607 O O . LEU B 1 140 ? 10.801 30.735 27.399 1.00 28.76 226 LEU A O 1
ATOM 2612 N N . ARG B 1 141 ? 11.714 30.708 29.457 1.00 28.27 227 ARG A N 1
ATOM 2613 C CA . ARG B 1 141 ? 11.900 29.252 29.510 1.00 28.08 227 ARG A CA 1
ATOM 2614 C C . ARG B 1 141 ? 10.565 28.508 29.416 1.00 28.47 227 ARG A C 1
ATOM 2615 O O . ARG B 1 141 ? 10.451 27.521 28.687 1.00 29.13 227 ARG A O 1
ATOM 2623 N N . SER B 1 142 ? 9.569 28.973 30.166 1.00 28.53 228 SER A N 1
ATOM 2624 C CA . SER B 1 142 ? 8.242 28.356 30.168 1.00 28.21 228 SER A CA 1
ATOM 2625 C C . SER B 1 142 ? 7.537 28.472 28.823 1.00 28.05 228 SER A C 1
ATOM 2626 O O . SER B 1 142 ? 6.940 27.508 28.356 1.00 28.50 228 SER A O 1
ATOM 2629 N N . LEU B 1 143 ? 7.592 29.660 28.226 1.00 28.10 229 LEU A N 1
ATOM 2630 C CA . LEU B 1 143 ? 7.091 29.887 26.868 1.00 28.14 229 LEU A CA 1
ATOM 2631 C C . LEU B 1 143 ? 7.789 28.981 25.850 1.00 28.92 229 LEU A C 1
ATOM 2632 O O . LEU B 1 143 ? 7.142 28.415 24.974 1.00 30.24 229 LEU A O 1
ATOM 2637 N N . CYS B 1 144 ? 9.105 28.838 25.968 1.00 28.91 230 CYS A N 1
ATOM 2638 C CA . CYS B 1 144 ? 9.842 27.923 25.101 1.00 29.08 230 CYS A CA 1
ATOM 2639 C C . CYS B 1 144 ? 9.403 26.468 25.307 1.00 29.41 230 CYS A C 1
ATOM 2640 O O . CYS B 1 144 ? 9.140 25.761 24.339 1.00 29.49 230 CYS A O 1
ATOM 2643 N N . LEU B 1 145 ? 9.304 26.034 26.564 1.00 29.35 231 LEU A N 1
ATOM 2644 C CA . LEU B 1 145 ? 8.818 24.691 26.883 1.00 29.23 231 LEU A CA 1
ATOM 2645 C C . LEU B 1 145 ? 7.430 24.393 26.288 1.00 29.36 231 LEU A C 1
ATOM 2646 O O . LEU B 1 145 ? 7.181 23.270 25.851 1.00 29.54 231 LEU A O 1
ATOM 2651 N N . SER B 1 146 ? 6.544 25.392 26.258 1.00 29.28 232 SER A N 1
ATOM 2652 C CA . SER B 1 146 ? 5.186 25.203 25.723 1.00 29.18 232 SER A CA 1
ATOM 2653 C C . SER B 1 146 ? 5.054 25.485 24.211 1.00 28.98 232 SER A C 1
ATOM 2654 O O . SER B 1 146 ? 3.946 25.532 23.688 1.00 28.77 232 SER A O 1
ATOM 2657 N N . GLY B 1 147 ? 6.180 25.663 23.518 1.00 28.88 233 GLY A N 1
ATOM 2658 C CA . GLY B 1 147 ? 6.212 25.680 22.054 1.00 28.61 233 GLY A CA 1
ATOM 2659 C C . GLY B 1 147 ? 5.901 27.011 21.393 1.00 28.58 233 GLY A C 1
ATOM 2660 O O . GLY B 1 147 ? 5.389 27.036 20.275 1.00 27.67 233 GLY A O 1
ATOM 2661 N N . CYS B 1 148 ? 6.234 28.112 22.070 1.00 28.54 234 CYS A N 1
ATOM 2662 C CA . CYS B 1 148 ? 5.916 29.451 21.584 1.00 28.84 234 CYS A CA 1
ATOM 2663 C C . CYS B 1 148 ? 7.006 30.014 20.678 1.00 29.08 234 CYS A C 1
ATOM 2664 O O . CYS B 1 148 ? 6.788 31.021 20.001 1.00 29.60 234 CYS A O 1
ATOM 2667 N N . GLY B 1 149 ? 8.178 29.385 20.677 1.00 28.64 235 GLY A N 1
ATOM 2668 C CA . GLY B 1 149 ? 9.246 29.803 19.784 1.00 28.06 235 GLY A CA 1
ATOM 2669 C C . GLY B 1 149 ? 10.641 29.565 20.316 1.00 27.34 235 GLY A C 1
ATOM 2670 O O . GLY B 1 149 ? 10.854 28.773 21.235 1.00 28.02 235 GLY A O 1
ATOM 2671 N N . ILE B 1 150 ? 11.582 30.285 19.724 1.00 26.57 236 ILE A N 1
ATOM 2672 C CA . ILE B 1 150 ? 12.999 30.141 19.995 1.00 26.38 236 ILE A CA 1
ATOM 2673 C C . ILE B 1 150 ? 13.421 31.209 20.991 1.00 26.42 236 ILE A C 1
ATOM 2674 O O . ILE B 1 150 ? 13.035 32.373 20.866 1.00 26.52 236 ILE A O 1
ATOM 2679 N N . VAL B 1 151 ? 14.202 30.807 21.987 1.00 26.45 237 VAL A N 1
ATOM 2680 C CA . VAL B 1 151 ? 14.766 31.746 22.944 1.00 26.38 237 VAL A CA 1
ATOM 2681 C C . VAL B 1 151 ? 16.264 31.528 23.092 1.00 26.63 237 VAL A C 1
ATOM 2682 O O . VAL B 1 151 ? 16.805 30.507 22.660 1.00 25.83 237 VAL A O 1
ATOM 2686 N N . CYS B 1 152 ? 16.916 32.509 23.707 1.00 27.40 238 CYS A N 1
ATOM 2687 C CA . CYS B 1 152 ? 18.338 32.450 24.013 1.00 27.70 238 CYS A CA 1
ATOM 2688 C C . CYS B 1 152 ? 18.519 32.697 25.508 1.00 28.06 238 CYS A C 1
ATOM 2689 O O . CYS B 1 152 ? 18.259 33.799 26.000 1.00 28.55 238 CYS A O 1
ATOM 2692 N N . LEU B 1 153 ? 18.949 31.662 26.224 1.00 28.11 239 LEU A N 1
ATOM 2693 C CA . LEU B 1 153 ? 18.994 31.692 27.678 1.00 27.91 239 LEU A CA 1
ATOM 2694 C C . LEU B 1 153 ? 20.276 31.068 28.221 1.00 28.22 239 LEU A C 1
ATOM 2695 O O . LEU B 1 153 ? 20.965 30.313 27.5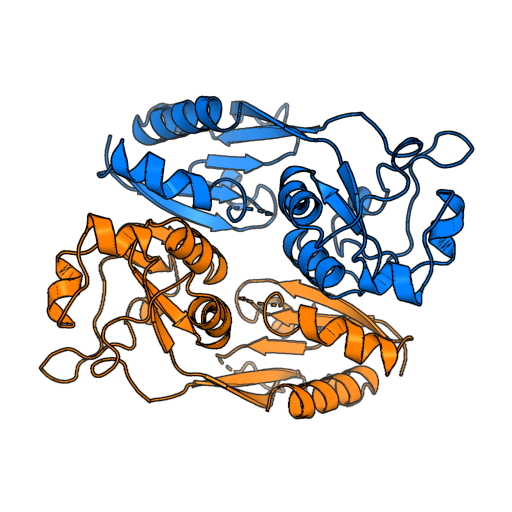28 1.00 27.95 239 LEU A O 1
ATOM 2700 N N . SER B 1 154 ? 20.575 31.385 29.477 1.00 28.23 240 SER A N 1
ATOM 2701 C CA . SER B 1 154 ? 21.766 30.872 30.140 1.00 28.27 240 SER A CA 1
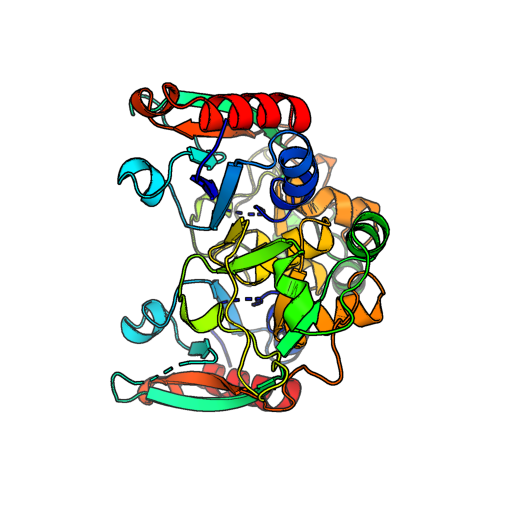ATOM 2702 C C . SER B 1 154 ? 21.695 29.366 30.314 1.00 28.37 240 SER A C 1
ATOM 2703 O O . SER B 1 154 ? 20.631 28.811 30.563 1.00 28.63 240 SER A O 1
ATOM 2706 N N . ASP B 1 155 ? 22.848 28.720 30.185 1.00 28.79 241 ASP A N 1
ATOM 2707 C CA . ASP B 1 155 ? 22.941 27.260 30.215 1.00 28.56 241 ASP A CA 1
ATOM 2708 C C . ASP B 1 155 ? 22.293 26.616 31.450 1.00 28.30 241 ASP A C 1
ATOM 2709 O O . ASP B 1 155 ? 21.566 25.627 31.321 1.00 28.71 241 ASP A O 1
ATOM 2714 N N . PHE B 1 156 ? 22.524 27.188 32.630 1.00 28.00 242 PHE A N 1
ATOM 2715 C CA . PHE B 1 156 ? 22.014 26.606 33.881 1.00 28.14 242 PHE A CA 1
ATOM 2716 C C . PHE B 1 156 ? 20.476 26.597 33.954 1.00 28.20 242 PHE A C 1
ATOM 2717 O O . PHE B 1 156 ? 19.890 25.827 34.715 1.00 28.07 242 PHE A O 1
ATOM 2725 N N . LEU B 1 157 ? 19.843 27.448 33.148 1.00 28.40 243 LEU A N 1
ATOM 2726 C CA . LEU B 1 157 ? 18.388 27.552 33.075 1.00 28.36 243 LEU A CA 1
ATOM 2727 C C . LEU B 1 157 ? 17.761 26.456 32.198 1.00 28.58 243 LEU A C 1
ATOM 2728 O O . LEU B 1 157 ? 16.652 26.003 32.481 1.00 28.97 243 LEU A O 1
ATOM 2733 N N . VAL B 1 158 ? 18.472 26.023 31.156 1.00 28.27 244 VAL A N 1
ATOM 2734 C CA . VAL B 1 158 ? 17.918 25.078 30.168 1.00 27.99 244 VAL A CA 1
ATOM 2735 C C . VAL B 1 158 ? 18.648 23.732 30.021 1.00 28.01 244 VAL A C 1
ATOM 2736 O O . VAL B 1 158 ? 18.138 22.840 29.351 1.00 27.37 244 VAL A O 1
ATOM 2740 N N . ASP B 1 159 ? 19.824 23.578 30.625 1.00 28.47 245 ASP A N 1
ATOM 2741 C CA . ASP B 1 159 ? 20.622 22.358 30.409 1.00 29.03 245 ASP A CA 1
ATOM 2742 C C . ASP B 1 159 ? 19.912 21.073 30.846 1.00 29.24 245 ASP A C 1
ATOM 2743 O O . ASP B 1 159 ? 20.024 20.049 30.171 1.00 29.31 245 ASP A O 1
ATOM 2748 N N . ASN B 1 160 ? 19.178 21.126 31.951 1.00 29.63 246 ASN A N 1
ATOM 2749 C CA . ASN B 1 160 ? 18.454 19.949 32.418 1.00 29.58 246 ASN A CA 1
ATOM 2750 C C . ASN B 1 160 ? 17.257 19.625 31.526 1.00 29.29 246 ASN A C 1
ATOM 2751 O O . ASN B 1 160 ? 16.928 18.455 31.345 1.00 29.17 246 ASN A O 1
ATOM 2756 N N . ASP B 1 161 ? 16.615 20.659 30.977 1.00 29.13 247 ASP A N 1
ATOM 2757 C CA . ASP B 1 161 ? 15.558 20.484 29.969 1.00 28.97 247 ASP A CA 1
ATOM 2758 C C . ASP B 1 161 ? 16.091 19.818 28.705 1.00 28.47 247 ASP A C 1
ATOM 2759 O O . ASP B 1 161 ? 15.434 18.954 28.133 1.00 28.55 247 ASP A O 1
ATOM 2764 N N . ILE B 1 162 ? 17.280 20.232 28.270 1.00 28.21 248 ILE A N 1
ATOM 2765 C CA . ILE B 1 162 ? 17.943 19.618 27.115 1.00 28.13 248 ILE A CA 1
ATOM 2766 C C . ILE B 1 162 ? 18.243 18.145 27.391 1.00 27.93 248 ILE A C 1
ATOM 2767 O O . ILE B 1 162 ? 17.952 17.298 26.561 1.00 28.02 248 ILE A O 1
ATOM 2772 N N . ALA B 1 163 ? 18.800 17.852 28.566 1.00 28.21 249 ALA A N 1
ATOM 2773 C CA . ALA B 1 163 ? 19.066 16.471 29.007 1.00 28.17 249 ALA A CA 1
ATOM 2774 C C . ALA B 1 163 ? 17.807 15.597 29.085 1.00 28.10 249 ALA A C 1
ATOM 2775 O O . ALA B 1 163 ? 17.856 14.411 28.775 1.00 28.57 249 ALA A O 1
ATOM 2777 N N . GLU B 1 164 ? 16.692 16.191 29.502 1.00 28.25 250 GLU A N 1
ATOM 2778 C CA . GLU B 1 164 ? 15.398 15.500 29.576 1.00 28.56 250 GLU A CA 1
ATOM 2779 C C . GLU B 1 164 ? 14.658 15.444 28.231 1.00 28.79 250 GLU A C 1
ATOM 2780 O O . GLU B 1 164 ? 13.568 14.873 28.148 1.00 28.34 250 GLU A O 1
ATOM 2786 N N . GLY B 1 165 ? 15.232 16.058 27.196 1.00 29.14 251 GLY A N 1
ATOM 2787 C CA . GLY B 1 165 ? 14.630 16.087 25.869 1.00 29.00 251 GLY A CA 1
ATOM 2788 C C . GLY B 1 165 ? 13.464 17.048 25.725 1.00 29.32 251 GLY A C 1
ATOM 2789 O O . GLY B 1 165 ? 12.734 16.984 24.740 1.00 29.48 251 GLY A O 1
ATOM 2790 N N . LYS B 1 166 ? 13.289 17.951 26.689 1.00 29.42 252 LYS A N 1
ATOM 2791 C CA . LYS B 1 166 ? 12.176 18.899 26.661 1.00 29.62 252 LYS A CA 1
ATOM 2792 C C . LYS B 1 166 ? 12.500 20.142 25.830 1.00 29.29 252 LYS A C 1
ATOM 2793 O O . LYS B 1 166 ? 11.597 20.849 25.389 1.00 29.34 252 LYS A O 1
ATOM 2799 N N . LEU B 1 167 ? 13.790 20.403 25.636 1.00 28.70 253 LEU A N 1
ATOM 2800 C CA . LEU B 1 167 ? 14.263 21.481 24.777 1.00 28.24 253 LEU A CA 1
ATOM 2801 C C . LEU B 1 167 ? 15.341 20.934 23.854 1.00 27.89 253 LEU A C 1
ATOM 2802 O O . LEU B 1 167 ? 16.045 19.987 24.207 1.00 27.51 253 LEU A O 1
ATOM 2807 N N . ILE B 1 168 ? 15.450 21.520 22.664 1.00 27.77 254 ILE A N 1
ATOM 2808 C CA . ILE B 1 168 ? 16.452 21.115 21.674 1.00 27.93 254 ILE A CA 1
ATOM 2809 C C . ILE B 1 168 ? 17.368 22.312 21.391 1.00 27.89 254 ILE A C 1
ATOM 2810 O O . ILE B 1 168 ? 16.875 23.393 21.067 1.00 28.23 254 ILE A O 1
ATOM 2815 N N . PRO B 1 169 ? 18.696 22.133 21.536 1.00 27.82 255 PRO A N 1
ATOM 2816 C CA . PRO B 1 169 ? 19.627 23.226 21.239 1.00 28.09 255 PRO A CA 1
ATOM 2817 C C . PRO B 1 169 ? 19.772 23.470 19.739 1.00 28.36 255 PRO A C 1
ATOM 2818 O O . PRO B 1 169 ? 19.948 22.519 18.967 1.00 28.82 255 PRO A O 1
ATOM 2822 N N . LEU B 1 170 ? 19.699 24.740 19.340 1.00 28.56 256 LEU A N 1
ATOM 2823 C CA . LEU B 1 170 ? 19.713 25.128 17.931 1.00 28.49 256 LEU A CA 1
ATOM 2824 C C . LEU B 1 170 ? 21.006 25.849 17.578 1.00 28.80 256 LEU A C 1
ATOM 2825 O O . LEU B 1 170 ? 21.663 26.430 18.448 1.00 28.95 256 LEU A O 1
ATOM 2830 N N . LEU B 1 171 ? 21.368 25.786 16.297 1.00 29.04 257 LEU A N 1
ATOM 2831 C CA . LEU B 1 171 ? 22.457 26.576 15.734 1.00 29.11 257 LEU A CA 1
ATOM 2832 C C . LEU B 1 171 ? 23.724 26.532 16.585 1.00 29.21 257 LEU A C 1
ATOM 2833 O O . LEU B 1 171 ? 24.337 27.561 16.856 1.00 29.20 257 LEU A O 1
ATOM 2838 N N . ALA B 1 172 ? 24.122 25.330 16.987 1.00 29.73 258 ALA A N 1
ATOM 2839 C CA . ALA B 1 172 ? 25.190 25.161 17.969 1.00 30.43 258 ALA A CA 1
ATOM 2840 C C . ALA B 1 172 ? 26.531 25.715 17.490 1.00 30.83 258 ALA A C 1
ATOM 2841 O O . ALA B 1 172 ? 27.261 26.334 18.264 1.00 30.93 258 ALA A O 1
ATOM 2843 N N . GLU B 1 173 ? 26.851 25.496 16.219 1.00 31.62 259 GLU A N 1
ATOM 2844 C CA . GLU B 1 173 ? 28.119 25.965 15.662 1.00 32.07 259 GLU A CA 1
ATOM 2845 C C . GLU B 1 173 ? 28.165 27.488 15.611 1.00 32.05 259 GLU A C 1
ATOM 2846 O O . GLU B 1 173 ? 29.207 28.090 15.878 1.00 32.33 259 GLU A O 1
ATOM 2852 N N . GLN B 1 174 ? 27.033 28.103 15.275 1.00 31.75 260 GLN A N 1
ATOM 2853 C CA . GLN B 1 174 ? 26.949 29.563 15.187 1.00 31.62 260 GLN A CA 1
ATOM 2854 C C . GLN B 1 174 ? 26.892 30.220 16.568 1.00 30.92 260 GLN A C 1
ATOM 2855 O O . GLN B 1 174 ? 27.106 31.423 16.685 1.00 30.75 260 GLN A O 1
ATOM 2861 N N . THR B 1 175 ? 26.607 29.437 17.607 1.00 30.63 261 THR A N 1
ATOM 2862 C CA . THR B 1 175 ? 26.426 29.984 18.950 1.00 30.84 261 THR A CA 1
ATOM 2863 C C . THR B 1 175 ? 27.754 30.338 19.604 1.00 30.66 261 THR A C 1
ATOM 2864 O O . THR B 1 175 ? 28.681 29.538 19.607 1.00 30.24 261 THR A O 1
ATOM 2868 N N . SER B 1 176 ? 27.823 31.545 20.161 1.00 31.14 262 SER A N 1
ATOM 2869 C CA . SER B 1 176 ? 29.035 32.040 20.802 1.00 31.61 262 SER A CA 1
ATOM 2870 C C . SER B 1 176 ? 29.447 31.174 21.994 1.00 31.77 262 SER A C 1
ATOM 2871 O O . SER B 1 176 ? 28.632 30.863 22.870 1.00 31.44 262 SER A O 1
ATOM 2874 N N . ASP B 1 177 ? 30.718 30.781 21.996 1.00 32.38 263 ASP A N 1
ATOM 2875 C CA . ASP B 1 177 ? 31.297 29.968 23.064 1.00 32.91 263 ASP A CA 1
ATOM 2876 C C . ASP B 1 177 ? 31.700 30.793 24.293 1.00 32.84 263 ASP A C 1
ATOM 2877 O O . ASP B 1 177 ? 31.974 30.219 25.345 1.00 33.36 263 ASP A O 1
ATOM 2882 N N . LYS B 1 178 ? 31.733 32.121 24.162 1.00 32.13 264 LYS A N 1
ATOM 2883 C CA . LYS B 1 178 ? 32.080 33.003 25.280 1.00 31.93 264 LYS A CA 1
ATOM 2884 C C . LYS B 1 178 ? 31.153 32.786 26.469 1.00 31.20 264 LYS A C 1
ATOM 2885 O O . LYS B 1 178 ? 29.958 32.537 26.295 1.00 31.38 264 LYS A O 1
ATOM 2891 N N . THR B 1 179 ? 31.715 32.879 27.671 1.00 30.09 265 THR A N 1
ATOM 2892 C CA . THR B 1 179 ? 30.957 32.719 28.903 1.00 29.31 265 THR A CA 1
ATOM 2893 C C . THR B 1 179 ? 30.828 34.070 29.608 1.00 28.64 265 THR A C 1
ATOM 2894 O O . THR B 1 179 ? 31.605 34.995 29.353 1.00 27.77 265 THR A O 1
ATOM 2898 N N . HIS B 1 180 ? 29.833 34.170 30.484 1.00 27.97 266 HIS A N 1
ATOM 2899 C CA . HIS B 1 180 ? 29.644 35.353 31.332 1.00 27.80 266 HIS A CA 1
ATOM 2900 C C . HIS B 1 180 ? 29.680 34.930 32.810 1.00 26.63 266 HIS A C 1
ATOM 2901 O O . HIS B 1 180 ? 29.138 33.886 33.171 1.00 25.73 266 HIS A O 1
ATOM 2908 N N . PRO B 1 181 ? 30.354 35.726 33.658 1.00 25.86 267 PRO A N 1
ATOM 2909 C CA . PRO B 1 181 ? 30.519 35.374 35.065 1.00 25.67 267 PRO A CA 1
ATOM 2910 C C . PRO B 1 181 ? 29.291 35.687 35.910 1.00 25.22 267 PRO A C 1
ATOM 2911 O O . PRO B 1 181 ? 28.587 36.656 35.641 1.00 25.49 267 PRO A O 1
ATOM 2915 N N . PHE B 1 182 ? 29.043 34.860 36.921 1.00 24.85 268 PHE A N 1
ATOM 2916 C CA . PHE B 1 182 ? 28.055 35.152 37.946 1.00 24.37 268 PHE A CA 1
ATOM 2917 C C . PHE B 1 182 ? 28.766 35.315 39.280 1.00 24.36 268 PHE A C 1
ATOM 2918 O O . PHE B 1 182 ? 29.649 34.526 39.621 1.00 24.06 268 PHE A O 1
ATOM 2926 N N . ASN B 1 183 ? 28.374 36.354 40.018 1.00 24.09 269 ASN A N 1
ATOM 2927 C CA . ASN B 1 183 ? 29.056 36.766 41.235 1.00 23.59 269 ASN A CA 1
ATOM 2928 C C . ASN B 1 183 ? 28.111 36.876 42.418 1.00 23.22 269 ASN A C 1
ATOM 2929 O O . ASN B 1 183 ? 26.916 37.137 42.248 1.00 22.40 269 ASN A O 1
ATOM 2934 N N . ALA B 1 184 ? 28.667 36.677 43.611 1.00 23.04 270 ALA A N 1
ATOM 2935 C CA . ALA B 1 184 ? 28.022 37.070 44.854 1.00 23.10 270 ALA A CA 1
ATOM 2936 C C . ALA B 1 184 ? 28.477 38.500 45.156 1.00 23.19 270 ALA A C 1
ATOM 2937 O O . ALA B 1 184 ? 29.672 38.756 45.295 1.00 22.63 270 ALA A O 1
ATOM 2939 N N . VAL B 1 185 ? 27.528 39.430 45.226 1.00 23.59 271 VAL A N 1
ATOM 2940 C CA . VAL B 1 185 ? 27.839 40.842 45.438 1.00 23.54 271 VAL A CA 1
ATOM 2941 C C . VAL B 1 185 ? 27.315 41.266 46.807 1.00 23.84 271 VAL A C 1
ATOM 2942 O O . VAL B 1 185 ? 26.227 40.865 47.208 1.00 23.49 271 VAL A O 1
ATOM 2946 N N . TYR B 1 186 ? 28.105 42.056 47.529 1.00 24.13 272 TYR A N 1
ATOM 2947 C CA . TYR B 1 186 ? 27.750 42.479 48.883 1.00 24.50 272 TYR A CA 1
ATOM 2948 C C . TYR B 1 186 ? 28.655 43.621 49.344 1.00 24.93 272 TYR A C 1
ATOM 2949 O O . TYR B 1 186 ? 29.742 43.835 48.792 1.00 24.33 272 TYR A O 1
ATOM 2958 N N . TYR B 1 187 ? 28.198 44.357 50.353 1.00 25.43 273 TYR A N 1
ATOM 2959 C CA . TYR B 1 187 ? 29.021 45.393 50.967 1.00 25.99 273 TYR A CA 1
ATOM 2960 C C . TYR B 1 187 ? 30.060 44.739 51.871 1.00 26.85 273 TYR A C 1
ATOM 2961 O O . TYR B 1 187 ? 29.769 43.749 52.546 1.00 26.93 273 TYR A O 1
ATOM 2970 N N . SER B 1 188 ? 31.263 45.309 51.879 1.00 27.95 274 SER A N 1
ATOM 2971 C CA . SER B 1 188 ? 32.373 44.821 52.698 1.00 28.91 274 SER A CA 1
ATOM 2972 C C . SER B 1 188 ? 32.006 44.719 54.170 1.00 29.81 274 SER A C 1
ATOM 2973 O O . SER B 1 188 ? 32.343 43.734 54.823 1.00 30.26 274 SER A O 1
ATOM 2976 N N . ASP B 1 189 ? 31.317 45.739 54.681 1.00 30.82 275 ASP A N 1
ATOM 2977 C CA . ASP B 1 189 ? 30.938 45.809 56.099 1.00 31.55 275 ASP A CA 1
ATOM 2978 C C . ASP B 1 189 ? 30.106 44.618 56.563 1.00 32.13 275 ASP A C 1
ATOM 2979 O O . ASP B 1 189 ? 30.164 44.242 57.733 1.00 32.75 275 ASP A O 1
ATOM 2984 N N . LYS B 1 190 ? 29.338 44.035 55.645 1.00 32.56 276 LYS A N 1
ATOM 2985 C CA . LYS B 1 190 ? 28.517 42.869 55.948 1.00 33.01 276 LYS A CA 1
ATOM 2986 C C . LYS B 1 190 ? 29.296 41.557 55.882 1.00 33.18 276 LYS A C 1
ATOM 2987 O O . LYS B 1 190 ? 28.745 40.518 56.188 1.00 33.32 276 LYS A O 1
ATOM 2993 N N . ALA B 1 191 ? 30.563 41.597 55.479 1.00 33.53 277 ALA A N 1
ATOM 2994 C CA . ALA B 1 191 ? 31.419 40.408 55.519 1.00 33.87 277 ALA A CA 1
ATOM 2995 C C . ALA B 1 191 ? 31.739 40.006 56.958 1.00 34.23 277 ALA A C 1
ATOM 2996 O O . ALA B 1 191 ? 32.109 38.864 57.221 1.00 34.27 277 ALA A O 1
ATOM 2998 N N . VAL B 1 192 ? 31.601 40.955 57.881 1.00 34.55 278 VAL A N 1
ATOM 2999 C CA . VAL B 1 192 ? 31.804 40.699 59.302 1.00 34.75 278 VAL A CA 1
ATOM 3000 C C . VAL B 1 192 ? 30.990 39.498 59.788 1.00 35.14 278 VAL A C 1
ATOM 3001 O O . VAL B 1 192 ? 31.502 38.679 60.551 1.00 35.59 278 VAL A O 1
ATOM 3005 N N . ASN B 1 193 ? 29.738 39.390 59.338 1.00 35.25 279 ASN A N 1
ATOM 3006 C CA . ASN B 1 193 ? 28.841 38.320 59.794 1.00 35.07 279 ASN A CA 1
ATOM 3007 C C . ASN B 1 193 ? 29.250 36.934 59.281 1.00 34.53 279 ASN A C 1
ATOM 3008 O O . ASN B 1 193 ? 29.450 36.725 58.083 1.00 34.35 279 ASN A O 1
ATOM 3013 N N . LEU B 1 194 ? 29.377 35.999 60.218 1.00 34.04 280 LEU A N 1
ATOM 3014 C CA . LEU B 1 194 ? 29.818 34.629 59.942 1.00 33.63 280 LEU A CA 1
ATOM 3015 C C . LEU B 1 194 ? 28.882 33.900 58.978 1.00 33.23 280 LEU A C 1
ATOM 3016 O O . LEU B 1 194 ? 29.339 33.184 58.088 1.00 33.11 280 LEU A O 1
ATOM 3021 N N . ARG B 1 195 ? 27.576 34.088 59.162 1.00 32.73 281 ARG A N 1
ATOM 3022 C CA . ARG B 1 195 ? 26.572 33.395 58.353 1.00 32.43 281 ARG A CA 1
ATOM 3023 C C . ARG B 1 195 ? 26.601 33.763 56.860 1.00 31.93 281 ARG A C 1
ATOM 3024 O O . ARG B 1 195 ? 26.288 32.922 56.015 1.00 32.03 281 ARG A O 1
ATOM 3032 N N . LEU B 1 196 ? 26.975 35.005 56.542 1.00 31.24 282 LEU A N 1
ATOM 3033 C CA . LEU B 1 196 ? 27.206 35.416 55.152 1.00 30.92 282 LEU A CA 1
ATOM 3034 C C . LEU B 1 196 ? 28.466 34.769 54.585 1.00 30.43 282 LEU A C 1
ATOM 3035 O O . LEU B 1 196 ? 28.489 34.343 53.433 1.00 30.63 282 LEU A O 1
ATOM 3040 N N . ARG B 1 197 ? 29.514 34.710 55.397 1.00 29.95 283 ARG A N 1
ATOM 3041 C CA . ARG B 1 197 ? 30.781 34.136 54.967 1.00 29.78 283 ARG A CA 1
ATOM 3042 C C . ARG B 1 197 ? 30.676 32.636 54.727 1.00 29.46 283 ARG A C 1
ATOM 3043 O O . ARG B 1 197 ? 31.220 32.133 53.748 1.00 29.82 283 ARG A O 1
ATOM 3051 N N . VAL B 1 198 ? 29.982 31.932 55.619 1.00 28.98 284 VAL A N 1
ATOM 3052 C CA . VAL B 1 198 ? 29.773 30.492 55.472 1.00 28.72 284 VAL A CA 1
ATOM 3053 C C . VAL B 1 198 ? 28.821 30.168 54.315 1.00 28.34 284 VAL A C 1
ATOM 3054 O O . VAL B 1 198 ? 28.984 29.152 53.652 1.00 28.09 284 VAL A O 1
ATOM 3058 N N . PHE B 1 199 ? 27.837 31.033 54.073 1.00 28.64 285 PHE A N 1
ATOM 3059 C CA . PHE B 1 199 ? 26.965 30.908 52.899 1.00 28.88 285 PHE A CA 1
ATOM 3060 C C . PHE B 1 199 ? 27.747 31.139 51.607 1.00 29.24 285 PHE A C 1
ATOM 3061 O O . PHE B 1 199 ? 27.622 30.369 50.651 1.00 29.29 285 PHE A O 1
ATOM 3069 N N . LEU B 1 200 ? 28.546 32.204 51.593 1.00 29.38 286 LEU A N 1
ATOM 3070 C CA . LEU B 1 200 ? 29.424 32.516 50.466 1.00 29.24 286 LEU A CA 1
ATOM 3071 C C . LEU B 1 200 ? 30.382 31.353 50.183 1.00 28.98 286 LEU A C 1
ATOM 3072 O O . LEU B 1 200 ? 30.486 30.889 49.044 1.00 28.53 286 LEU A O 1
ATOM 3077 N N . ASP B 1 201 ? 31.070 30.886 51.228 1.00 28.84 287 ASP A N 1
ATOM 3078 C CA . ASP B 1 201 ? 31.996 29.752 51.121 1.00 28.49 287 ASP A CA 1
ATOM 3079 C C . ASP B 1 201 ? 31.300 28.537 50.530 1.00 28.31 287 ASP A C 1
ATOM 3080 O O . ASP B 1 201 ? 31.823 27.893 49.628 1.00 27.88 287 ASP A O 1
ATOM 3085 N N . PHE B 1 202 ? 30.116 28.237 51.054 1.00 28.64 288 PHE A N 1
ATOM 3086 C CA . PHE B 1 202 ? 29.290 27.128 50.581 1.00 29.04 288 PHE A CA 1
ATOM 3087 C C . PHE B 1 202 ? 28.970 27.271 49.093 1.00 29.18 288 PHE A C 1
ATOM 3088 O O . PHE B 1 202 ? 29.071 26.317 48.326 1.00 28.93 288 PHE A O 1
ATOM 3096 N N . LEU B 1 203 ? 28.601 28.484 48.700 1.00 29.82 289 LEU A N 1
ATOM 3097 C CA . LEU B 1 203 ? 28.153 28.775 47.335 1.00 30.22 289 LEU A CA 1
ATOM 3098 C C . LEU B 1 203 ? 29.285 28.626 46.332 1.00 30.45 289 LEU A C 1
ATOM 3099 O O . LEU B 1 203 ? 29.070 28.159 45.219 1.00 30.80 289 LEU A O 1
ATOM 3104 N N . VAL B 1 204 ? 30.490 29.029 46.727 1.00 31.01 290 VAL A N 1
ATOM 3105 C CA . VAL B 1 204 ? 31.671 28.905 45.867 1.00 31.21 290 VAL A CA 1
ATOM 3106 C C . VAL B 1 204 ? 32.089 27.432 45.676 1.00 31.35 290 VAL A C 1
ATOM 3107 O O . VAL B 1 204 ? 32.549 27.053 44.603 1.00 31.39 290 VAL A O 1
ATOM 3111 N N . GLU B 1 205 ? 31.923 26.615 46.714 1.00 31.84 291 GLU A N 1
ATOM 3112 C CA . GLU B 1 205 ? 32.178 25.173 46.623 1.00 32.46 291 GLU A CA 1
ATOM 3113 C C . GLU B 1 205 ? 31.219 24.508 45.651 1.00 32.17 291 GLU A C 1
ATOM 3114 O O . GLU B 1 205 ? 31.639 23.888 44.676 1.00 32.03 291 GLU A O 1
ATOM 3120 N N . GLU B 1 206 ? 29.925 24.662 45.925 1.00 32.37 292 GLU A N 1
ATOM 3121 C CA . GLU B 1 206 ? 28.880 23.913 45.229 1.00 32.47 292 GLU A CA 1
ATOM 3122 C C . GLU B 1 206 ? 28.654 24.390 43.791 1.00 32.44 292 GLU A C 1
ATOM 3123 O O . GLU B 1 206 ? 28.359 23.584 42.908 1.00 32.47 292 GLU A O 1
ATOM 3129 N N . LEU B 1 207 ? 28.789 25.691 43.552 1.00 32.76 293 LEU A N 1
ATOM 3130 C CA . LEU B 1 207 ? 28.576 26.246 42.210 1.00 32.84 293 LEU A CA 1
ATOM 3131 C C . LEU B 1 207 ? 29.837 26.174 41.336 1.00 33.25 293 LEU A C 1
ATOM 3132 O O . LEU B 1 207 ? 29.755 25.873 40.138 1.00 33.59 293 LEU A O 1
ATOM 3137 N N . GLY B 1 208 ? 30.995 26.452 41.930 1.00 33.28 294 GLY A N 1
ATOM 3138 C CA . GLY B 1 208 ? 32.269 26.369 41.217 1.00 33.21 294 GLY A CA 1
ATOM 3139 C C . GLY B 1 208 ? 32.508 24.999 40.608 1.00 33.21 294 GLY A C 1
#

Radius of gyration: 21.83 Å; Cα contacts (8 Å, |Δi|>4): 837; chains: 2; bounding box: 47×43×59 Å

CATH classification: 3.40.190.10 (+1 more: 3.40.190.10)